Protein AF-A0A4R2KUZ4-F1 (afdb_monomer)

Sequence (390 aa):
MVNLDVFLAPLDGDNPSGTELRNDPRFQAIERLIEPAARESRTETPGAVPNPVAAVDWADVLSEAADLARSGRDLRLLVIVARALANEGGIDRDKGYLGYAGFTRGLELIAGNLAAFWDTIHPELRDTPTPREAGLRRINALMQLENDGNGLLGDLQMNAVIDARGMGTITGADLAAGTLSDNDVLREGPSGLGQKEQAQVLEAHAARRGRVEAATRAMAAENPDTFAALSHSRTAARAALDALAAAVNERLGLGPGEALRFVELARFLDRVGATLSAAAAHAAAETGQPDPAPQNAIPPDGQAAATTAPPSTRGSINGAQVNSREDVERALDLIIAFYERTEPSSPIPHLARRLRRMVPMDFMELMEEVAPGGVKDFRAMAGVPENGKK

Foldseek 3Di:
DDDLVLLQAQADDDFRFADACPPPVLVVVLVVLQVQVFQPNQAVDVPDQGDQAGPHDLVVSLVSLSVSSNHGNELLSLQSQLLSQLRVQAQDPVQFGGNLLRNLVSLVSSVSCCVPRVCRHPPHFDDDPALCNRCVVVLVSVLQCLDLRRGNVVSQQNHFGFAAVPLGTQGLVLLLLLPDDLVNQQVPDDPPDDPVVSVVSVVVSVVSNVSLLVRLLCCCQVPVPSLVSSLVSLVSSLVSQVVSQVSSCVSSVPDPVSGRDSVNSNSSSVSSNVSSVVSNVVNCVVVPDDDPPPPDDDDDDDDDDDDDDDDDDPDDDDDDPPPDLVSVLVVLVVVLVVCCVVPVPDCSNVVSVVVSVCSVDDPLRNCCSPPVPCSVVVCVVVVPDDPDDD

Solvent-accessible surface area (backbone atoms only — not comparable to full-atom values): 22012 Å² total; per-residue (Å²): 134,82,75,68,62,59,68,66,56,74,38,83,74,97,43,52,23,49,46,76,48,86,82,38,71,66,49,55,49,52,54,60,55,50,51,44,49,16,42,69,69,30,28,95,44,96,89,50,81,55,50,45,66,55,80,45,63,34,66,57,50,45,50,55,49,51,58,54,30,74,52,21,39,33,51,58,58,42,47,51,45,16,38,28,33,20,55,66,24,32,67,38,95,89,66,40,38,36,23,39,48,22,30,28,54,21,43,51,50,46,43,51,39,51,71,77,32,60,90,55,30,24,63,64,70,48,98,53,100,43,54,65,67,16,41,39,68,46,52,57,36,58,50,40,51,53,29,53,56,74,26,38,36,26,43,53,34,44,25,46,50,43,83,34,90,95,70,51,74,35,26,36,46,49,35,36,45,38,69,60,48,72,66,54,51,62,71,74,42,76,82,90,64,50,73,72,54,49,49,50,53,50,53,53,46,51,56,50,27,53,51,41,55,51,42,46,35,48,39,41,69,77,38,46,69,50,42,47,49,40,54,48,26,43,52,48,27,49,53,42,51,53,49,45,34,49,53,53,22,60,76,45,68,46,52,90,92,69,42,67,71,66,62,66,45,50,51,44,52,50,30,32,48,52,31,53,49,55,26,51,56,50,49,46,61,73,69,66,61,72,76,83,68,81,77,81,77,83,82,81,91,81,85,87,82,91,76,93,76,80,88,82,77,88,83,85,88,78,96,71,76,72,82,49,70,69,41,49,46,54,51,42,51,53,52,32,60,44,36,60,72,77,41,70,84,52,69,58,47,62,53,42,54,54,53,46,67,50,64,83,49,51,74,68,55,44,36,51,75,75,40,62,77,54,48,61,60,48,37,68,74,70,71,58,78,80,83,74,86,127

Radius of gyration: 27.17 Å; Cα contacts (8 Å, |Δi|>4): 459; chains: 1; bounding box: 60×88×65 Å

Organism: NCBI:txid35805

Structure (mmCIF, N/CA/C/O backbone):
data_AF-A0A4R2KUZ4-F1
#
_entry.id   AF-A0A4R2KUZ4-F1
#
loop_
_atom_site.group_PDB
_atom_site.id
_atom_site.type_symbol
_atom_site.label_atom_id
_atom_site.label_alt_id
_atom_site.label_comp_id
_atom_site.label_asym_id
_atom_site.label_entity_id
_atom_site.label_seq_id
_atom_site.pdbx_PDB_ins_code
_atom_site.Cartn_x
_atom_site.Cartn_y
_atom_site.Cartn_z
_atom_site.occupancy
_atom_site.B_iso_or_equiv
_atom_site.auth_seq_id
_atom_site.auth_comp_id
_atom_site.auth_asym_id
_atom_site.auth_atom_id
_atom_site.pdbx_PDB_model_num
ATOM 1 N N . MET A 1 1 ? -9.983 -16.880 -9.691 1.00 63.78 1 MET A N 1
ATOM 2 C CA . MET A 1 1 ? -8.572 -16.675 -9.311 1.00 63.78 1 MET A CA 1
ATOM 3 C C . MET A 1 1 ? -7.753 -16.595 -10.585 1.00 63.78 1 MET A C 1
ATOM 5 O O . MET A 1 1 ? -7.704 -17.572 -11.326 1.00 63.78 1 MET A O 1
ATOM 9 N N . VAL A 1 2 ? -7.208 -15.417 -10.878 1.00 78.25 2 VAL A N 1
ATOM 10 C CA . VAL A 1 2 ? -6.380 -15.177 -12.069 1.00 78.25 2 VAL A CA 1
ATOM 11 C C . VAL A 1 2 ? -5.037 -15.894 -11.918 1.00 78.25 2 VAL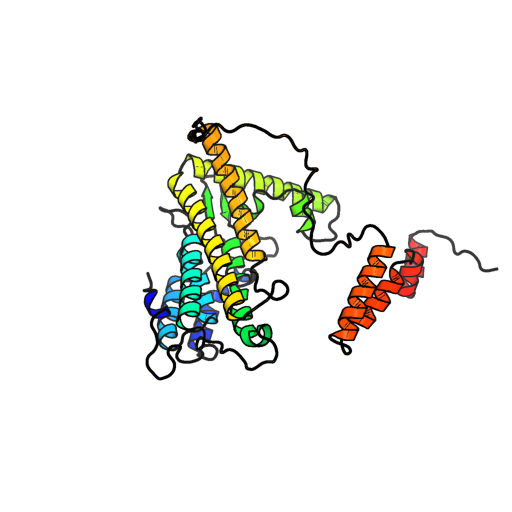 A C 1
ATOM 13 O O . VAL A 1 2 ? -4.462 -15.917 -10.830 1.00 78.25 2 VAL A O 1
ATOM 16 N N . ASN A 1 3 ? -4.543 -16.507 -12.998 1.00 86.25 3 ASN A N 1
ATOM 17 C CA . ASN A 1 3 ? -3.200 -17.079 -13.012 1.00 86.25 3 ASN A CA 1
ATOM 18 C C . ASN A 1 3 ? -2.169 -15.941 -13.042 1.00 86.25 3 ASN A C 1
ATOM 20 O O . ASN A 1 3 ? -2.063 -15.242 -14.048 1.00 86.25 3 ASN A O 1
ATOM 24 N N . LEU A 1 4 ? -1.410 -15.771 -11.957 1.00 88.81 4 LEU A N 1
ATOM 25 C CA . LEU A 1 4 ? -0.430 -14.690 -11.833 1.00 88.81 4 LEU A CA 1
ATOM 26 C C . LEU A 1 4 ? 0.830 -14.901 -12.688 1.00 88.81 4 LEU A C 1
ATOM 28 O O . LEU A 1 4 ? 1.530 -13.930 -12.973 1.00 88.81 4 LEU A O 1
ATOM 32 N N . ASP A 1 5 ? 1.088 -16.121 -13.165 1.00 91.31 5 ASP A N 1
ATOM 33 C CA . ASP A 1 5 ? 2.265 -16.434 -13.988 1.00 91.31 5 ASP A CA 1
ATOM 34 C C . ASP A 1 5 ? 2.287 -15.632 -15.300 1.00 91.31 5 ASP A C 1
ATOM 36 O O . ASP A 1 5 ? 3.354 -15.313 -15.831 1.00 91.31 5 ASP A O 1
ATOM 40 N N . VAL A 1 6 ? 1.109 -15.234 -15.801 1.00 93.75 6 VAL A N 1
ATOM 41 C CA . VAL A 1 6 ? 0.965 -14.430 -17.028 1.00 93.75 6 VAL A CA 1
ATOM 42 C C . VAL A 1 6 ? 1.669 -13.073 -16.940 1.00 93.75 6 VAL A C 1
ATOM 44 O O . VAL A 1 6 ? 2.072 -12.525 -17.964 1.00 93.75 6 VAL A O 1
ATOM 47 N N . PHE A 1 7 ? 1.849 -12.546 -15.728 1.00 95.31 7 PHE A N 1
ATOM 48 C CA . PHE A 1 7 ? 2.505 -11.265 -15.477 1.00 95.31 7 PHE A CA 1
ATOM 49 C C . PHE A 1 7 ? 4.024 -11.397 -15.291 1.00 95.31 7 PHE A C 1
ATOM 51 O O . PHE A 1 7 ? 4.705 -10.376 -15.231 1.00 95.31 7 PHE A O 1
ATOM 58 N N . LEU A 1 8 ? 4.559 -12.618 -15.167 1.00 94.44 8 LEU A N 1
ATOM 59 C CA . LEU A 1 8 ? 5.979 -12.884 -14.890 1.00 94.44 8 LEU A CA 1
ATOM 60 C C . LEU A 1 8 ? 6.708 -13.561 -16.054 1.00 94.44 8 LEU A C 1
ATOM 62 O O . LEU A 1 8 ? 7.928 -13.460 -16.143 1.00 94.44 8 LEU A O 1
ATOM 66 N N . ALA A 1 9 ? 5.991 -14.243 -16.950 1.00 93.38 9 ALA A N 1
ATOM 67 C CA . ALA A 1 9 ? 6.602 -14.860 -18.124 1.00 93.38 9 ALA A CA 1
ATOM 68 C C . ALA A 1 9 ? 7.241 -13.798 -19.046 1.00 93.38 9 ALA A C 1
ATOM 70 O O . ALA A 1 9 ? 6.662 -12.722 -19.196 1.00 93.38 9 ALA A O 1
ATOM 71 N N . PRO A 1 10 ? 8.391 -14.054 -19.690 1.00 95.12 10 PRO A N 1
ATOM 72 C CA . PRO A 1 10 ? 8.860 -13.195 -20.776 1.00 95.12 10 PRO A CA 1
ATOM 73 C C . PRO A 1 10 ? 7.852 -13.211 -21.934 1.00 95.12 10 PRO A C 1
ATOM 75 O O . PRO A 1 10 ? 7.157 -14.206 -22.144 1.00 95.12 10 PRO A O 1
ATOM 78 N N . LEU A 1 11 ? 7.766 -12.106 -22.670 1.00 95.00 11 LEU A N 1
ATOM 79 C CA . LEU A 1 11 ? 6.979 -12.020 -23.899 1.00 95.00 11 LEU A CA 1
ATOM 80 C C . LEU A 1 11 ? 7.822 -12.417 -25.116 1.00 95.00 11 LEU A C 1
ATOM 82 O O . LEU A 1 11 ? 9.040 -12.236 -25.121 1.00 95.00 11 LEU A O 1
ATOM 86 N N . ASP A 1 12 ? 7.161 -12.961 -26.137 1.00 87.50 12 ASP A N 1
ATOM 87 C CA . ASP A 1 12 ? 7.812 -13.379 -27.379 1.00 87.50 12 ASP A CA 1
ATOM 88 C C . ASP A 1 12 ? 8.342 -12.173 -28.176 1.00 87.50 12 ASP A C 1
ATOM 90 O O . ASP A 1 12 ? 7.721 -11.107 -28.218 1.00 87.50 12 ASP A O 1
ATOM 94 N N . GLY A 1 13 ? 9.467 -12.368 -28.870 1.00 86.06 13 GLY A N 1
ATOM 95 C CA . GLY A 1 13 ? 10.117 -11.356 -29.709 1.00 86.06 13 GLY A CA 1
ATOM 96 C C . GLY A 1 13 ? 11.443 -10.850 -29.136 1.00 86.06 13 GLY A C 1
ATOM 97 O O . GLY A 1 13 ? 12.024 -11.464 -28.244 1.00 86.06 13 GLY A O 1
ATOM 98 N N . ASP A 1 14 ? 11.933 -9.729 -29.672 1.00 86.62 14 ASP A N 1
ATOM 99 C CA . ASP A 1 14 ? 13.254 -9.181 -29.325 1.00 86.62 14 ASP A CA 1
ATOM 100 C C . ASP A 1 14 ? 13.277 -8.472 -27.957 1.00 86.62 14 ASP A C 1
ATOM 102 O O . ASP A 1 14 ? 14.327 -8.377 -27.322 1.00 86.62 14 ASP A O 1
ATOM 106 N N . ASN A 1 15 ? 12.124 -7.975 -27.489 1.00 93.12 15 ASN A N 1
ATOM 107 C CA . ASN A 1 15 ? 11.979 -7.338 -26.182 1.00 93.12 15 ASN A CA 1
ATOM 108 C C . ASN A 1 15 ? 11.159 -8.242 -25.236 1.00 93.12 15 ASN A C 1
ATOM 110 O O . ASN A 1 15 ? 9.941 -8.327 -25.415 1.00 93.12 15 ASN A O 1
ATOM 114 N N . PRO A 1 16 ? 11.763 -8.838 -24.185 1.00 95.81 16 PRO A N 1
ATOM 115 C CA . PRO A 1 16 ? 11.054 -9.720 -23.252 1.00 95.81 16 PRO A CA 1
ATOM 116 C C . PRO A 1 16 ? 9.963 -9.008 -22.432 1.00 95.81 16 PRO A C 1
ATOM 118 O O . PRO A 1 16 ? 9.123 -9.675 -21.829 1.00 95.81 16 PRO A O 1
ATOM 121 N N . SER A 1 17 ? 9.950 -7.670 -22.425 1.00 97.62 17 SER A N 1
ATOM 122 C CA . SER A 1 17 ? 8.904 -6.842 -21.814 1.00 97.62 17 SER A CA 1
ATOM 123 C C . SER A 1 17 ? 7.817 -6.383 -22.787 1.00 97.62 17 SER A C 1
ATOM 125 O O . SER A 1 17 ? 6.878 -5.715 -22.360 1.00 97.62 17 SER A O 1
ATOM 127 N N . GLY A 1 18 ? 7.896 -6.726 -24.075 1.00 96.56 18 GLY A N 1
ATOM 128 C CA . GLY A 1 18 ? 6.900 -6.336 -25.076 1.00 96.56 18 GLY A CA 1
ATOM 129 C C . GLY A 1 18 ? 6.754 -4.816 -25.241 1.00 96.56 18 GLY A C 1
ATOM 130 O O . GLY A 1 18 ? 7.726 -4.062 -25.145 1.00 96.56 18 GLY A O 1
ATOM 131 N N . THR A 1 19 ? 5.534 -4.355 -25.523 1.00 95.56 19 THR A N 1
ATOM 132 C CA . THR A 1 19 ? 5.241 -2.947 -25.850 1.00 95.56 19 THR A CA 1
ATOM 133 C C . THR A 1 19 ? 4.838 -2.111 -24.633 1.00 95.56 19 THR A C 1
ATOM 135 O O . THR A 1 19 ? 4.229 -2.630 -23.698 1.00 95.56 19 THR A O 1
ATOM 138 N N . GLU A 1 20 ? 5.101 -0.799 -24.668 1.00 96.44 20 GLU A N 1
ATOM 139 C CA . GLU A 1 20 ? 4.617 0.139 -23.645 1.00 96.44 20 GLU A CA 1
ATOM 140 C C . GLU A 1 20 ? 3.083 0.243 -23.683 1.00 96.44 20 GLU A C 1
ATOM 142 O O . GLU A 1 20 ? 2.496 0.568 -24.715 1.00 96.44 20 GLU A O 1
ATOM 147 N N . LEU A 1 21 ? 2.424 0.022 -22.541 1.00 97.62 21 LEU A N 1
ATOM 148 C CA . LEU A 1 21 ? 0.967 -0.143 -22.493 1.00 97.62 21 LEU A CA 1
ATOM 149 C C . LEU A 1 21 ? 0.190 1.159 -22.277 1.00 97.62 21 LEU A C 1
ATOM 151 O O . LEU A 1 21 ? -1.026 1.180 -22.438 1.00 97.62 21 LEU A O 1
ATOM 155 N N . ARG A 1 22 ? 0.856 2.264 -21.921 1.00 93.94 22 ARG A N 1
ATOM 156 C CA . ARG A 1 22 ? 0.190 3.512 -21.489 1.00 93.94 22 ARG A CA 1
ATOM 157 C C . ARG A 1 22 ? -0.860 4.048 -22.455 1.00 93.94 22 ARG A C 1
ATOM 159 O O . ARG A 1 22 ? -1.849 4.628 -22.016 1.00 93.94 22 ARG A O 1
ATOM 166 N N . ASN A 1 23 ? -0.588 3.918 -23.748 1.00 94.62 23 ASN A N 1
ATOM 167 C CA . ASN A 1 23 ? -1.436 4.452 -24.809 1.00 94.62 23 ASN A CA 1
ATOM 168 C C . ASN A 1 23 ? -2.368 3.385 -25.403 1.00 94.62 23 ASN A C 1
ATOM 170 O O . ASN A 1 23 ? -3.130 3.699 -26.314 1.00 94.62 23 ASN A O 1
ATOM 174 N N . ASP A 1 24 ? -2.320 2.144 -24.906 1.00 97.94 24 ASP A N 1
ATOM 175 C CA . ASP A 1 24 ? -3.251 1.093 -25.306 1.00 97.94 24 ASP A CA 1
ATOM 176 C C . ASP A 1 24 ? -4.662 1.444 -24.781 1.00 97.94 24 ASP A C 1
ATOM 178 O O . ASP A 1 24 ? -4.825 1.711 -23.584 1.00 97.94 24 ASP A O 1
ATOM 182 N N . PRO A 1 25 ? -5.707 1.450 -25.631 1.00 98.12 25 PRO A N 1
ATOM 183 C CA . PRO A 1 25 ? -7.077 1.722 -25.197 1.00 98.12 25 PRO A CA 1
ATOM 184 C C . PRO A 1 25 ? -7.578 0.797 -24.077 1.00 98.12 25 PRO A C 1
ATOM 186 O O . PRO A 1 25 ? -8.410 1.222 -23.271 1.00 98.12 25 PRO A O 1
ATOM 189 N N . ARG A 1 26 ? -7.070 -0.443 -23.997 1.00 98.38 26 ARG A N 1
ATOM 190 C CA . ARG A 1 26 ? -7.391 -1.396 -22.922 1.00 98.38 26 ARG A CA 1
ATOM 191 C C . ARG A 1 26 ? -6.840 -0.935 -21.577 1.00 98.38 26 ARG A C 1
ATOM 193 O O . ARG A 1 26 ? -7.521 -1.078 -20.569 1.00 98.38 26 ARG A O 1
ATOM 200 N N . PHE A 1 27 ? -5.669 -0.294 -21.554 1.00 98.44 27 PHE A N 1
ATOM 201 C CA . PHE A 1 27 ? -5.120 0.291 -20.327 1.00 98.44 27 PHE A CA 1
ATOM 202 C C . PHE A 1 27 ? -6.062 1.365 -19.768 1.00 98.44 27 PHE A C 1
ATOM 204 O O . PHE A 1 27 ? -6.413 1.346 -18.593 1.00 98.44 27 PHE A O 1
ATOM 211 N N . GLN A 1 28 ? -6.546 2.259 -20.633 1.00 97.81 28 GLN A N 1
ATOM 212 C CA . GLN A 1 28 ? -7.504 3.299 -20.243 1.00 97.81 28 GLN A CA 1
ATOM 213 C C . GLN A 1 28 ? -8.865 2.715 -19.835 1.00 97.81 28 GLN A C 1
ATOM 215 O O . GLN A 1 28 ? -9.573 3.305 -19.023 1.00 97.81 28 GLN A O 1
ATOM 220 N N . ALA A 1 29 ? -9.266 1.579 -20.415 1.00 98.19 29 ALA A N 1
ATOM 221 C CA . ALA A 1 29 ? -10.467 0.865 -19.992 1.00 98.19 29 ALA A CA 1
ATOM 222 C C . ALA A 1 29 ? -10.324 0.329 -18.565 1.00 98.19 29 ALA A C 1
ATOM 224 O O . ALA A 1 29 ? -11.219 0.559 -17.758 1.00 98.19 29 ALA A O 1
ATOM 225 N N . ILE A 1 30 ? -9.178 -0.271 -18.238 1.00 98.50 30 ILE A N 1
ATOM 226 C CA . ILE A 1 30 ? -8.859 -0.728 -16.881 1.00 98.50 30 ILE A CA 1
ATOM 227 C C . ILE A 1 30 ? -8.838 0.447 -15.892 1.00 98.50 30 ILE A C 1
ATOM 229 O O . ILE A 1 30 ? -9.415 0.335 -14.814 1.00 98.50 30 ILE A O 1
ATOM 233 N N . GLU A 1 31 ? -8.243 1.591 -16.254 1.00 97.31 31 GLU A N 1
ATOM 234 C CA . GLU A 1 31 ? -8.287 2.800 -15.411 1.00 97.31 31 GLU A CA 1
ATOM 235 C C . GLU A 1 31 ? -9.737 3.226 -15.116 1.00 97.31 31 GLU A C 1
ATOM 237 O O . GLU A 1 31 ? -10.080 3.491 -13.968 1.00 97.31 31 GLU A O 1
ATOM 242 N N . ARG A 1 32 ? -10.631 3.193 -16.114 1.00 97.12 32 ARG A N 1
ATOM 243 C CA . ARG A 1 32 ? -12.057 3.504 -15.903 1.00 97.12 32 ARG A CA 1
ATOM 244 C C . ARG A 1 32 ? -12.775 2.508 -14.991 1.00 97.12 32 ARG A C 1
ATOM 246 O O . ARG A 1 32 ? -13.680 2.924 -14.273 1.00 97.12 32 ARG A O 1
ATOM 253 N N . LEU A 1 33 ? -12.399 1.226 -15.011 1.00 97.25 33 LEU A N 1
ATOM 254 C CA . LEU A 1 33 ? -13.001 0.213 -14.135 1.00 97.25 33 LEU A CA 1
ATOM 255 C C . LEU A 1 33 ? -12.739 0.503 -12.651 1.00 97.25 33 LEU A C 1
ATOM 257 O O . LEU A 1 33 ? -13.576 0.172 -11.815 1.00 97.25 33 LEU A O 1
ATOM 261 N N . ILE A 1 34 ? -11.605 1.131 -12.320 1.00 96.31 34 ILE A N 1
ATOM 262 C CA . ILE A 1 34 ? -11.199 1.388 -10.929 1.00 96.31 34 ILE A CA 1
ATOM 263 C C . ILE A 1 34 ? -11.600 2.775 -10.404 1.00 96.31 34 ILE A C 1
ATOM 265 O O . ILE A 1 34 ? -11.524 2.996 -9.198 1.00 96.31 34 ILE A O 1
ATOM 269 N N . GLU A 1 35 ? -12.075 3.695 -11.251 1.00 94.50 35 GLU A N 1
ATOM 270 C CA . GLU A 1 35 ? -12.541 5.031 -10.829 1.00 94.50 35 GLU A CA 1
ATOM 271 C C . GLU A 1 35 ? -13.602 5.019 -9.705 1.00 94.50 35 GLU A C 1
ATOM 273 O O . GLU A 1 35 ? -13.515 5.845 -8.790 1.00 94.50 35 GLU A O 1
ATOM 278 N N . PRO A 1 36 ? -14.571 4.079 -9.658 1.00 93.81 36 PRO A N 1
ATOM 279 C CA . PRO A 1 36 ? -15.521 4.008 -8.544 1.00 93.81 36 PRO A CA 1
ATOM 280 C C . PRO A 1 36 ? -14.880 3.690 -7.180 1.00 93.81 36 PRO A C 1
ATOM 282 O O . PRO A 1 36 ? -15.537 3.849 -6.150 1.00 93.81 36 PRO A O 1
ATOM 285 N N . ALA A 1 37 ? -13.618 3.244 -7.142 1.00 92.56 37 ALA A N 1
ATOM 286 C CA . ALA A 1 37 ? -12.869 3.052 -5.900 1.00 92.56 37 ALA A CA 1
ATOM 287 C C . ALA A 1 37 ? -12.214 4.341 -5.375 1.00 92.56 37 ALA A C 1
ATOM 289 O O . ALA A 1 37 ? -11.718 4.340 -4.246 1.00 92.56 37 ALA A O 1
ATOM 290 N N . ALA A 1 38 ? -12.223 5.436 -6.145 1.00 92.31 38 ALA A N 1
ATOM 291 C CA . ALA A 1 38 ? -11.722 6.726 -5.688 1.00 92.31 38 ALA A CA 1
ATOM 292 C C . ALA A 1 38 ? -12.412 7.163 -4.388 1.00 92.31 38 ALA A C 1
ATOM 294 O O . ALA A 1 38 ? -13.604 6.925 -4.169 1.00 92.31 38 ALA A O 1
ATOM 295 N N . ARG A 1 39 ? -11.660 7.841 -3.521 1.00 90.69 39 ARG A N 1
ATOM 296 C CA . ARG A 1 39 ? -12.143 8.318 -2.224 1.00 90.69 39 ARG A CA 1
ATOM 297 C C . ARG A 1 39 ? -13.382 9.187 -2.375 1.00 90.69 39 ARG A C 1
ATOM 299 O O . ARG A 1 39 ? -14.355 8.958 -1.670 1.00 90.69 39 ARG A O 1
ATOM 306 N N . GLU A 1 40 ? -13.361 10.117 -3.326 1.00 89.00 40 GLU A N 1
ATOM 307 C CA . GLU A 1 40 ? -14.496 10.995 -3.627 1.00 89.00 40 GLU A CA 1
ATOM 308 C C . GLU A 1 40 ? -15.762 10.220 -4.021 1.00 89.00 40 GLU A C 1
ATOM 310 O O . GLU A 1 40 ? -16.839 10.530 -3.522 1.00 89.00 40 GLU A O 1
ATOM 315 N N . SER A 1 41 ? -15.630 9.148 -4.809 1.00 88.88 41 SER A N 1
ATOM 316 C CA . SER A 1 41 ? -16.740 8.270 -5.203 1.00 88.88 41 SER A CA 1
ATOM 317 C C . SER A 1 41 ? -17.308 7.468 -4.028 1.00 88.88 41 SER A C 1
ATOM 319 O O . SER A 1 41 ? -18.464 7.050 -4.059 1.00 88.88 41 SER A O 1
ATOM 321 N N . ARG A 1 42 ? -16.503 7.242 -2.982 1.00 87.88 42 ARG A N 1
ATOM 322 C CA . ARG A 1 42 ? -16.879 6.474 -1.783 1.00 87.88 42 ARG A CA 1
ATOM 323 C C . ARG A 1 42 ? -17.329 7.360 -0.620 1.00 87.88 42 ARG A C 1
ATOM 325 O O . ARG A 1 42 ? -17.813 6.828 0.379 1.00 87.88 42 ARG A O 1
ATOM 332 N N . THR A 1 43 ? -17.196 8.681 -0.737 1.00 83.75 43 THR A N 1
ATOM 333 C CA . THR A 1 43 ? -17.638 9.667 0.258 1.00 83.75 43 THR A CA 1
ATOM 334 C C . THR A 1 43 ? -18.705 10.582 -0.340 1.00 83.75 43 THR A C 1
ATOM 336 O O . THR A 1 43 ? -18.382 11.586 -0.966 1.00 83.75 43 THR A O 1
ATOM 339 N N . GLU A 1 44 ? -19.984 10.265 -0.116 1.00 66.56 44 GLU A N 1
ATOM 340 C CA . GLU A 1 44 ? -21.120 11.030 -0.669 1.00 66.56 44 GLU A CA 1
ATOM 341 C C . GLU A 1 44 ? -21.143 12.509 -0.234 1.00 66.56 44 GLU A C 1
ATOM 343 O O . GLU A 1 44 ? -21.673 13.366 -0.938 1.00 66.56 44 GLU A O 1
ATOM 348 N N . THR A 1 45 ? -20.578 12.829 0.935 1.00 66.69 45 THR A N 1
ATOM 349 C CA . THR A 1 45 ? -20.448 14.198 1.459 1.00 66.69 45 THR A CA 1
ATOM 350 C C . THR A 1 45 ? -19.144 14.366 2.245 1.00 66.69 45 THR A C 1
ATOM 352 O O . THR A 1 45 ? -18.676 13.404 2.865 1.00 66.69 45 THR A O 1
ATOM 355 N N . PRO A 1 46 ? -18.551 15.578 2.284 1.00 55.91 46 PRO A N 1
ATOM 356 C CA . PRO A 1 46 ? -17.393 15.854 3.129 1.00 55.91 46 PRO A CA 1
ATOM 357 C C . PRO A 1 46 ? -17.683 15.504 4.595 1.00 55.91 46 PRO A C 1
ATOM 359 O O . PRO A 1 46 ? -18.610 16.042 5.197 1.00 55.91 46 PRO A O 1
ATOM 362 N N . GLY A 1 47 ? -16.898 14.587 5.163 1.00 56.47 47 GLY A N 1
ATOM 363 C CA . GLY A 1 47 ? -17.055 14.118 6.545 1.00 56.47 47 GLY A CA 1
ATOM 364 C C . GLY A 1 47 ? -18.007 12.931 6.739 1.00 56.47 47 GLY A C 1
ATOM 365 O O . GLY A 1 47 ? -18.138 12.458 7.867 1.00 56.47 47 GLY A O 1
ATOM 366 N N . ALA A 1 48 ? -18.639 12.415 5.679 1.00 66.50 48 ALA A N 1
ATOM 367 C CA . ALA A 1 48 ? -19.405 11.173 5.751 1.00 66.50 48 ALA A CA 1
ATOM 368 C C . ALA A 1 48 ? -18.488 9.957 5.968 1.00 66.50 48 ALA A C 1
ATOM 370 O O . ALA A 1 48 ? -17.329 9.943 5.545 1.00 66.50 48 ALA A O 1
ATOM 371 N N . VAL A 1 49 ? -19.023 8.914 6.611 1.00 69.75 49 VAL A N 1
ATOM 372 C CA . VAL A 1 49 ? -18.332 7.624 6.730 1.00 69.75 49 VAL A CA 1
ATOM 373 C C . VAL A 1 49 ? -18.195 7.029 5.321 1.00 69.75 49 VAL A C 1
ATOM 375 O O . VAL A 1 49 ? -19.219 6.863 4.658 1.00 69.75 49 VAL A O 1
ATOM 378 N N . PRO A 1 50 ? -16.974 6.724 4.840 1.00 69.81 50 PRO A N 1
ATOM 379 C CA . PRO A 1 50 ? -16.795 6.162 3.506 1.00 69.81 50 PRO A CA 1
ATOM 380 C C . PRO A 1 50 ? -17.517 4.821 3.358 1.00 69.81 50 PRO A C 1
ATOM 382 O O . PRO A 1 50 ? -17.528 4.027 4.301 1.00 69.81 50 PRO A O 1
ATOM 385 N N . ASN A 1 51 ? -18.052 4.527 2.169 1.00 81.25 51 ASN A N 1
ATOM 386 C CA . ASN A 1 51 ? -18.534 3.182 1.864 1.00 81.25 51 ASN A CA 1
ATOM 387 C C . ASN A 1 51 ? -17.338 2.207 1.883 1.00 81.25 51 ASN A C 1
ATOM 389 O O . ASN A 1 51 ? -16.442 2.328 1.038 1.00 81.25 51 ASN A O 1
ATOM 393 N N . PRO A 1 52 ? -17.294 1.228 2.807 1.00 79.69 52 PRO A N 1
ATOM 394 C CA . PRO A 1 52 ? -16.139 0.355 2.980 1.00 79.69 52 PRO A CA 1
ATOM 395 C C . PRO A 1 52 ? -16.015 -0.720 1.894 1.00 79.69 52 PRO A C 1
ATOM 397 O O . PRO A 1 52 ? -15.013 -1.433 1.866 1.00 79.69 52 PRO A O 1
ATOM 400 N N . VAL A 1 53 ? -16.965 -0.780 0.955 1.00 80.69 53 VAL A N 1
ATOM 401 C CA . VAL A 1 53 ? -16.901 -1.610 -0.250 1.00 80.69 53 VAL A CA 1
ATOM 402 C C . VAL A 1 53 ? -16.962 -0.706 -1.482 1.00 80.69 53 VAL A C 1
ATOM 404 O O . VAL A 1 53 ? -17.946 -0.002 -1.698 1.00 80.69 53 VAL A O 1
ATOM 407 N N . ALA A 1 54 ? -15.901 -0.704 -2.290 1.00 82.50 54 ALA A N 1
ATOM 408 C CA . ALA A 1 54 ? -15.909 -0.002 -3.570 1.00 82.50 54 ALA A CA 1
ATOM 409 C C . ALA A 1 54 ? -16.861 -0.701 -4.552 1.00 82.50 54 ALA A C 1
ATOM 411 O O . ALA A 1 54 ? -16.916 -1.930 -4.592 1.00 82.50 54 ALA A O 1
ATOM 412 N N . ALA A 1 55 ? -17.560 0.069 -5.387 1.00 86.56 55 ALA A N 1
ATOM 413 C CA . ALA A 1 55 ? -18.388 -0.459 -6.472 1.00 86.56 55 ALA A CA 1
ATOM 414 C C . ALA A 1 55 ? -17.527 -0.852 -7.691 1.00 86.56 55 ALA A C 1
ATOM 416 O O . ALA A 1 55 ? -17.745 -0.368 -8.799 1.00 86.56 55 ALA A O 1
ATOM 417 N N . VAL A 1 56 ? -16.512 -1.687 -7.459 1.00 92.88 56 VAL A N 1
ATOM 418 C CA . VAL A 1 56 ? -15.536 -2.143 -8.457 1.00 92.88 56 VAL A CA 1
ATOM 419 C C . VAL A 1 56 ? -15.492 -3.665 -8.454 1.00 92.88 56 VAL A C 1
ATOM 421 O O . VAL A 1 56 ? -15.354 -4.284 -7.397 1.00 92.88 56 VAL A O 1
ATOM 424 N N . ASP A 1 57 ? -15.579 -4.266 -9.640 1.00 94.00 57 ASP A N 1
ATOM 425 C CA . ASP A 1 57 ? -15.325 -5.692 -9.823 1.00 94.00 57 ASP A CA 1
ATOM 426 C C . ASP A 1 57 ? -13.816 -5.926 -9.977 1.00 94.00 57 ASP A C 1
ATOM 428 O O . ASP A 1 57 ? -13.239 -5.822 -11.059 1.00 94.00 57 ASP A O 1
ATOM 432 N N . TRP A 1 58 ? -13.149 -6.209 -8.860 1.00 94.38 58 TRP A N 1
ATOM 433 C CA . TRP A 1 58 ? -11.704 -6.434 -8.852 1.00 94.38 58 TRP A CA 1
ATOM 434 C C . TRP A 1 58 ? -11.287 -7.708 -9.593 1.00 94.38 58 TRP A C 1
ATOM 436 O O . TRP A 1 58 ? -10.158 -7.776 -10.079 1.00 94.38 58 TRP A O 1
ATOM 446 N N . ALA A 1 59 ? -12.175 -8.700 -9.714 1.00 93.69 59 ALA A N 1
ATOM 447 C CA . ALA A 1 59 ? -11.891 -9.904 -10.487 1.00 93.69 59 ALA A CA 1
ATOM 448 C C . ALA A 1 59 ? -11.889 -9.599 -11.992 1.00 93.69 59 ALA A C 1
ATOM 450 O O . ALA A 1 59 ? -11.009 -10.089 -12.704 1.00 93.69 59 ALA A O 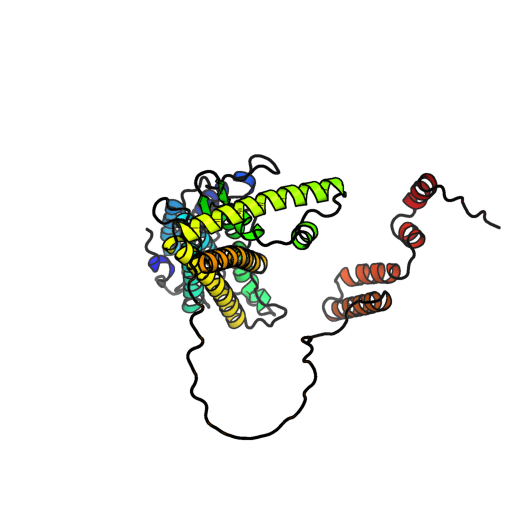1
ATOM 451 N N . ASP A 1 60 ? -12.809 -8.747 -12.452 1.00 95.75 60 ASP A N 1
ATOM 452 C CA . ASP A 1 60 ? -12.822 -8.228 -13.824 1.00 95.75 60 ASP A CA 1
ATOM 453 C C . ASP A 1 60 ? -11.564 -7.397 -14.118 1.00 95.75 60 ASP A C 1
ATOM 455 O O . ASP A 1 60 ? -10.848 -7.671 -15.078 1.00 95.75 60 ASP A O 1
ATOM 459 N N . VAL A 1 61 ? -11.186 -6.483 -13.212 1.00 97.56 61 VAL A N 1
ATOM 460 C CA . VAL A 1 61 ? -9.935 -5.704 -13.323 1.00 97.56 61 VAL A CA 1
ATOM 461 C C . VAL A 1 61 ? -8.710 -6.616 -13.472 1.00 97.56 61 VAL A C 1
ATOM 463 O O . VAL A 1 61 ? -7.852 -6.363 -14.319 1.00 97.56 61 VAL A O 1
ATOM 466 N N . LEU A 1 62 ? -8.612 -7.686 -12.674 1.00 97.69 62 LEU A N 1
ATOM 467 C CA . LEU A 1 62 ? -7.511 -8.651 -12.770 1.00 97.69 62 LEU A CA 1
ATOM 468 C C . LEU A 1 62 ? -7.547 -9.451 -14.078 1.00 97.69 62 LEU A C 1
ATOM 470 O O . LEU A 1 62 ? -6.487 -9.761 -14.623 1.00 97.69 62 LEU A O 1
ATOM 474 N N . SER A 1 63 ? -8.738 -9.791 -14.575 1.00 96.81 63 SER A N 1
ATOM 475 C CA . SER A 1 63 ? -8.926 -10.497 -15.846 1.00 96.81 63 SER A CA 1
ATOM 476 C C . SER A 1 63 ? -8.475 -9.639 -17.031 1.00 96.81 63 SER A C 1
ATOM 478 O O . SER A 1 63 ? -7.633 -10.072 -17.820 1.00 96.81 63 SER A O 1
ATOM 480 N N . GLU A 1 64 ? -8.951 -8.396 -17.107 1.00 98.06 64 GLU A N 1
ATOM 481 C CA . GLU A 1 64 ? -8.579 -7.433 -18.148 1.00 98.06 64 GLU A CA 1
ATOM 482 C C . GLU A 1 64 ? -7.081 -7.096 -18.094 1.00 98.06 64 GLU A C 1
ATOM 484 O O . GLU A 1 64 ? -6.397 -7.048 -19.120 1.00 98.06 64 GLU A O 1
ATOM 489 N N . ALA A 1 65 ? -6.523 -6.944 -16.888 1.00 98.25 65 ALA A N 1
ATOM 490 C CA . ALA A 1 65 ? -5.089 -6.746 -16.713 1.00 98.25 65 ALA A CA 1
ATOM 491 C C . ALA A 1 65 ? -4.270 -7.963 -17.170 1.00 98.25 65 ALA A C 1
ATOM 493 O O . ALA A 1 65 ? -3.207 -7.790 -17.765 1.00 98.25 65 ALA A O 1
ATOM 494 N N . ALA A 1 66 ? -4.745 -9.186 -16.921 1.00 97.69 66 ALA A N 1
ATOM 495 C CA . ALA A 1 66 ? -4.078 -10.409 -17.360 1.00 97.69 66 ALA A CA 1
ATOM 496 C C . ALA A 1 66 ? -4.092 -10.570 -18.886 1.00 97.69 66 ALA A C 1
ATOM 498 O O . ALA A 1 66 ? -3.100 -11.034 -19.455 1.00 97.69 66 ALA A O 1
ATOM 499 N N . ASP A 1 67 ? -5.177 -10.176 -19.558 1.00 96.94 67 ASP A N 1
ATOM 500 C CA . ASP A 1 67 ? -5.209 -10.132 -21.022 1.00 96.94 67 ASP A CA 1
ATOM 501 C C . ASP A 1 67 ? -4.231 -9.085 -21.569 1.00 96.94 67 ASP A C 1
ATOM 503 O O . ASP A 1 67 ? -3.379 -9.394 -22.407 1.00 96.94 67 ASP A O 1
ATOM 507 N N . LEU A 1 68 ? -4.269 -7.864 -21.026 1.00 97.94 68 LEU A N 1
ATOM 508 C CA . LEU A 1 68 ? -3.376 -6.786 -21.448 1.00 97.94 68 LEU A CA 1
ATOM 509 C C . LEU A 1 68 ? -1.896 -7.117 -21.196 1.00 97.94 68 LEU A C 1
ATOM 511 O O . LEU A 1 68 ? -1.038 -6.793 -22.022 1.00 97.94 68 LEU A O 1
ATOM 515 N N . ALA A 1 69 ? -1.587 -7.827 -20.108 1.00 97.31 69 ALA A N 1
ATOM 516 C CA . ALA A 1 69 ? -0.234 -8.277 -19.801 1.00 97.31 69 ALA A CA 1
ATOM 517 C C . ALA A 1 69 ? 0.353 -9.172 -20.903 1.00 97.31 69 ALA A C 1
ATOM 519 O O . ALA A 1 69 ? 1.567 -9.232 -21.050 1.00 97.31 69 ALA A O 1
ATOM 520 N N . ARG A 1 70 ? -0.448 -9.809 -21.763 1.00 95.75 70 ARG A N 1
ATOM 521 C CA . ARG A 1 70 ? 0.081 -10.551 -22.926 1.00 95.75 70 ARG A CA 1
ATOM 522 C C . ARG A 1 70 ? 0.773 -9.650 -23.956 1.00 95.75 70 ARG A C 1
ATOM 524 O O . ARG A 1 70 ? 1.462 -10.159 -24.830 1.00 95.75 70 ARG A O 1
ATOM 531 N N . SER A 1 71 ? 0.576 -8.332 -23.874 1.00 96.50 71 SER A N 1
ATOM 532 C CA . SER A 1 71 ? 1.144 -7.343 -24.802 1.00 96.50 71 SER A CA 1
ATOM 533 C C . SER A 1 71 ? 2.372 -6.617 -24.238 1.00 96.50 71 SER A C 1
ATOM 535 O O . SER A 1 71 ? 3.228 -6.175 -25.003 1.00 96.50 71 SER A O 1
ATOM 537 N N . GLY A 1 72 ? 2.483 -6.486 -22.911 1.00 96.81 72 GLY A N 1
ATOM 538 C CA . GLY A 1 72 ? 3.580 -5.743 -22.291 1.00 96.81 72 GLY A CA 1
ATOM 539 C C . GLY A 1 72 ? 3.756 -5.994 -20.794 1.00 96.81 72 GLY A C 1
ATOM 540 O O . GLY A 1 72 ? 2.806 -6.293 -20.068 1.00 96.81 72 GLY A O 1
ATOM 541 N N . ARG A 1 73 ? 4.993 -5.850 -20.319 1.00 98.12 73 ARG A N 1
ATOM 542 C CA . ARG A 1 73 ? 5.358 -5.735 -18.902 1.00 98.12 73 ARG A CA 1
ATOM 543 C C . ARG A 1 73 ? 5.467 -4.247 -18.587 1.00 98.12 73 ARG A C 1
ATOM 545 O O . ARG A 1 73 ? 6.386 -3.569 -19.045 1.00 98.12 73 ARG A O 1
ATOM 552 N N . ASP A 1 74 ? 4.507 -3.727 -17.832 1.00 98.31 74 ASP A N 1
ATOM 553 C CA . ASP A 1 74 ? 4.416 -2.302 -17.515 1.00 98.31 74 ASP A CA 1
ATOM 554 C C . ASP A 1 74 ? 4.145 -2.106 -16.025 1.00 98.31 74 ASP A C 1
ATOM 556 O O . ASP A 1 74 ? 3.137 -2.580 -15.498 1.00 98.31 74 ASP A O 1
ATOM 560 N N . LEU A 1 75 ? 5.029 -1.381 -15.339 1.00 98.44 75 LEU A N 1
ATOM 561 C CA . LEU A 1 75 ? 4.919 -1.115 -13.905 1.00 98.44 75 LEU A CA 1
ATOM 562 C C . LEU A 1 75 ? 3.611 -0.422 -13.537 1.00 98.44 75 LEU A C 1
ATOM 564 O O . LEU A 1 75 ? 3.088 -0.666 -12.455 1.00 98.44 75 LEU A O 1
ATOM 568 N N . ARG A 1 76 ? 3.055 0.410 -14.423 1.00 98.56 76 ARG A N 1
ATOM 569 C CA . ARG A 1 76 ? 1.779 1.084 -14.152 1.00 98.56 76 ARG A CA 1
ATOM 570 C C . ARG A 1 76 ? 0.635 0.075 -14.098 1.00 98.56 76 ARG A C 1
ATOM 572 O O . ARG A 1 76 ? -0.202 0.167 -13.207 1.00 98.56 76 ARG A O 1
ATOM 579 N N . LEU A 1 77 ? 0.638 -0.917 -14.993 1.00 98.69 77 LEU A N 1
ATOM 580 C CA . LEU A 1 77 ? -0.338 -2.007 -14.960 1.00 98.69 77 LEU A CA 1
ATOM 581 C C . LEU A 1 77 ? -0.132 -2.873 -13.714 1.00 98.69 77 LEU A C 1
ATOM 583 O O . LEU A 1 77 ? -1.094 -3.191 -13.027 1.00 98.69 77 LEU A O 1
ATOM 587 N N . LEU A 1 78 ? 1.118 -3.211 -13.382 1.00 98.56 78 LEU A N 1
ATOM 588 C CA . LEU A 1 78 ? 1.430 -4.034 -12.208 1.00 98.56 78 LEU A CA 1
ATOM 589 C C . LEU A 1 78 ? 1.024 -3.360 -10.889 1.00 98.56 78 LEU A C 1
ATOM 591 O O . LEU A 1 78 ? 0.605 -4.046 -9.961 1.00 98.56 78 LEU A O 1
ATOM 595 N N . VAL A 1 79 ? 1.083 -2.029 -10.807 1.00 98.62 79 VAL A N 1
ATOM 596 C CA . VAL A 1 79 ? 0.559 -1.277 -9.656 1.00 98.62 79 VAL A CA 1
ATOM 597 C C . VAL A 1 79 ? -0.968 -1.375 -9.569 1.00 98.62 79 VAL A C 1
ATOM 599 O O . VAL A 1 79 ? -1.493 -1.570 -8.473 1.00 98.62 79 VAL A O 1
ATOM 602 N N . ILE A 1 80 ? -1.686 -1.331 -10.699 1.00 98.38 80 ILE A N 1
ATOM 603 C CA . ILE A 1 80 ? -3.137 -1.595 -10.726 1.00 98.38 80 ILE A CA 1
ATOM 604 C C . ILE A 1 80 ? -3.430 -3.041 -10.302 1.00 98.38 80 ILE A C 1
ATOM 606 O O . ILE A 1 80 ? -4.338 -3.267 -9.509 1.00 98.38 80 ILE A O 1
ATOM 610 N N . VAL A 1 81 ? -2.636 -4.015 -10.754 1.00 98.31 81 VAL A N 1
ATOM 611 C CA . VAL A 1 81 ? -2.770 -5.424 -10.344 1.00 98.31 81 VAL A CA 1
ATOM 612 C C . VAL A 1 81 ? -2.533 -5.583 -8.843 1.00 98.31 81 VAL A C 1
ATOM 614 O O . VAL A 1 81 ? -3.312 -6.257 -8.177 1.00 98.31 81 VAL A O 1
ATOM 617 N N . ALA A 1 82 ? -1.518 -4.929 -8.273 1.00 98.06 82 ALA A N 1
ATOM 618 C CA . ALA A 1 82 ? -1.277 -4.948 -6.831 1.00 98.06 82 ALA A CA 1
ATOM 619 C C . ALA A 1 82 ? -2.441 -4.325 -6.041 1.00 98.06 82 ALA A C 1
ATOM 621 O O . ALA A 1 82 ? -2.861 -4.885 -5.026 1.00 98.06 82 ALA A O 1
ATOM 622 N N . ARG A 1 83 ? -3.004 -3.212 -6.538 1.00 97.12 83 ARG A N 1
ATOM 623 C CA . ARG A 1 83 ? -4.233 -2.601 -6.006 1.00 97.12 83 ARG A CA 1
ATOM 624 C C . ARG A 1 83 ? -5.411 -3.575 -6.064 1.00 97.12 83 ARG A C 1
ATOM 626 O O . ARG A 1 83 ? -6.101 -3.754 -5.063 1.00 97.12 83 ARG A O 1
ATOM 633 N N . ALA A 1 84 ? -5.614 -4.243 -7.194 1.00 96.69 84 ALA A N 1
ATOM 634 C CA . ALA A 1 84 ? -6.716 -5.175 -7.378 1.00 96.69 84 ALA A CA 1
ATOM 635 C C . ALA A 1 84 ? -6.576 -6.434 -6.512 1.00 96.69 84 ALA A C 1
ATOM 637 O O . ALA A 1 84 ? -7.547 -6.828 -5.881 1.00 96.69 84 ALA A O 1
ATOM 638 N N . LEU A 1 85 ? -5.376 -7.006 -6.375 1.00 95.94 85 LEU A N 1
ATOM 639 C CA . LEU A 1 85 ? -5.124 -8.143 -5.479 1.00 95.94 85 LEU A CA 1
ATOM 640 C C . LEU A 1 85 ? -5.395 -7.795 -4.011 1.00 95.94 85 LEU A C 1
ATOM 642 O O . LEU A 1 85 ? -5.965 -8.604 -3.280 1.00 95.94 85 LEU A O 1
ATOM 646 N N . ALA A 1 86 ? -5.013 -6.591 -3.574 1.00 95.38 86 ALA A N 1
ATOM 647 C CA . ALA A 1 86 ? -5.286 -6.126 -2.217 1.00 95.38 86 ALA A CA 1
ATOM 648 C C . ALA A 1 86 ? -6.791 -6.016 -1.919 1.00 95.38 86 ALA A C 1
ATOM 650 O O . ALA A 1 86 ? -7.216 -6.262 -0.792 1.00 95.38 86 ALA A O 1
ATOM 651 N N . ASN A 1 87 ? -7.597 -5.668 -2.926 1.00 93.50 87 ASN A N 1
ATOM 652 C CA . ASN A 1 87 ? -9.042 -5.519 -2.785 1.00 93.50 87 ASN A CA 1
ATOM 653 C C . ASN A 1 87 ? -9.835 -6.812 -3.071 1.00 93.50 87 ASN A C 1
ATOM 655 O O . ASN A 1 87 ? -10.833 -7.055 -2.397 1.00 93.50 87 ASN A O 1
ATOM 659 N N . GLU A 1 88 ? -9.400 -7.664 -4.010 1.00 88.31 88 GLU A N 1
ATOM 660 C CA . GLU A 1 88 ? -9.956 -9.015 -4.227 1.00 88.31 88 GLU A CA 1
ATOM 661 C C . GLU A 1 88 ? -9.809 -9.844 -2.944 1.00 88.31 88 GLU A C 1
ATOM 663 O O . GLU A 1 88 ? -10.715 -10.573 -2.549 1.00 88.31 88 GLU A O 1
ATOM 668 N N . GLY A 1 89 ? -8.688 -9.659 -2.240 1.00 70.38 89 GLY A N 1
ATOM 669 C CA . GLY A 1 89 ? -8.465 -10.197 -0.907 1.00 70.38 89 GLY A CA 1
ATOM 670 C C . GLY A 1 89 ? -9.211 -9.470 0.217 1.00 70.38 89 GLY A C 1
ATOM 671 O O . GLY A 1 89 ? -8.764 -9.583 1.341 1.00 70.38 89 GLY A O 1
ATOM 672 N N . GLY A 1 90 ? -10.273 -8.692 -0.015 1.00 75.69 90 GLY A N 1
ATOM 673 C CA . GLY A 1 90 ? -10.993 -7.940 1.032 1.00 75.69 90 GLY A CA 1
ATOM 674 C C . GLY A 1 90 ? -11.577 -8.790 2.182 1.00 75.69 90 GLY A C 1
ATOM 675 O O . GLY A 1 90 ? -11.146 -9.911 2.447 1.00 75.69 90 GLY A O 1
ATOM 676 N N . ILE A 1 91 ? -12.563 -8.266 2.926 1.00 72.19 91 ILE A N 1
ATOM 677 C CA . ILE A 1 91 ? -13.223 -9.081 3.967 1.00 72.19 91 ILE A CA 1
ATOM 678 C C . ILE A 1 91 ? -13.914 -10.290 3.328 1.00 72.19 91 ILE A C 1
ATOM 680 O O . ILE A 1 91 ? -14.921 -10.150 2.636 1.00 72.19 91 ILE A O 1
ATOM 684 N N . ASP A 1 92 ? -13.407 -11.476 3.644 1.00 72.06 92 ASP A N 1
ATOM 685 C CA . ASP A 1 92 ? -14.069 -12.760 3.462 1.00 72.06 92 ASP A CA 1
ATOM 686 C C . ASP A 1 92 ? -14.874 -13.072 4.739 1.00 72.06 92 ASP A C 1
ATOM 688 O O . ASP A 1 92 ? -14.369 -12.941 5.857 1.00 72.06 92 ASP A O 1
ATOM 692 N N . ARG A 1 93 ? -16.150 -13.456 4.596 1.00 64.69 93 ARG A N 1
ATOM 693 C CA . ARG A 1 93 ? -17.035 -13.718 5.749 1.00 64.69 93 ARG A CA 1
ATOM 694 C C . ARG A 1 93 ? -16.594 -14.916 6.588 1.00 64.69 93 ARG A C 1
ATOM 696 O O . ARG A 1 93 ? -16.857 -14.925 7.787 1.00 64.69 93 ARG A O 1
ATOM 703 N N . ASP A 1 94 ? -15.939 -15.891 5.969 1.00 69.50 94 ASP A N 1
ATOM 704 C CA . ASP A 1 94 ? -15.511 -17.133 6.609 1.00 69.50 94 ASP A CA 1
ATOM 705 C C . ASP A 1 94 ? -14.040 -17.064 7.051 1.00 69.50 94 ASP A C 1
ATOM 707 O O . ASP A 1 94 ? -13.637 -17.765 7.977 1.00 69.50 94 ASP A O 1
ATOM 711 N N . LYS A 1 95 ? -13.224 -16.224 6.398 1.00 67.88 95 LYS A N 1
ATOM 712 C CA . LYS A 1 95 ? -11.763 -16.156 6.605 1.00 67.88 95 LYS A CA 1
ATOM 713 C C . LYS A 1 95 ? -11.256 -14.825 7.158 1.00 67.88 95 LYS A C 1
ATOM 715 O O . LYS A 1 95 ? -10.067 -14.720 7.450 1.00 67.88 95 LYS A O 1
ATOM 720 N N . GLY A 1 96 ? -12.119 -13.824 7.317 1.00 77.06 96 GLY A N 1
ATOM 721 C CA . GLY A 1 96 ? -11.744 -12.470 7.720 1.00 77.06 96 GLY A CA 1
ATOM 722 C C . GLY A 1 96 ? -11.074 -11.674 6.596 1.00 77.06 96 GLY A C 1
ATOM 723 O O . GLY A 1 96 ? -11.205 -11.984 5.416 1.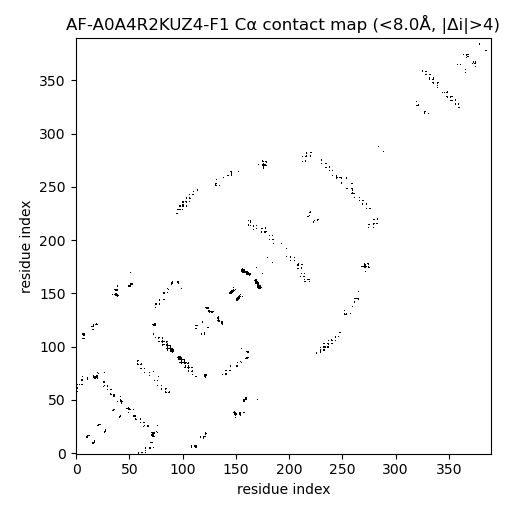00 77.06 96 GLY A O 1
ATOM 724 N N . TYR A 1 97 ? -10.362 -10.607 6.949 1.00 86.00 97 TYR A N 1
ATOM 725 C CA . TYR A 1 97 ? -9.677 -9.755 5.975 1.00 86.00 97 TYR A CA 1
ATOM 726 C C . TYR A 1 97 ? -8.393 -10.395 5.437 1.00 86.00 97 TYR A C 1
ATOM 728 O O . TYR A 1 97 ? -7.483 -10.704 6.207 1.00 86.00 97 TYR A O 1
ATOM 736 N N . LEU A 1 98 ? -8.279 -10.519 4.111 1.00 85.25 98 LEU A N 1
ATOM 737 C CA . LEU A 1 98 ? -7.098 -11.066 3.426 1.00 85.25 98 LEU A CA 1
ATOM 738 C C . LEU A 1 98 ? -6.311 -9.990 2.645 1.00 85.25 98 LEU A C 1
ATOM 740 O O . LEU A 1 98 ? -5.370 -10.312 1.915 1.00 85.25 98 LEU A O 1
ATOM 744 N N . GLY A 1 99 ? -6.671 -8.707 2.786 1.00 91.25 99 GLY A N 1
ATOM 745 C CA . GLY A 1 99 ? -6.288 -7.687 1.806 1.00 91.25 99 GLY A CA 1
ATOM 746 C C . GLY A 1 99 ? -4.802 -7.362 1.851 1.00 91.25 99 GLY A C 1
ATOM 747 O O . GLY A 1 99 ? -4.173 -7.133 0.821 1.00 91.25 99 GLY A O 1
ATOM 748 N N . TYR A 1 100 ? -4.186 -7.459 3.033 1.00 96.25 100 TYR A N 1
ATOM 749 C CA . TYR A 1 100 ? -2.732 -7.348 3.157 1.00 96.25 100 TYR A CA 1
ATOM 750 C C . TYR A 1 100 ? -2.000 -8.525 2.508 1.00 96.25 100 TYR A C 1
ATOM 752 O O . TYR A 1 100 ? -0.941 -8.316 1.932 1.00 96.25 100 TYR A O 1
ATOM 760 N N . ALA A 1 101 ? -2.558 -9.740 2.536 1.00 94.94 101 ALA A N 1
ATOM 761 C CA . ALA A 1 101 ? -1.954 -10.883 1.850 1.00 94.94 101 ALA A CA 1
ATOM 762 C C . ALA A 1 101 ? -2.028 -10.716 0.325 1.00 94.94 101 ALA A C 1
ATOM 764 O O . ALA A 1 101 ? -1.051 -10.982 -0.374 1.00 94.94 101 ALA A O 1
ATOM 765 N N . GLY A 1 102 ? -3.160 -10.220 -0.186 1.00 94.88 102 GLY A N 1
ATOM 766 C CA . GLY A 1 102 ? -3.296 -9.821 -1.587 1.00 94.88 102 GLY A CA 1
ATOM 767 C C . GLY A 1 102 ? -2.295 -8.731 -1.977 1.00 94.88 102 GLY A C 1
ATOM 768 O O . GLY A 1 102 ? -1.615 -8.849 -2.996 1.00 94.88 102 GLY A O 1
ATOM 769 N N . PHE A 1 103 ? -2.123 -7.720 -1.122 1.00 97.12 103 PHE A N 1
ATOM 770 C CA . PHE A 1 103 ? -1.141 -6.664 -1.346 1.00 97.12 103 PHE A CA 1
ATOM 771 C C . PHE A 1 103 ? 0.300 -7.198 -1.385 1.00 97.12 103 PHE A C 1
ATOM 773 O O . PHE A 1 103 ? 1.033 -6.877 -2.318 1.00 97.12 103 PHE A O 1
ATOM 780 N N . THR A 1 104 ? 0.694 -8.063 -0.442 1.00 97.81 104 THR A N 1
ATOM 781 C CA . THR A 1 104 ? 2.012 -8.722 -0.447 1.00 97.81 104 THR A CA 1
ATOM 782 C C . THR A 1 104 ? 2.272 -9.430 -1.773 1.00 97.81 104 THR A C 1
ATOM 784 O O . THR A 1 104 ? 3.307 -9.194 -2.390 1.00 97.81 104 THR A O 1
ATOM 787 N N . ARG A 1 105 ? 1.303 -10.209 -2.274 1.00 96.31 105 ARG A N 1
ATOM 788 C CA . ARG A 1 105 ? 1.418 -10.887 -3.579 1.00 96.31 105 ARG A CA 1
ATOM 789 C C . ARG A 1 105 ? 1.602 -9.896 -4.729 1.00 96.31 105 ARG A C 1
ATOM 791 O O . ARG A 1 105 ? 2.372 -10.156 -5.647 1.00 96.31 105 ARG A O 1
ATOM 798 N N . GLY A 1 106 ? 0.921 -8.752 -4.681 1.00 97.56 106 GLY A N 1
ATOM 799 C CA . GLY A 1 106 ? 1.105 -7.666 -5.644 1.00 97.56 106 GLY A CA 1
ATOM 800 C C . GLY A 1 106 ? 2.508 -7.052 -5.603 1.00 97.56 106 GLY A C 1
ATOM 801 O O . GLY A 1 106 ? 3.115 -6.830 -6.649 1.00 97.56 106 GLY A O 1
ATOM 802 N N . LEU A 1 107 ? 3.055 -6.819 -4.408 1.00 98.50 107 LEU A N 1
ATOM 803 C CA . LEU A 1 107 ? 4.424 -6.322 -4.234 1.00 98.50 107 LEU A CA 1
ATOM 804 C C . LEU A 1 107 ? 5.464 -7.332 -4.724 1.00 98.50 107 LEU A C 1
ATOM 806 O O . LEU A 1 107 ? 6.403 -6.947 -5.417 1.00 98.50 107 LEU A O 1
ATOM 810 N N . GLU A 1 108 ? 5.277 -8.615 -4.417 1.00 97.44 108 GLU A N 1
ATOM 811 C CA . GLU A 1 108 ? 6.121 -9.708 -4.911 1.00 97.44 108 GLU A CA 1
ATOM 812 C C . GLU A 1 108 ? 6.080 -9.799 -6.441 1.00 97.44 108 GLU A C 1
ATOM 814 O O . GLU A 1 108 ? 7.117 -9.990 -7.074 1.00 97.44 108 GLU A O 1
ATOM 819 N N . LEU A 1 109 ? 4.910 -9.582 -7.053 1.00 97.94 109 LEU A N 1
ATOM 820 C CA . LEU A 1 109 ? 4.754 -9.538 -8.506 1.00 97.94 109 LEU A CA 1
ATOM 821 C C . LEU A 1 109 ? 5.546 -8.386 -9.140 1.00 97.94 109 LEU A C 1
ATOM 823 O O . LEU A 1 109 ? 6.230 -8.580 -10.150 1.00 97.94 109 LEU A O 1
ATOM 827 N N . ILE A 1 110 ? 5.463 -7.191 -8.544 1.00 98.69 110 ILE A N 1
ATOM 828 C CA . ILE A 1 110 ? 6.227 -6.016 -8.979 1.00 98.69 110 ILE A CA 1
ATOM 829 C C . ILE A 1 110 ? 7.728 -6.285 -8.810 1.00 98.69 110 ILE A C 1
ATOM 831 O O . ILE A 1 110 ? 8.499 -6.059 -9.741 1.00 98.69 110 ILE A O 1
ATOM 835 N N . ALA A 1 111 ? 8.148 -6.802 -7.655 1.00 98.38 111 ALA A N 1
ATOM 836 C CA . ALA A 1 111 ? 9.545 -7.104 -7.368 1.00 98.38 111 ALA A CA 1
ATOM 837 C C . ALA A 1 111 ? 10.113 -8.169 -8.321 1.00 98.38 111 ALA A C 1
ATOM 839 O O . ALA A 1 111 ? 11.205 -7.984 -8.856 1.00 98.38 111 ALA A O 1
ATOM 840 N N . GLY A 1 112 ? 9.362 -9.238 -8.600 1.00 97.88 112 GLY A N 1
ATOM 841 C CA . GLY A 1 112 ? 9.745 -10.273 -9.562 1.00 97.88 112 GLY A CA 1
ATOM 842 C C . GLY A 1 112 ? 9.924 -9.716 -10.975 1.00 97.88 112 GLY A C 1
ATOM 843 O O . GLY A 1 112 ? 10.919 -10.008 -11.635 1.00 97.88 112 GLY A O 1
ATOM 844 N N . ASN A 1 113 ? 9.019 -8.834 -11.406 1.00 98.31 113 ASN A N 1
ATOM 845 C CA . ASN A 1 113 ? 9.130 -8.129 -12.682 1.00 98.31 113 ASN A CA 1
ATOM 846 C C . ASN A 1 113 ? 10.365 -7.224 -12.751 1.00 98.31 113 ASN A C 1
ATOM 848 O O . ASN A 1 113 ? 11.101 -7.249 -13.733 1.00 98.31 113 ASN A O 1
ATOM 852 N N . LEU A 1 114 ? 10.626 -6.445 -11.701 1.00 98.19 114 LEU A N 1
ATOM 853 C CA . LEU A 1 114 ? 11.817 -5.599 -11.623 1.00 98.19 114 LEU A CA 1
ATOM 854 C C . LEU A 1 114 ? 13.108 -6.421 -11.578 1.00 98.19 114 LEU A C 1
ATOM 856 O O . LEU A 1 114 ? 14.120 -5.985 -12.116 1.00 98.19 114 LEU A O 1
ATOM 860 N N . ALA A 1 115 ? 13.093 -7.599 -10.957 1.00 97.62 115 ALA A N 1
ATOM 861 C CA . ALA A 1 115 ? 14.247 -8.487 -10.917 1.00 97.62 115 ALA A CA 1
ATOM 862 C C . ALA A 1 115 ? 14.540 -9.115 -12.288 1.00 97.62 115 ALA A C 1
ATOM 864 O O . ALA A 1 115 ? 15.702 -9.150 -12.692 1.00 97.62 115 ALA A O 1
ATOM 865 N N . ALA A 1 116 ? 13.506 -9.582 -12.994 1.00 97.00 116 ALA A N 1
ATOM 866 C CA . ALA A 1 116 ? 13.636 -10.289 -14.268 1.00 97.00 116 ALA A CA 1
ATOM 867 C C . ALA A 1 116 ? 13.794 -9.358 -15.480 1.00 97.00 116 ALA A C 1
ATOM 869 O O . ALA A 1 116 ? 14.496 -9.696 -16.430 1.00 97.00 116 ALA A O 1
ATOM 870 N N . PHE A 1 117 ? 13.151 -8.189 -15.452 1.00 97.75 117 PHE A N 1
ATOM 871 C CA . PHE A 1 117 ? 12.979 -7.330 -16.624 1.00 97.75 117 PHE A CA 1
ATOM 872 C C . PHE A 1 117 ? 13.469 -5.896 -16.405 1.00 97.75 117 PHE A C 1
ATOM 874 O O . PHE A 1 117 ? 13.039 -4.997 -17.121 1.00 97.75 117 PHE A O 1
ATOM 881 N N . TRP A 1 118 ? 14.365 -5.652 -15.439 1.00 97.81 118 TRP A N 1
ATOM 882 C CA . TRP A 1 118 ? 14.825 -4.299 -15.088 1.00 97.81 118 TRP A CA 1
ATOM 883 C C . TRP A 1 118 ? 15.167 -3.431 -16.305 1.00 97.81 118 TRP A C 1
ATOM 885 O O . TRP A 1 118 ? 14.706 -2.294 -16.395 1.00 97.81 118 TRP A O 1
ATOM 895 N N . ASP A 1 119 ? 15.937 -3.953 -17.255 1.00 96.50 119 ASP A N 1
ATOM 896 C CA . ASP A 1 119 ? 16.430 -3.159 -18.384 1.00 96.50 119 ASP A CA 1
ATOM 897 C C . ASP A 1 119 ? 15.344 -2.844 -19.420 1.00 96.50 119 ASP A C 1
ATOM 899 O O . ASP A 1 119 ? 15.445 -1.855 -20.138 1.00 96.50 119 ASP A O 1
ATOM 903 N N . THR A 1 120 ? 14.282 -3.650 -19.480 1.00 97.06 120 THR A N 1
ATOM 904 C CA . THR A 1 120 ? 13.300 -3.610 -20.575 1.00 97.06 120 THR A CA 1
ATOM 905 C C . THR A 1 120 ? 11.882 -3.253 -20.138 1.00 97.06 120 THR A C 1
ATOM 907 O O . THR A 1 120 ? 11.065 -2.894 -20.982 1.00 97.06 120 THR A O 1
ATOM 910 N N . ILE A 1 121 ? 11.574 -3.325 -18.838 1.00 98.12 121 ILE A N 1
ATOM 911 C CA . ILE A 1 121 ? 10.227 -3.083 -18.317 1.00 98.12 121 ILE A CA 1
ATOM 912 C C . ILE A 1 121 ? 9.793 -1.632 -18.521 1.00 98.12 121 ILE A C 1
ATOM 914 O O . ILE A 1 121 ? 10.564 -0.686 -18.310 1.00 98.12 121 ILE A O 1
ATOM 918 N N . HIS A 1 122 ? 8.523 -1.453 -18.871 1.00 98.38 122 HIS A N 1
ATOM 919 C CA . HIS A 1 122 ? 7.944 -0.138 -19.103 1.00 98.38 122 HIS A CA 1
ATOM 920 C C . HIS A 1 122 ? 7.500 0.537 -17.794 1.00 98.38 122 HIS A C 1
ATOM 922 O O . HIS A 1 122 ? 7.026 -0.143 -16.882 1.00 98.38 122 HIS A O 1
ATOM 928 N N . PRO A 1 123 ? 7.605 1.874 -17.667 1.00 98.06 123 PRO A N 1
ATOM 929 C CA . PRO A 1 123 ? 8.250 2.793 -18.606 1.00 98.06 123 PRO A CA 1
ATOM 930 C C . PRO A 1 123 ? 9.770 2.590 -18.675 1.00 98.06 123 PRO A C 1
ATOM 932 O O . PRO A 1 123 ? 10.417 2.403 -17.641 1.00 98.06 123 PRO A O 1
ATOM 935 N N . GLU A 1 124 ? 10.338 2.709 -19.875 1.00 96.81 124 GLU A N 1
ATOM 936 C CA . GLU A 1 124 ? 11.788 2.639 -20.089 1.00 96.81 124 GLU A CA 1
ATOM 937 C C . GLU A 1 124 ? 12.542 3.719 -19.299 1.00 96.81 124 GLU A C 1
ATOM 939 O O . GLU A 1 124 ? 12.058 4.857 -19.137 1.00 96.81 124 GLU A O 1
ATOM 944 N N . LEU A 1 125 ? 13.747 3.357 -18.845 1.00 96.62 125 LEU A N 1
ATOM 945 C CA . LEU A 1 125 ? 14.715 4.304 -18.297 1.00 96.62 125 LEU A CA 1
ATOM 946 C C . LEU A 1 125 ? 15.091 5.334 -19.364 1.00 96.62 125 LEU A C 1
ATOM 948 O O . LEU A 1 125 ? 15.145 5.029 -20.554 1.00 96.62 125 LEU A O 1
ATOM 952 N N . ARG A 1 126 ? 15.332 6.572 -18.939 1.00 94.62 126 ARG A N 1
ATOM 953 C CA . ARG A 1 126 ? 15.781 7.643 -19.835 1.00 94.62 126 ARG A CA 1
ATOM 954 C C . ARG A 1 126 ? 17.280 7.859 -19.708 1.00 94.62 126 ARG A C 1
ATOM 956 O O . ARG A 1 126 ? 17.829 7.733 -18.620 1.00 94.62 126 ARG A O 1
ATOM 963 N N . ASP A 1 127 ? 17.903 8.255 -20.811 1.00 94.00 127 ASP A N 1
ATOM 964 C CA . ASP A 1 127 ? 19.272 8.760 -20.803 1.00 94.00 127 ASP A CA 1
ATOM 965 C C . ASP A 1 127 ? 19.271 10.201 -20.268 1.00 94.00 127 ASP A C 1
ATOM 967 O O . ASP A 1 127 ? 18.895 11.147 -20.965 1.00 94.00 127 ASP A O 1
ATOM 971 N N . THR A 1 128 ? 19.568 10.352 -18.977 1.00 94.31 128 THR A N 1
ATOM 972 C CA . THR A 1 128 ? 19.574 11.637 -18.263 1.00 94.31 128 THR A CA 1
ATOM 973 C C . THR A 1 128 ? 20.792 11.743 -17.345 1.00 94.31 128 THR A C 1
ATOM 975 O O . THR A 1 128 ? 21.294 10.713 -16.896 1.00 94.31 128 THR A O 1
ATOM 978 N N . PRO A 1 129 ? 21.235 12.963 -16.981 1.00 90.88 129 PRO A N 1
ATOM 979 C CA . PRO A 1 129 ? 22.449 13.153 -16.184 1.00 90.88 129 PRO A CA 1
ATOM 980 C C . PRO A 1 129 ? 22.418 12.509 -14.794 1.00 90.88 129 PRO A C 1
ATOM 982 O O . PRO A 1 129 ? 23.472 12.129 -14.286 1.00 90.88 129 PRO A O 1
ATOM 985 N N . THR A 1 130 ? 21.242 12.399 -14.163 1.00 94.00 130 THR A N 1
ATOM 986 C CA . THR A 1 130 ? 21.116 11.808 -12.823 1.00 94.00 130 THR A CA 1
ATOM 987 C C . THR A 1 130 ? 20.377 10.463 -12.852 1.00 94.00 130 THR A C 1
ATOM 989 O O . THR A 1 130 ? 19.398 10.312 -13.593 1.00 94.00 130 THR A O 1
ATOM 992 N N . PRO A 1 131 ? 20.769 9.482 -12.011 1.00 93.75 131 PRO A N 1
ATOM 993 C CA . PRO A 1 131 ? 20.069 8.197 -11.945 1.00 93.75 131 PRO A CA 1
ATOM 994 C C . PRO A 1 131 ? 18.601 8.324 -11.517 1.00 93.75 131 PRO A C 1
ATOM 996 O O . PRO A 1 131 ? 17.733 7.582 -11.983 1.00 93.75 131 PRO A O 1
ATOM 999 N N . ARG A 1 132 ? 18.292 9.304 -10.660 1.00 94.38 132 ARG A N 1
ATOM 1000 C CA . ARG A 1 132 ? 16.921 9.567 -10.214 1.00 94.38 132 ARG A CA 1
ATOM 1001 C C . ARG A 1 132 ? 16.026 10.051 -11.352 1.00 94.38 132 ARG A C 1
ATOM 1003 O O . ARG A 1 132 ? 14.892 9.589 -11.463 1.00 94.38 132 ARG A O 1
ATOM 1010 N N . GLU A 1 133 ? 16.515 10.958 -12.197 1.00 95.69 133 GLU A N 1
ATOM 1011 C CA . GLU A 1 133 ? 15.778 11.415 -13.382 1.00 95.69 133 GLU A CA 1
ATOM 1012 C C . GLU A 1 133 ? 15.574 10.278 -14.389 1.00 95.69 133 GLU A C 1
ATOM 1014 O O . GLU A 1 133 ? 14.477 10.148 -14.943 1.00 95.69 133 GLU A O 1
ATOM 1019 N N . ALA A 1 134 ? 16.575 9.404 -14.546 1.00 96.44 134 ALA A N 1
ATOM 1020 C CA . ALA A 1 134 ? 16.518 8.266 -15.461 1.00 96.44 134 ALA A CA 1
ATOM 1021 C C . ALA A 1 134 ? 15.374 7.313 -15.084 1.00 96.44 134 ALA A C 1
ATOM 1023 O O . ALA A 1 134 ? 14.626 6.849 -15.948 1.00 96.44 134 ALA A O 1
ATOM 1024 N N . GLY A 1 135 ? 15.201 7.075 -13.778 1.00 97.19 135 GLY A N 1
ATOM 1025 C CA . GLY A 1 135 ? 14.153 6.233 -13.199 1.00 97.19 135 GLY A CA 1
ATOM 1026 C C . GLY A 1 135 ? 12.840 6.944 -12.853 1.00 97.19 135 GLY A C 1
ATOM 1027 O O . GLY A 1 135 ? 11.911 6.284 -12.383 1.00 97.19 135 GLY A O 1
ATOM 1028 N N . LEU A 1 136 ? 12.714 8.258 -13.078 1.00 97.38 136 LEU A N 1
ATOM 1029 C CA . LEU A 1 136 ? 11.620 9.066 -12.518 1.00 97.38 136 LEU A CA 1
ATOM 1030 C C . LEU A 1 136 ? 10.225 8.552 -12.900 1.00 97.38 136 LEU A C 1
ATOM 1032 O O . LEU A 1 136 ? 9.318 8.538 -12.073 1.00 97.38 136 LEU A O 1
ATOM 1036 N N . ARG A 1 137 ? 10.039 8.082 -14.140 1.00 97.94 137 ARG A N 1
ATOM 1037 C CA . ARG A 1 137 ? 8.743 7.536 -14.583 1.00 97.94 137 ARG A CA 1
ATOM 1038 C C . ARG A 1 137 ? 8.369 6.242 -13.855 1.00 97.94 137 ARG A C 1
ATOM 1040 O O . ARG A 1 137 ? 7.192 6.042 -13.566 1.00 97.94 137 ARG A O 1
ATOM 1047 N N . ARG A 1 138 ? 9.351 5.393 -13.538 1.00 98.31 138 ARG A N 1
ATOM 1048 C CA . ARG A 1 138 ? 9.143 4.166 -12.753 1.00 98.31 138 ARG A CA 1
ATOM 1049 C C . ARG A 1 138 ? 8.839 4.504 -11.297 1.00 98.31 138 ARG A C 1
ATOM 1051 O O . ARG A 1 138 ? 7.881 3.977 -10.746 1.00 98.31 138 ARG A O 1
ATOM 1058 N N . ILE A 1 139 ? 9.590 5.447 -10.720 1.00 98.19 139 ILE A N 1
ATOM 1059 C CA . ILE A 1 139 ? 9.337 5.986 -9.376 1.00 98.19 139 ILE A CA 1
ATOM 1060 C C . ILE A 1 139 ? 7.901 6.517 -9.282 1.00 98.19 139 ILE A C 1
ATOM 1062 O O . ILE A 1 139 ? 7.160 6.102 -8.401 1.00 98.19 139 ILE A O 1
ATOM 1066 N N . ASN A 1 140 ? 7.468 7.357 -10.224 1.00 97.75 140 ASN A N 1
ATOM 1067 C CA . ASN A 1 140 ? 6.117 7.924 -10.221 1.00 97.75 140 ASN A CA 1
ATOM 1068 C C . ASN A 1 140 ? 5.017 6.862 -10.360 1.00 97.75 140 ASN A C 1
ATOM 1070 O O . ASN A 1 140 ? 3.959 7.013 -9.752 1.00 97.75 140 ASN A O 1
ATOM 1074 N N . ALA A 1 141 ? 5.254 5.801 -11.140 1.00 98.12 141 ALA A N 1
ATOM 1075 C CA . ALA A 1 141 ? 4.325 4.677 -11.233 1.00 98.12 141 ALA A CA 1
ATOM 1076 C C . ALA A 1 141 ? 4.191 3.966 -9.878 1.00 98.12 141 ALA A C 1
ATOM 1078 O O . ALA A 1 141 ? 3.079 3.773 -9.397 1.00 98.12 141 ALA A O 1
ATOM 1079 N N . LEU A 1 142 ? 5.313 3.652 -9.226 1.00 98.50 142 LEU A N 1
ATOM 1080 C CA . LEU A 1 142 ? 5.326 3.008 -7.911 1.00 98.50 142 LEU A CA 1
ATOM 1081 C C . LEU A 1 142 ? 4.707 3.889 -6.819 1.00 98.50 142 LEU A C 1
ATOM 1083 O O . LEU A 1 142 ? 3.994 3.378 -5.962 1.00 98.50 142 LEU A O 1
ATOM 1087 N N . MET A 1 143 ? 4.911 5.209 -6.870 1.00 97.56 143 MET A N 1
ATOM 1088 C CA . MET A 1 143 ? 4.311 6.150 -5.915 1.00 97.56 143 MET A CA 1
ATOM 1089 C C . MET A 1 143 ? 2.774 6.156 -5.951 1.00 97.56 143 MET A C 1
ATOM 1091 O O . MET A 1 143 ? 2.160 6.604 -4.988 1.00 97.56 143 MET A O 1
ATOM 1095 N N . GLN A 1 144 ? 2.127 5.602 -6.986 1.00 95.88 144 GLN A N 1
ATOM 1096 C CA . GLN A 1 144 ? 0.670 5.399 -6.972 1.00 95.88 144 GLN A CA 1
ATOM 1097 C C . GLN A 1 144 ? 0.207 4.383 -5.914 1.00 95.88 144 GLN A C 1
ATOM 1099 O O . GLN A 1 144 ? -0.963 4.395 -5.536 1.00 95.88 144 GLN A O 1
ATOM 1104 N N . LEU A 1 145 ? 1.107 3.553 -5.370 1.00 97.88 145 LEU A N 1
ATOM 1105 C CA . LEU A 1 145 ? 0.810 2.730 -4.192 1.00 97.88 145 LEU A CA 1
ATOM 1106 C C . LEU A 1 145 ? 0.492 3.594 -2.955 1.00 97.88 145 LEU A C 1
ATOM 1108 O O . LEU A 1 145 ? -0.319 3.189 -2.126 1.00 97.88 145 LEU A O 1
ATOM 1112 N N . GLU A 1 146 ? 1.079 4.793 -2.848 1.00 95.38 146 GLU A N 1
ATOM 1113 C CA . GLU A 1 146 ? 0.831 5.744 -1.749 1.00 95.38 146 GLU A CA 1
ATOM 1114 C C . GLU A 1 146 ? -0.329 6.705 -2.010 1.00 95.38 146 GLU A C 1
ATOM 1116 O O . GLU A 1 146 ? -0.673 7.491 -1.133 1.00 95.38 146 GLU A O 1
ATOM 1121 N N . ASN A 1 147 ? -0.919 6.693 -3.204 1.00 94.25 147 ASN A N 1
ATOM 1122 C CA . ASN A 1 147 ? -1.996 7.619 -3.530 1.00 94.25 147 ASN A CA 1
ATOM 1123 C C . ASN A 1 147 ? -3.233 7.304 -2.664 1.00 94.25 147 ASN A C 1
ATOM 1125 O O . ASN A 1 147 ? -3.807 6.214 -2.737 1.00 94.25 147 ASN A O 1
ATOM 1129 N N . ASP A 1 148 ? -3.625 8.259 -1.822 1.00 90.75 148 ASP A N 1
ATOM 1130 C CA . ASP A 1 148 ? -4.728 8.159 -0.862 1.00 90.75 148 ASP A CA 1
ATOM 1131 C C . ASP A 1 148 ? -6.075 8.668 -1.408 1.00 90.75 148 ASP A C 1
ATOM 1133 O O . ASP A 1 148 ? -7.126 8.420 -0.806 1.00 90.75 148 ASP A O 1
ATOM 1137 N N . GLY A 1 149 ? -6.053 9.343 -2.562 1.00 91.12 149 GLY A N 1
ATOM 1138 C CA . GLY A 1 149 ? -7.231 9.851 -3.261 1.00 91.12 149 GLY A CA 1
ATOM 1139 C C . GLY A 1 149 ? -7.847 8.829 -4.216 1.00 91.12 149 GLY A C 1
ATOM 1140 O O . GLY A 1 149 ? -9.050 8.590 -4.165 1.00 91.12 149 GLY A O 1
ATOM 1141 N N . ASN A 1 150 ? -7.038 8.200 -5.070 1.00 90.56 150 ASN A N 1
ATOM 1142 C CA . ASN A 1 150 ? -7.488 7.167 -6.015 1.00 90.56 150 ASN A CA 1
ATOM 1143 C C . ASN A 1 150 ? -6.392 6.115 -6.254 1.00 90.56 150 ASN A C 1
ATOM 1145 O O . ASN A 1 150 ? -6.029 5.797 -7.386 1.00 90.56 150 ASN A O 1
ATOM 1149 N N . GLY A 1 151 ? -5.819 5.602 -5.170 1.00 93.00 151 GLY A N 1
ATOM 1150 C CA . GLY A 1 151 ? -4.802 4.559 -5.211 1.00 93.00 151 GLY A CA 1
ATOM 1151 C C . GLY A 1 151 ? -4.949 3.557 -4.077 1.00 93.00 151 GLY A C 1
ATOM 1152 O O . GLY A 1 151 ? -5.933 3.553 -3.334 1.00 93.00 151 GLY A O 1
ATOM 1153 N N . LEU A 1 152 ? -3.948 2.686 -3.958 1.00 95.62 152 LEU A N 1
ATOM 1154 C CA . LEU A 1 152 ? -3.970 1.575 -3.011 1.00 95.62 152 LEU A CA 1
ATOM 1155 C C . LEU A 1 152 ? -4.085 2.050 -1.556 1.00 95.62 152 LEU A C 1
ATOM 1157 O O . LEU A 1 152 ? -4.855 1.466 -0.797 1.00 95.62 152 LEU A O 1
ATOM 1161 N N . LEU A 1 153 ? -3.334 3.080 -1.145 1.00 97.06 153 LEU A N 1
ATOM 1162 C CA . LEU A 1 153 ? -3.405 3.580 0.231 1.00 97.06 153 LEU A CA 1
ATOM 1163 C C . LEU A 1 153 ? -4.828 4.036 0.582 1.00 97.06 153 LEU A C 1
ATOM 1165 O O . LEU A 1 153 ? -5.316 3.722 1.667 1.00 97.06 153 LEU A O 1
ATOM 1169 N N . GLY A 1 154 ? -5.507 4.719 -0.343 1.00 94.44 154 GLY A N 1
ATOM 1170 C CA . GLY A 1 154 ? -6.897 5.140 -0.166 1.00 94.44 154 GLY A CA 1
ATOM 1171 C C . GLY A 1 154 ? -7.825 3.948 0.063 1.00 94.44 154 GLY A C 1
ATOM 1172 O O . GLY A 1 154 ? -8.605 3.945 1.018 1.00 94.44 154 GLY A O 1
ATOM 1173 N N . ASP A 1 155 ? -7.687 2.897 -0.748 1.00 94.25 155 ASP A N 1
ATOM 1174 C CA . ASP A 1 155 ? -8.467 1.668 -0.583 1.00 94.25 155 ASP A CA 1
ATOM 1175 C C . ASP A 1 155 ? -8.189 0.997 0.766 1.00 94.25 155 ASP A C 1
ATOM 1177 O O . ASP A 1 155 ? -9.122 0.704 1.508 1.00 94.25 155 ASP A O 1
ATOM 1181 N N . LEU A 1 156 ? -6.917 0.802 1.130 1.00 95.25 156 LEU A N 1
ATOM 1182 C CA . LEU A 1 156 ? -6.537 0.167 2.395 1.00 95.25 156 LEU A CA 1
ATOM 1183 C C . LEU A 1 156 ? -7.053 0.946 3.611 1.00 95.25 156 LEU A C 1
ATOM 1185 O O . LEU A 1 156 ? -7.411 0.339 4.618 1.00 95.25 156 LEU A O 1
ATOM 1189 N N . GLN A 1 157 ? -7.108 2.276 3.531 1.00 94.75 157 GLN A N 1
ATOM 1190 C CA . GLN A 1 157 ? -7.696 3.113 4.574 1.00 94.75 157 GLN A CA 1
ATOM 1191 C C . GLN A 1 157 ? -9.216 2.930 4.675 1.00 94.75 157 GLN A C 1
ATOM 1193 O O . GLN A 1 157 ? -9.747 2.859 5.783 1.00 94.75 157 GLN A O 1
ATOM 1198 N N . MET A 1 158 ? -9.922 2.887 3.544 1.00 91.94 158 MET A N 1
ATOM 1199 C CA . MET A 1 158 ? -11.389 2.866 3.511 1.00 91.94 158 MET A CA 1
ATOM 1200 C C . MET A 1 158 ? -11.986 1.471 3.685 1.00 91.94 158 MET A C 1
ATOM 1202 O O . MET A 1 158 ? -13.112 1.345 4.165 1.00 91.94 158 MET A O 1
ATOM 1206 N N . ASN A 1 159 ? -11.259 0.427 3.296 1.00 91.12 159 ASN A N 1
ATOM 1207 C CA . ASN A 1 159 ? -11.763 -0.933 3.326 1.00 91.12 159 ASN A CA 1
ATOM 1208 C C . ASN A 1 159 ? -12.051 -1.387 4.755 1.00 91.12 159 ASN A C 1
ATOM 1210 O O . ASN A 1 159 ? -11.311 -1.095 5.700 1.00 91.12 159 ASN A O 1
ATOM 1214 N N . ALA A 1 160 ? -13.141 -2.137 4.891 1.00 90.50 160 ALA A N 1
ATOM 1215 C CA . ALA A 1 160 ? -13.423 -2.889 6.097 1.00 90.50 160 ALA A CA 1
ATOM 1216 C C . ALA A 1 160 ? -12.278 -3.881 6.361 1.00 90.50 160 ALA A C 1
ATOM 1218 O O . ALA A 1 160 ? -11.796 -4.519 5.430 1.00 90.50 160 ALA A O 1
ATOM 1219 N N . VAL A 1 161 ? -11.872 -4.034 7.623 1.00 92.56 161 VAL A N 1
ATOM 1220 C CA . VAL A 1 161 ? -10.863 -5.019 8.052 1.00 92.56 161 VAL A CA 1
ATOM 1221 C C . VAL A 1 161 ? -11.409 -5.963 9.123 1.00 92.56 161 VAL A C 1
ATOM 1223 O O . VAL A 1 161 ? -11.143 -7.160 9.080 1.00 92.56 161 VAL A O 1
ATOM 1226 N N . ILE A 1 162 ? -12.197 -5.454 10.073 1.00 91.12 162 ILE A N 1
ATOM 1227 C CA . ILE A 1 162 ? -12.830 -6.277 11.114 1.00 91.12 162 ILE A CA 1
ATOM 1228 C C . ILE A 1 162 ? -14.331 -6.007 11.103 1.00 91.12 162 ILE A C 1
ATOM 1230 O O . ILE A 1 162 ? -14.753 -4.851 11.146 1.00 91.12 162 ILE A O 1
ATOM 1234 N N . ASP A 1 163 ? -15.127 -7.073 11.078 1.00 85.06 163 ASP A N 1
ATOM 1235 C CA . ASP A 1 163 ? -16.569 -7.016 11.309 1.00 85.06 163 ASP A CA 1
ATOM 1236 C C . ASP A 1 163 ? -16.879 -7.603 12.691 1.00 85.06 163 ASP A C 1
ATOM 1238 O O . ASP A 1 163 ? -16.964 -8.819 12.875 1.00 85.06 163 ASP A O 1
ATOM 1242 N N . ALA A 1 164 ? -16.964 -6.726 13.692 1.00 77.25 164 ALA A N 1
ATOM 1243 C CA . ALA A 1 164 ? -17.229 -7.111 15.070 1.00 77.25 164 ALA A CA 1
ATOM 1244 C C . ALA A 1 164 ? -18.726 -6.962 15.373 1.00 77.25 164 ALA A C 1
ATOM 1246 O O . ALA A 1 164 ? -19.292 -5.862 15.315 1.00 77.25 164 ALA A O 1
ATOM 1247 N N . ARG A 1 165 ? -19.379 -8.077 15.732 1.00 77.12 165 ARG A N 1
ATOM 1248 C CA . ARG A 1 165 ? -20.819 -8.111 16.036 1.00 77.12 165 ARG A CA 1
ATOM 1249 C C . ARG A 1 165 ? -21.167 -7.066 17.102 1.00 77.12 165 ARG A C 1
ATOM 1251 O O . ARG A 1 165 ? -20.633 -7.088 18.203 1.00 77.12 165 ARG A O 1
ATOM 1258 N N . GLY A 1 166 ? -22.076 -6.150 16.769 1.00 76.56 166 GLY A N 1
ATOM 1259 C CA . GLY A 1 166 ? -22.550 -5.100 17.681 1.00 76.56 166 GLY A CA 1
ATOM 1260 C C . GLY A 1 166 ? -21.623 -3.886 17.849 1.00 76.56 166 GLY A C 1
ATOM 1261 O O . GLY A 1 166 ? -22.044 -2.909 18.459 1.00 76.56 166 GLY A O 1
ATOM 1262 N N . MET A 1 167 ? -20.409 -3.902 17.285 1.00 78.12 167 MET A N 1
ATOM 1263 C CA . MET A 1 167 ? -19.447 -2.784 17.337 1.00 78.12 167 MET A CA 1
ATOM 1264 C C . MET A 1 167 ? -19.288 -2.059 15.991 1.00 78.12 167 MET A C 1
ATOM 1266 O O . MET A 1 167 ? -18.651 -1.005 15.918 1.00 78.12 167 MET A O 1
ATOM 1270 N N . GLY A 1 168 ? -19.909 -2.598 14.940 1.00 81.94 168 GLY A N 1
ATOM 1271 C CA . GLY A 1 168 ? -19.833 -2.077 13.583 1.00 81.94 168 GLY A CA 1
ATOM 1272 C C . GLY A 1 168 ? -18.514 -2.422 12.896 1.00 81.94 168 GLY A C 1
ATOM 1273 O O . GLY A 1 168 ? -17.630 -3.072 13.454 1.00 81.94 168 GLY A O 1
ATOM 1274 N N . THR A 1 169 ? -18.389 -1.971 11.654 1.00 87.88 169 THR A N 1
ATOM 1275 C CA . THR A 1 169 ? -17.210 -2.227 10.831 1.00 87.88 169 THR A CA 1
ATOM 1276 C C . TH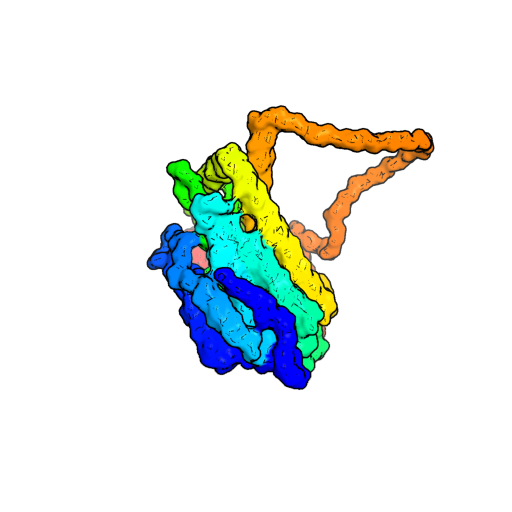R A 1 169 ? -16.021 -1.387 11.292 1.00 87.88 169 THR A C 1
ATOM 1278 O O . THR A 1 169 ? -16.127 -0.169 11.451 1.00 87.88 169 THR A O 1
ATOM 1281 N N . ILE A 1 170 ? -14.871 -2.031 11.469 1.00 92.69 170 ILE A N 1
ATOM 1282 C CA . ILE A 1 170 ? -13.583 -1.371 11.680 1.00 92.69 170 ILE A CA 1
ATOM 1283 C C . ILE A 1 170 ? -12.860 -1.307 10.340 1.00 92.69 170 ILE A C 1
ATOM 1285 O O . ILE A 1 170 ? -12.580 -2.341 9.732 1.00 92.69 170 ILE A O 1
ATOM 1289 N N . THR A 1 171 ? -12.558 -0.097 9.884 1.00 93.69 171 THR A N 1
ATOM 1290 C CA . THR A 1 171 ? -11.803 0.138 8.643 1.00 93.69 171 THR A CA 1
ATOM 1291 C C . THR A 1 171 ? -10.292 0.110 8.876 1.00 93.69 171 THR A C 1
ATOM 1293 O O . THR A 1 171 ? -9.821 0.195 10.013 1.00 93.69 171 THR A O 1
ATOM 1296 N N . GLY A 1 172 ? -9.495 0.058 7.808 1.00 95.38 172 GLY A N 1
ATOM 1297 C CA . GLY A 1 172 ? -8.042 0.197 7.933 1.00 95.38 172 GLY A CA 1
ATOM 1298 C C . GLY A 1 172 ? -7.625 1.541 8.540 1.00 95.38 172 GLY A C 1
ATOM 1299 O O . GLY A 1 172 ? -6.716 1.589 9.367 1.00 95.38 172 GLY A O 1
ATOM 1300 N N . ALA A 1 173 ? -8.330 2.630 8.218 1.00 95.06 173 ALA A N 1
ATOM 1301 C CA . ALA A 1 173 ? -8.111 3.931 8.841 1.00 95.06 173 ALA A CA 1
ATOM 1302 C C . ALA A 1 173 ? -8.422 3.907 10.345 1.00 95.06 173 ALA A C 1
ATOM 1304 O O . ALA A 1 173 ? -7.741 4.584 11.114 1.00 95.06 173 ALA A O 1
ATOM 1305 N N . ASP A 1 174 ? -9.439 3.148 10.772 1.00 95.75 174 ASP A N 1
ATOM 1306 C CA . ASP A 1 174 ? -9.749 2.974 12.194 1.00 95.75 174 ASP A CA 1
ATOM 1307 C C . ASP A 1 174 ? -8.612 2.264 12.921 1.00 95.75 174 ASP A C 1
ATOM 1309 O O . ASP A 1 174 ? -8.147 2.746 13.954 1.00 95.75 174 ASP A O 1
ATOM 1313 N N . LEU A 1 175 ? -8.100 1.177 12.340 1.00 97.31 175 LEU A N 1
ATOM 1314 C CA . LEU A 1 175 ? -6.941 0.472 12.883 1.00 97.31 175 LEU A CA 1
ATOM 1315 C C . LEU A 1 175 ? -5.700 1.368 12.935 1.00 97.31 175 LEU A C 1
ATOM 1317 O O . LEU A 1 175 ? -5.003 1.371 13.945 1.00 97.31 175 LEU A O 1
ATOM 1321 N N . ALA A 1 176 ? -5.441 2.171 11.901 1.00 98.00 176 ALA A N 1
ATOM 1322 C CA . ALA A 1 176 ? -4.317 3.107 11.887 1.00 98.00 176 ALA A CA 1
ATOM 1323 C C . ALA A 1 176 ? -4.455 4.247 12.919 1.00 98.00 176 ALA A C 1
ATOM 1325 O O . ALA A 1 176 ? -3.461 4.859 13.302 1.00 98.00 176 ALA A O 1
ATOM 1326 N N . ALA A 1 177 ? -5.669 4.541 13.386 1.00 96.69 177 ALA A N 1
ATOM 1327 C CA . ALA A 1 177 ? -5.899 5.524 14.441 1.00 96.69 177 ALA A CA 1
ATOM 1328 C C . ALA A 1 177 ? -5.871 4.916 15.855 1.00 96.69 177 ALA A C 1
ATOM 1330 O O . ALA A 1 177 ? -5.757 5.659 16.827 1.00 96.69 177 ALA A O 1
ATOM 1331 N N . GLY A 1 178 ? -5.962 3.588 15.984 1.00 95.75 178 GLY A N 1
ATOM 1332 C CA . GLY A 1 178 ? -6.224 2.894 17.251 1.00 95.75 178 GLY A CA 1
ATOM 1333 C C . GLY A 1 178 ? -5.233 3.178 18.385 1.00 95.75 178 GLY A C 1
ATOM 1334 O O . GLY A 1 178 ? -5.621 3.143 19.549 1.00 95.75 178 GLY A O 1
ATOM 1335 N N . THR A 1 179 ? -3.982 3.519 18.071 1.00 95.69 179 THR A N 1
ATOM 1336 C CA . THR A 1 179 ? -2.944 3.834 19.072 1.00 95.69 179 THR A CA 1
ATOM 1337 C C . THR A 1 179 ? -2.433 5.270 19.005 1.00 95.69 179 THR A C 1
ATOM 1339 O O . THR A 1 179 ? -1.428 5.577 19.642 1.00 95.69 179 THR A O 1
ATOM 1342 N N . LEU A 1 180 ? -3.066 6.154 18.226 1.00 96.00 180 LEU A N 1
ATOM 1343 C CA . LEU A 1 180 ? -2.627 7.549 18.154 1.00 96.00 180 LEU A CA 1
ATOM 1344 C C . LEU A 1 180 ? -2.899 8.270 19.471 1.00 96.00 180 LEU A C 1
ATOM 1346 O O . LEU A 1 180 ? -3.995 8.163 20.034 1.00 96.00 180 LEU A O 1
ATOM 1350 N N . SER A 1 181 ? -1.909 9.034 19.933 1.00 96.06 181 SER A N 1
ATOM 1351 C CA . SER A 1 181 ? -2.090 9.931 21.069 1.00 96.06 181 SER A CA 1
ATOM 1352 C C . SER A 1 181 ? -2.887 11.171 20.665 1.00 96.06 181 SER A C 1
ATOM 1354 O O . SER A 1 181 ? -2.917 11.555 19.494 1.00 96.06 181 SER A O 1
ATOM 1356 N N . ASP A 1 182 ? -3.469 11.853 21.648 1.00 95.25 182 ASP A N 1
ATOM 1357 C CA . ASP A 1 182 ? -4.148 13.136 21.434 1.00 95.25 182 ASP A CA 1
ATOM 1358 C C . ASP A 1 182 ? -3.212 14.169 20.781 1.00 95.25 182 ASP A C 1
ATOM 1360 O O . ASP A 1 182 ? -3.636 14.959 19.939 1.00 95.25 182 ASP A O 1
ATOM 1364 N N . ASN A 1 183 ? -1.914 14.130 21.109 1.00 94.12 183 ASN A N 1
ATOM 1365 C CA . ASN A 1 183 ? -0.920 14.998 20.483 1.00 94.12 183 ASN A CA 1
ATOM 1366 C C . ASN A 1 183 ? -0.727 14.677 18.996 1.00 94.12 183 ASN A C 1
ATOM 1368 O O . ASN A 1 183 ? -0.666 15.600 18.187 1.00 94.12 183 ASN A O 1
ATOM 1372 N N . ASP A 1 184 ? -0.662 13.393 18.631 1.00 94.75 184 ASP A N 1
ATOM 1373 C CA . ASP A 1 184 ? -0.529 12.983 17.230 1.00 94.75 184 ASP A CA 1
ATOM 1374 C C . ASP A 1 184 ? -1.753 13.419 16.419 1.00 94.75 184 ASP A C 1
ATOM 1376 O O . ASP A 1 184 ? -1.602 13.972 15.331 1.00 94.75 184 ASP A O 1
ATOM 1380 N N . VAL A 1 185 ? -2.956 13.250 16.976 1.00 93.69 185 VAL A N 1
ATOM 1381 C CA . VAL A 1 185 ? -4.211 13.647 16.323 1.00 93.69 185 VAL A CA 1
ATOM 1382 C C . VAL A 1 185 ? -4.283 15.153 16.098 1.00 93.69 185 VAL A C 1
ATOM 1384 O O . VAL A 1 185 ? -4.644 15.585 15.007 1.00 93.69 185 VAL A O 1
ATOM 1387 N N . LEU A 1 186 ? -3.913 15.967 17.090 1.00 92.75 186 LEU A N 1
ATOM 1388 C CA . LEU A 1 186 ? -3.909 17.424 16.928 1.00 92.75 186 LEU A CA 1
ATOM 1389 C C . LEU A 1 186 ? -2.798 17.911 15.990 1.00 92.75 186 LEU A C 1
ATOM 1391 O O . LEU A 1 186 ? -2.992 18.898 15.286 1.00 92.75 186 LEU A O 1
ATOM 1395 N N . ARG A 1 187 ? -1.643 17.236 15.967 1.00 92.88 187 ARG A N 1
ATOM 1396 C CA . ARG A 1 187 ? -0.518 17.583 15.086 1.00 92.88 187 ARG A CA 1
ATOM 1397 C C . ARG A 1 187 ? -0.812 17.266 13.620 1.00 92.88 187 ARG A C 1
ATOM 1399 O O . ARG A 1 187 ? -0.358 17.992 12.744 1.00 92.88 187 ARG A O 1
ATOM 1406 N N . GLU A 1 188 ? -1.512 16.165 13.365 1.00 90.06 188 GLU A N 1
ATOM 1407 C CA . GLU A 1 188 ? -1.801 15.663 12.013 1.00 90.06 188 GLU A CA 1
ATOM 1408 C C . GLU A 1 188 ? -3.180 16.086 11.496 1.00 90.06 188 GLU A C 1
ATOM 1410 O O . GLU A 1 188 ? -3.475 15.931 10.312 1.00 90.06 188 GLU A O 1
ATOM 1415 N N . GLY A 1 189 ? -4.029 16.611 12.379 1.00 84.50 189 GLY A N 1
ATOM 1416 C CA . GLY A 1 189 ? -5.338 17.146 12.042 1.00 84.50 189 GLY A CA 1
ATOM 1417 C C . GLY A 1 189 ? -5.285 18.524 11.368 1.00 84.50 189 GLY A C 1
ATOM 1418 O O . GLY A 1 189 ? -4.213 19.098 11.158 1.00 84.50 189 GLY A O 1
ATOM 1419 N N . PRO A 1 190 ? -6.459 19.085 11.026 1.00 84.44 190 PRO A N 1
ATOM 1420 C CA . PRO A 1 190 ? -6.555 20.413 10.433 1.00 84.44 190 PRO A CA 1
ATOM 1421 C C . PRO A 1 190 ? -5.875 21.480 11.299 1.00 84.44 190 PRO A C 1
ATOM 1423 O O . PRO A 1 190 ? -6.078 21.542 12.513 1.00 84.44 190 PRO A O 1
ATOM 1426 N N . SER A 1 191 ? -5.082 22.347 10.670 1.00 86.62 191 SER A N 1
ATOM 1427 C CA . SER A 1 191 ? -4.459 23.480 11.351 1.00 86.62 191 SER A CA 1
ATOM 1428 C C . SER A 1 191 ? -5.463 24.619 11.567 1.00 86.62 191 SER A C 1
ATOM 1430 O O . SER A 1 191 ? -6.447 24.756 10.843 1.00 86.62 191 SER A O 1
ATOM 1432 N N . GLY A 1 192 ? -5.221 25.449 12.586 1.00 88.75 192 GLY A N 1
ATOM 1433 C CA . GLY A 1 192 ? -6.043 26.635 12.861 1.00 88.75 192 GLY A CA 1
ATOM 1434 C C . GLY A 1 192 ? -7.355 26.382 13.614 1.00 88.75 192 GLY A C 1
ATOM 1435 O O . GLY A 1 192 ? -8.128 27.321 13.779 1.00 88.75 192 GLY A O 1
ATOM 1436 N N . LEU A 1 193 ? -7.597 25.161 14.103 1.00 89.38 193 LEU A N 1
ATOM 1437 C CA . LEU A 1 193 ? -8.779 24.838 14.910 1.00 89.38 193 LEU A CA 1
ATOM 1438 C C . LEU A 1 193 ? -8.785 25.590 16.247 1.00 89.38 193 LEU A C 1
ATOM 1440 O O . LEU A 1 193 ? -7.775 25.624 16.960 1.00 89.38 193 LEU A O 1
ATOM 1444 N N . GLY A 1 194 ? -9.945 26.124 16.626 1.00 94.25 194 GLY A N 1
ATOM 1445 C CA . GLY A 1 194 ? -10.173 26.702 17.950 1.00 94.25 194 GLY A CA 1
ATOM 1446 C C . GLY A 1 194 ? -10.257 25.634 19.047 1.00 94.25 194 GLY A C 1
ATOM 1447 O O . GLY A 1 194 ? -10.483 24.457 18.776 1.00 94.25 194 GLY A O 1
ATOM 1448 N N . GLN A 1 195 ? -10.143 26.034 20.319 1.00 93.69 195 GLN A N 1
ATOM 1449 C CA . GLN A 1 195 ? -10.149 25.092 21.457 1.00 93.69 195 GLN A CA 1
ATOM 1450 C C . GLN A 1 195 ? -11.380 24.170 21.484 1.00 93.69 195 GLN A C 1
ATOM 1452 O O . GLN A 1 195 ? -11.266 22.987 21.795 1.00 93.69 195 GLN A O 1
ATOM 1457 N N . LYS A 1 196 ? -12.561 24.696 21.134 1.00 94.94 196 LYS A N 1
ATOM 1458 C CA . LYS A 1 196 ? -13.805 23.914 21.095 1.00 94.94 196 LYS A CA 1
ATOM 1459 C C . LYS A 1 196 ? -13.777 22.841 20.003 1.00 94.94 196 LYS A C 1
ATOM 1461 O O . LYS A 1 196 ? -14.239 21.732 20.235 1.00 94.94 196 LYS A O 1
ATOM 1466 N N . GLU A 1 197 ? -13.235 23.164 18.835 1.00 93.94 197 GLU A N 1
ATOM 1467 C CA . GLU A 1 197 ? -13.127 22.231 17.709 1.00 93.94 197 GLU A CA 1
ATOM 1468 C C . GLU A 1 197 ? -12.065 21.166 17.994 1.00 93.94 197 GLU A C 1
ATOM 1470 O O . GLU A 1 197 ? -12.306 19.985 17.768 1.00 93.94 197 GLU A O 1
ATOM 1475 N N . GLN A 1 198 ? -10.932 21.557 18.590 1.00 93.75 198 GLN A N 1
ATOM 1476 C CA . GLN A 1 198 ? -9.916 20.612 19.063 1.00 93.75 198 GLN A CA 1
ATOM 1477 C C . GLN A 1 198 ? -10.505 19.619 20.074 1.00 93.75 198 GLN A C 1
ATOM 1479 O O . GLN A 1 198 ? -10.289 18.417 19.946 1.00 93.75 198 GLN A O 1
ATOM 1484 N N . ALA A 1 199 ? -11.304 20.094 21.037 1.00 94.69 199 ALA A N 1
ATOM 1485 C CA . ALA A 1 199 ? -11.977 19.223 21.999 1.00 94.69 199 ALA A CA 1
ATOM 1486 C C . ALA A 1 199 ? -12.943 18.233 21.320 1.00 94.69 199 ALA A C 1
ATOM 1488 O O . ALA A 1 199 ? -12.957 17.060 21.681 1.00 94.69 199 ALA A O 1
ATOM 1489 N N . GLN A 1 200 ? -13.695 18.672 20.305 1.00 94.62 200 GLN A N 1
ATOM 1490 C CA . GLN A 1 200 ? -14.589 17.796 19.534 1.00 94.62 200 GLN A CA 1
ATOM 1491 C C . GLN A 1 200 ? -13.824 16.728 18.741 1.00 94.62 200 GLN A C 1
ATOM 1493 O O . GLN A 1 200 ? -14.244 15.572 18.701 1.00 94.62 200 GLN A O 1
ATOM 1498 N N . VAL A 1 201 ? -12.687 17.091 18.139 1.00 93.31 201 VAL A N 1
ATOM 1499 C CA . VAL A 1 201 ? -11.807 16.139 17.443 1.00 93.31 201 VAL A CA 1
ATOM 1500 C C . VAL A 1 201 ? -11.279 15.080 18.414 1.00 93.31 201 VAL A C 1
ATOM 1502 O O . VAL A 1 201 ? -11.314 13.891 18.098 1.00 93.31 201 VAL A O 1
ATOM 1505 N N . LEU A 1 202 ? -10.834 15.489 19.606 1.00 96.00 202 LEU A N 1
ATOM 1506 C CA . LEU A 1 202 ? -10.334 14.564 20.625 1.00 96.00 202 LEU A CA 1
ATOM 1507 C C . LEU A 1 202 ? -11.431 13.656 21.193 1.00 96.00 202 LEU A C 1
ATOM 1509 O O . LEU A 1 202 ? -11.192 12.469 21.394 1.00 96.00 202 LEU A O 1
ATOM 1513 N N . GLU A 1 203 ? -12.641 14.173 21.404 1.00 96.75 203 GLU A N 1
ATOM 1514 C CA . GLU A 1 203 ? -13.788 13.370 21.843 1.00 96.75 203 GLU A CA 1
ATOM 1515 C C . GLU A 1 203 ? -14.157 12.303 20.799 1.00 96.75 203 GLU A C 1
ATOM 1517 O O . GLU A 1 203 ? -14.290 11.120 21.129 1.00 96.75 203 GLU A O 1
ATOM 1522 N N . ALA A 1 204 ? -14.238 12.691 19.522 1.00 93.62 204 ALA A N 1
ATOM 1523 C CA . ALA A 1 204 ? -14.483 11.760 18.424 1.00 93.62 204 ALA A CA 1
ATOM 1524 C C . ALA A 1 204 ? -13.365 10.708 18.303 1.00 93.62 204 ALA A C 1
ATOM 1526 O O . ALA A 1 204 ? -13.641 9.524 18.087 1.00 93.62 204 ALA A O 1
ATOM 1527 N N . HIS A 1 205 ? -12.106 11.117 18.487 1.00 95.38 205 HIS A N 1
ATOM 1528 C CA . HIS A 1 205 ? -10.962 10.206 18.510 1.00 95.38 205 HIS A CA 1
ATOM 1529 C C . HIS A 1 205 ? -11.024 9.221 19.680 1.00 95.38 205 HIS A C 1
ATOM 1531 O O . HIS A 1 205 ? -10.824 8.024 19.484 1.00 95.38 205 HIS A O 1
ATOM 1537 N N . ALA A 1 206 ? -11.362 9.680 20.885 1.00 96.56 206 ALA A N 1
ATOM 1538 C CA . ALA A 1 206 ? -11.509 8.815 22.052 1.00 96.56 206 ALA A CA 1
ATOM 1539 C C . ALA A 1 206 ? -12.603 7.755 21.838 1.00 96.56 206 ALA A C 1
ATOM 1541 O O . ALA A 1 206 ? -12.376 6.573 22.111 1.00 96.56 206 ALA A O 1
ATOM 1542 N N . ALA A 1 207 ? -13.752 8.150 21.278 1.00 94.44 207 ALA A N 1
ATOM 1543 C CA . ALA A 1 207 ? -14.827 7.224 20.921 1.00 94.44 207 ALA A CA 1
ATOM 1544 C C . ALA A 1 207 ? -14.381 6.207 19.855 1.00 94.44 207 ALA A C 1
ATOM 1546 O O . ALA A 1 207 ? -14.625 5.004 19.988 1.00 94.44 207 ALA A O 1
ATOM 1547 N N . ARG A 1 208 ? -13.670 6.672 18.818 1.00 93.88 208 ARG A N 1
ATOM 1548 C CA . ARG A 1 208 ? -13.084 5.811 17.783 1.00 93.88 208 ARG A CA 1
ATOM 1549 C C . ARG A 1 208 ? -12.118 4.793 18.383 1.00 93.88 208 ARG A C 1
ATOM 1551 O O . ARG A 1 208 ? -12.244 3.606 18.096 1.00 93.88 208 ARG A O 1
ATOM 1558 N N . ARG A 1 209 ? -11.192 5.243 19.231 1.00 95.62 209 ARG A N 1
ATOM 1559 C CA . ARG A 1 209 ? -10.189 4.402 19.891 1.00 95.62 209 ARG A CA 1
ATOM 1560 C C . ARG A 1 209 ? -10.836 3.328 20.759 1.00 95.62 209 ARG A C 1
ATOM 1562 O O . ARG A 1 209 ? -10.482 2.164 20.615 1.00 95.62 209 ARG A O 1
ATOM 1569 N N . GLY A 1 210 ? -11.828 3.687 21.577 1.00 94.81 210 GLY A N 1
ATOM 1570 C CA . GLY A 1 210 ? -12.558 2.721 22.404 1.00 94.81 210 GLY A CA 1
ATOM 1571 C C . GLY A 1 210 ? -13.257 1.635 21.578 1.00 94.81 210 GLY A C 1
ATOM 1572 O O . GLY A 1 210 ? -13.158 0.452 21.901 1.00 94.81 210 GLY A O 1
ATOM 1573 N N . ARG A 1 211 ? -13.900 2.016 20.465 1.00 95.00 211 ARG A N 1
ATOM 1574 C CA . ARG A 1 211 ? -14.528 1.069 19.526 1.00 95.00 211 ARG A CA 1
ATOM 1575 C C . ARG A 1 211 ? -13.504 0.125 18.889 1.00 95.00 211 ARG A C 1
ATOM 1577 O O . ARG A 1 211 ? -13.744 -1.077 18.827 1.00 95.00 211 ARG A O 1
ATOM 1584 N N . VAL A 1 212 ? -12.369 0.658 18.436 1.00 96.12 212 VAL A N 1
ATOM 1585 C CA . VAL A 1 212 ? -11.284 -0.133 17.832 1.00 96.12 212 VAL A CA 1
ATOM 1586 C C . VAL A 1 212 ? -10.692 -1.109 18.840 1.00 96.12 212 VAL A C 1
ATOM 1588 O O . VAL A 1 212 ? -10.555 -2.285 18.526 1.00 96.12 212 VAL A O 1
ATOM 1591 N N . GLU A 1 213 ? -10.388 -0.646 20.052 1.00 95.25 213 GLU A N 1
ATOM 1592 C CA . GLU A 1 213 ? -9.817 -1.464 21.124 1.00 95.25 213 GLU A CA 1
ATOM 1593 C C . GLU A 1 213 ? -10.756 -2.603 21.545 1.00 95.25 213 GLU A C 1
ATOM 1595 O O . GLU A 1 213 ? -10.309 -3.719 21.802 1.00 95.25 213 GLU A O 1
ATOM 1600 N N . ALA A 1 214 ? -12.064 -2.348 21.619 1.00 94.62 214 ALA A N 1
ATOM 1601 C CA . ALA A 1 214 ? -13.044 -3.388 21.915 1.00 94.62 214 ALA A CA 1
ATOM 1602 C C . ALA A 1 214 ? -13.117 -4.435 20.788 1.00 94.62 214 ALA A C 1
ATOM 1604 O O . ALA A 1 214 ? -13.056 -5.635 21.056 1.00 94.62 214 ALA A O 1
ATOM 1605 N N . ALA A 1 215 ? -13.183 -3.992 19.529 1.00 94.75 215 ALA A N 1
ATOM 1606 C CA . ALA A 1 215 ? -13.314 -4.881 18.379 1.00 94.75 215 ALA A CA 1
ATOM 1607 C C . ALA A 1 215 ? -12.066 -5.745 18.140 1.00 94.75 215 ALA A C 1
ATOM 1609 O O . ALA A 1 215 ? -12.188 -6.935 17.852 1.00 94.75 215 ALA A O 1
ATOM 1610 N N . THR A 1 216 ? -10.862 -5.179 18.277 1.00 95.19 216 THR A N 1
ATOM 1611 C CA . THR A 1 216 ? -9.613 -5.934 18.092 1.00 95.19 216 THR A CA 1
ATOM 1612 C C . THR A 1 216 ? -9.389 -6.947 19.209 1.00 95.19 216 THR A C 1
ATOM 1614 O O . THR A 1 216 ? -8.965 -8.063 18.919 1.00 95.19 216 THR A O 1
ATOM 1617 N N . ARG A 1 217 ? -9.733 -6.612 20.462 1.00 93.62 217 ARG A N 1
ATOM 1618 C CA . ARG A 1 217 ? -9.700 -7.570 21.579 1.00 93.62 217 ARG A CA 1
ATOM 1619 C C . ARG A 1 217 ? -10.696 -8.706 21.398 1.00 93.62 217 ARG A C 1
ATOM 1621 O O . ARG A 1 217 ? -10.313 -9.863 21.537 1.00 93.62 217 ARG A O 1
ATOM 1628 N N . ALA A 1 218 ? -11.938 -8.390 21.034 1.00 92.38 218 ALA A N 1
ATOM 1629 C CA . ALA A 1 218 ? -12.949 -9.408 20.763 1.00 92.38 218 ALA A CA 1
ATOM 1630 C C . ALA A 1 218 ? -12.500 -10.349 19.635 1.00 92.38 218 ALA A C 1
ATOM 1632 O O . ALA A 1 218 ? -12.565 -11.563 19.788 1.00 92.38 218 ALA A O 1
ATOM 1633 N N . MET A 1 219 ? -11.952 -9.813 18.539 1.00 91.75 219 MET A N 1
ATOM 1634 C CA . MET A 1 219 ? -11.429 -10.638 17.448 1.00 91.75 219 MET A CA 1
ATOM 1635 C C . MET A 1 219 ? -10.258 -11.525 17.891 1.00 91.75 219 MET A C 1
ATOM 1637 O O . MET A 1 219 ? -10.226 -12.697 17.524 1.00 91.75 219 MET A O 1
ATOM 1641 N N . ALA A 1 220 ? -9.319 -10.995 18.681 1.00 93.06 220 ALA A N 1
ATOM 1642 C CA . ALA A 1 220 ? -8.190 -11.764 19.200 1.00 93.06 220 ALA A CA 1
ATOM 1643 C C . ALA A 1 220 ? -8.633 -12.912 20.125 1.00 93.06 220 ALA A C 1
ATOM 1645 O O . ALA A 1 220 ? -8.033 -13.984 20.086 1.00 93.06 220 ALA A O 1
ATOM 1646 N N . ALA A 1 221 ? -9.683 -12.704 20.924 1.00 90.50 221 ALA A N 1
ATOM 1647 C CA . ALA A 1 221 ? -10.220 -13.711 21.836 1.00 90.50 221 ALA A CA 1
ATOM 1648 C C . ALA A 1 221 ? -11.112 -14.750 21.132 1.00 90.50 221 ALA A C 1
ATOM 1650 O O . ALA A 1 221 ? -10.997 -15.946 21.392 1.00 90.50 221 ALA A O 1
ATOM 1651 N N . GLU A 1 222 ? -12.006 -14.307 20.246 1.00 89.81 222 GLU A N 1
ATOM 1652 C CA . GLU A 1 222 ? -13.016 -15.163 19.611 1.00 89.81 222 GLU A CA 1
ATOM 1653 C C . GLU A 1 222 ? -12.492 -15.881 18.359 1.00 89.81 222 GLU A C 1
ATOM 1655 O O . GLU A 1 222 ? -12.935 -16.988 18.063 1.00 89.81 222 GLU A O 1
ATOM 1660 N N . ASN A 1 223 ? -11.558 -15.266 17.621 1.00 90.38 223 ASN A N 1
ATOM 1661 C CA . ASN A 1 223 ? -11.029 -15.772 16.348 1.00 90.38 223 ASN A CA 1
ATOM 1662 C C . ASN A 1 223 ? -9.490 -15.621 16.273 1.00 90.38 223 ASN A C 1
ATOM 1664 O O . ASN A 1 223 ? -8.977 -14.903 15.403 1.00 90.38 223 ASN A O 1
ATOM 1668 N N . PRO A 1 224 ? -8.727 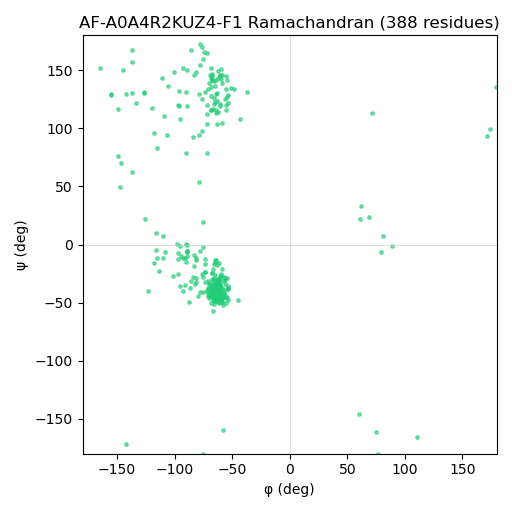-16.284 17.165 1.00 91.50 224 PRO A N 1
ATOM 1669 C CA . PRO A 1 224 ? -7.281 -16.083 17.301 1.00 91.50 224 PRO A CA 1
ATOM 1670 C C . PRO A 1 224 ? -6.492 -16.413 16.026 1.00 91.50 224 PRO A C 1
ATOM 1672 O O . PRO A 1 224 ? -5.561 -15.684 15.686 1.00 91.50 224 PRO A O 1
ATOM 1675 N N . ASP A 1 225 ? -6.883 -17.449 15.276 1.00 92.00 225 ASP A N 1
ATOM 1676 C CA . ASP A 1 225 ? -6.209 -17.829 14.025 1.00 92.00 225 ASP A CA 1
ATOM 1677 C C . ASP A 1 225 ? -6.371 -16.753 12.943 1.00 92.00 225 ASP A C 1
ATOM 1679 O O . ASP A 1 225 ? -5.401 -16.353 12.295 1.00 92.00 225 ASP A O 1
ATOM 1683 N N . THR A 1 226 ? -7.586 -16.220 12.781 1.00 91.38 226 THR A N 1
ATOM 1684 C CA . THR A 1 226 ? -7.864 -15.120 11.848 1.00 91.38 226 THR A CA 1
ATOM 1685 C C . THR A 1 226 ? -7.128 -13.848 12.262 1.00 91.38 226 THR A C 1
ATOM 1687 O O . THR A 1 226 ? -6.556 -13.154 11.419 1.00 91.38 226 THR A O 1
ATOM 1690 N N . PHE A 1 227 ? -7.095 -13.544 13.561 1.00 93.75 227 PHE A N 1
ATOM 1691 C CA . PHE A 1 227 ? -6.368 -12.394 14.094 1.00 93.75 227 PHE A CA 1
ATOM 1692 C C . PHE A 1 227 ? -4.847 -12.511 13.869 1.00 93.75 227 PHE A C 1
ATOM 1694 O O . PHE A 1 227 ? -4.186 -11.543 13.469 1.00 93.75 227 PHE A O 1
ATOM 1701 N N . ALA A 1 228 ? -4.285 -13.707 14.067 1.00 94.06 228 ALA A N 1
ATOM 1702 C CA . ALA A 1 228 ? -2.885 -14.001 13.787 1.00 94.06 228 ALA A CA 1
ATOM 1703 C C . ALA A 1 228 ? -2.574 -13.892 12.285 1.00 94.06 228 ALA A C 1
ATOM 1705 O O . ALA A 1 228 ? -1.580 -13.263 11.913 1.00 94.06 228 ALA A O 1
ATOM 1706 N N . ALA A 1 229 ? -3.442 -14.417 11.414 1.00 93.62 229 ALA A N 1
ATOM 1707 C CA . ALA A 1 229 ? -3.301 -14.306 9.962 1.00 93.62 229 ALA A CA 1
ATOM 1708 C C . ALA A 1 229 ? -3.350 -12.844 9.477 1.00 93.62 229 ALA A C 1
ATOM 1710 O O . ALA A 1 229 ? -2.529 -12.434 8.649 1.00 93.62 229 ALA A O 1
ATOM 1711 N N . LEU A 1 230 ? -4.244 -12.022 10.037 1.00 94.81 230 LEU A N 1
ATOM 1712 C CA . LEU A 1 230 ? -4.300 -10.579 9.780 1.00 94.81 230 LEU A CA 1
ATOM 1713 C C . LEU A 1 230 ? -2.989 -9.886 10.193 1.00 94.81 230 LEU A C 1
ATOM 1715 O O . LEU A 1 230 ? -2.394 -9.135 9.417 1.00 94.81 230 LEU A O 1
ATOM 1719 N N . SER A 1 231 ? -2.499 -10.176 11.399 1.00 96.75 231 SER A N 1
ATOM 1720 C CA . SER A 1 231 ? -1.259 -9.594 11.929 1.00 96.75 231 SER A CA 1
ATOM 1721 C C . SER A 1 231 ? -0.023 -9.999 11.119 1.00 96.75 231 SER A C 1
ATOM 1723 O O . SER A 1 231 ? 0.850 -9.163 10.849 1.00 96.75 231 SER A O 1
ATOM 1725 N N . HIS A 1 232 ? 0.042 -11.266 10.703 1.00 96.75 232 HIS A N 1
ATOM 1726 C CA . HIS A 1 232 ? 1.126 -11.808 9.891 1.00 96.75 232 HIS A CA 1
ATOM 1727 C C . HIS A 1 232 ? 1.116 -11.225 8.476 1.00 96.75 232 HIS A C 1
ATOM 1729 O O . HIS A 1 232 ? 2.134 -10.703 8.028 1.00 96.75 232 HIS A O 1
ATOM 1735 N N . SER A 1 233 ? -0.034 -11.236 7.796 1.00 96.56 233 SER A N 1
ATOM 1736 C CA . SER A 1 233 ? -0.159 -10.704 6.432 1.00 96.56 233 SER A CA 1
ATOM 1737 C C . SER A 1 233 ? 0.185 -9.215 6.353 1.00 96.56 233 SER A C 1
ATOM 1739 O O . SER A 1 233 ? 0.894 -8.800 5.439 1.00 96.56 233 SER A O 1
ATOM 1741 N N . ARG A 1 234 ? -0.216 -8.418 7.351 1.00 97.62 234 ARG A N 1
ATOM 1742 C CA . ARG A 1 234 ? 0.187 -7.010 7.480 1.00 97.62 234 ARG A CA 1
ATOM 1743 C C . ARG A 1 234 ? 1.700 -6.852 7.647 1.00 97.62 234 ARG A C 1
ATOM 1745 O O . ARG A 1 234 ? 2.298 -5.987 7.009 1.00 97.62 234 ARG A O 1
ATOM 1752 N N . THR A 1 235 ? 2.327 -7.671 8.494 1.00 98.56 235 THR A N 1
ATOM 1753 C CA . THR A 1 235 ? 3.792 -7.665 8.684 1.00 98.56 235 THR A CA 1
ATOM 1754 C C . THR A 1 235 ? 4.519 -8.020 7.387 1.00 98.56 235 THR A C 1
ATOM 1756 O O . THR A 1 235 ? 5.466 -7.332 7.011 1.00 98.56 235 THR A O 1
ATOM 1759 N N . ALA A 1 236 ? 4.040 -9.042 6.672 1.00 98.38 236 ALA A N 1
ATOM 1760 C CA . ALA A 1 236 ? 4.579 -9.443 5.377 1.00 98.38 236 ALA A CA 1
ATOM 1761 C C . ALA A 1 236 ? 4.453 -8.320 4.334 1.00 98.38 236 ALA A C 1
ATOM 1763 O O . ALA A 1 236 ? 5.430 -8.017 3.655 1.00 98.38 236 ALA A O 1
ATOM 1764 N N . ALA A 1 237 ? 3.305 -7.637 4.274 1.00 98.44 237 ALA A N 1
ATOM 1765 C CA . ALA A 1 237 ? 3.098 -6.510 3.364 1.00 98.44 237 ALA A CA 1
ATOM 1766 C C . ALA A 1 237 ? 4.082 -5.366 3.639 1.00 98.44 237 ALA A C 1
ATOM 1768 O O . ALA A 1 237 ? 4.648 -4.793 2.710 1.00 98.44 237 ALA A O 1
ATOM 1769 N N . ARG A 1 238 ? 4.338 -5.057 4.918 1.00 98.69 238 ARG A N 1
ATOM 1770 C CA . ARG A 1 238 ? 5.324 -4.037 5.290 1.00 98.69 238 ARG A CA 1
ATOM 1771 C C . ARG A 1 238 ? 6.746 -4.438 4.886 1.00 98.69 238 ARG A C 1
ATOM 1773 O O . ARG A 1 238 ? 7.452 -3.633 4.288 1.00 98.69 238 ARG A O 1
ATOM 1780 N N . ALA A 1 239 ? 7.148 -5.676 5.162 1.00 98.69 239 ALA A N 1
ATOM 1781 C CA . ALA A 1 239 ? 8.466 -6.171 4.772 1.00 98.69 239 ALA A CA 1
ATOM 1782 C C . ALA A 1 239 ? 8.656 -6.175 3.243 1.00 98.69 239 ALA A C 1
ATOM 1784 O O . ALA A 1 239 ? 9.701 -5.755 2.750 1.00 98.69 239 ALA A O 1
ATOM 1785 N N . ALA A 1 240 ? 7.635 -6.590 2.487 1.00 98.69 240 ALA A N 1
ATOM 1786 C CA . ALA A 1 240 ? 7.660 -6.573 1.027 1.00 98.69 240 ALA A CA 1
ATOM 1787 C C . ALA A 1 240 ? 7.751 -5.143 0.461 1.00 98.69 240 ALA A C 1
ATOM 1789 O O . ALA A 1 240 ? 8.441 -4.921 -0.534 1.00 98.69 240 ALA A O 1
ATOM 1790 N N . LEU A 1 241 ? 7.109 -4.163 1.108 1.00 98.69 241 LEU A N 1
ATOM 1791 C CA . LEU A 1 241 ? 7.177 -2.753 0.714 1.00 98.69 241 LEU A CA 1
ATOM 1792 C C . LEU A 1 241 ? 8.597 -2.192 0.885 1.00 98.69 241 LEU A C 1
ATOM 1794 O O . LEU A 1 241 ? 9.118 -1.537 -0.021 1.00 98.69 241 LEU A O 1
ATOM 1798 N N . ASP A 1 242 ? 9.235 -2.495 2.018 1.00 98.44 242 ASP A N 1
ATOM 1799 C CA . ASP A 1 242 ? 10.616 -2.094 2.298 1.00 98.44 242 ASP A CA 1
ATOM 1800 C C . ASP A 1 242 ? 11.595 -2.770 1.319 1.00 98.44 242 ASP A C 1
ATOM 1802 O O . ASP A 1 242 ? 12.485 -2.113 0.772 1.00 98.44 242 ASP A O 1
ATOM 1806 N N . ALA A 1 243 ? 11.393 -4.061 1.028 1.00 98.38 243 ALA A N 1
ATOM 1807 C CA . ALA A 1 243 ? 12.199 -4.805 0.061 1.00 98.38 243 ALA A CA 1
ATOM 1808 C C . ALA A 1 243 ? 12.073 -4.243 -1.366 1.00 98.38 243 ALA A C 1
ATOM 1810 O O . ALA A 1 243 ? 13.081 -4.091 -2.058 1.00 98.38 243 ALA A O 1
ATOM 1811 N N . LEU A 1 244 ? 10.860 -3.880 -1.796 1.00 98.56 244 LEU A N 1
ATOM 1812 C CA . LEU A 1 244 ? 10.627 -3.253 -3.096 1.00 98.56 244 LEU A CA 1
ATOM 1813 C C . LEU A 1 244 ? 11.354 -1.907 -3.208 1.00 98.56 244 LEU A C 1
ATOM 1815 O O . LEU A 1 244 ? 12.042 -1.658 -4.200 1.00 98.56 244 LEU A O 1
ATOM 1819 N N . ALA A 1 245 ? 11.232 -1.047 -2.191 1.00 98.31 245 ALA A N 1
ATOM 1820 C CA . ALA A 1 245 ? 11.932 0.234 -2.165 1.00 98.31 245 ALA A CA 1
ATOM 1821 C C . ALA A 1 245 ? 13.455 0.041 -2.226 1.00 98.31 245 ALA A C 1
ATOM 1823 O O . ALA A 1 245 ? 14.128 0.699 -3.020 1.00 98.31 245 ALA A O 1
ATOM 1824 N N . ALA A 1 246 ? 13.996 -0.888 -1.432 1.00 98.00 246 ALA A N 1
ATOM 1825 C CA . ALA A 1 246 ? 15.419 -1.210 -1.424 1.00 98.00 246 ALA A CA 1
ATOM 1826 C C . ALA A 1 246 ? 15.909 -1.689 -2.799 1.00 98.00 246 ALA A C 1
ATOM 1828 O O . ALA A 1 246 ? 16.888 -1.147 -3.308 1.00 98.00 246 ALA A O 1
ATOM 1829 N N . ALA A 1 247 ? 15.192 -2.620 -3.436 1.00 97.75 247 ALA A N 1
ATOM 1830 C CA . ALA A 1 247 ? 15.553 -3.151 -4.750 1.00 97.75 247 ALA A CA 1
ATOM 1831 C C . ALA A 1 247 ? 15.584 -2.061 -5.835 1.00 97.75 247 ALA A C 1
ATOM 1833 O O . ALA A 1 247 ? 16.509 -2.011 -6.645 1.00 97.75 247 ALA A O 1
ATOM 1834 N N . VAL A 1 248 ? 14.604 -1.152 -5.845 1.00 98.25 248 VAL A N 1
ATOM 1835 C CA . VAL A 1 248 ? 14.577 -0.028 -6.798 1.00 98.25 248 VAL A CA 1
ATOM 1836 C C . VAL A 1 248 ? 15.721 0.948 -6.535 1.00 98.25 248 VAL A C 1
ATOM 1838 O O . VAL A 1 248 ? 16.383 1.382 -7.477 1.00 98.25 248 VAL A O 1
ATOM 1841 N N . ASN A 1 249 ? 15.973 1.281 -5.267 1.00 98.25 249 ASN A N 1
ATOM 1842 C CA . ASN A 1 249 ? 17.057 2.183 -4.884 1.00 98.25 249 ASN A CA 1
ATOM 1843 C C . ASN A 1 249 ? 18.430 1.619 -5.254 1.00 98.25 249 ASN A C 1
ATOM 1845 O O . ASN A 1 249 ? 19.257 2.356 -5.782 1.00 98.25 249 ASN A O 1
ATOM 1849 N N . GLU A 1 250 ? 18.653 0.323 -5.030 1.00 97.50 250 GLU A N 1
ATOM 1850 C CA . GLU A 1 250 ? 19.877 -0.374 -5.424 1.00 97.50 250 GLU A CA 1
ATOM 1851 C C . GLU A 1 250 ? 20.069 -0.332 -6.943 1.00 97.50 250 GLU A C 1
ATOM 1853 O O . GLU A 1 250 ? 21.118 0.091 -7.425 1.00 97.50 250 GLU A O 1
ATOM 1858 N N . ARG A 1 251 ? 19.033 -0.697 -7.707 1.00 97.50 251 ARG A N 1
ATOM 1859 C CA . ARG A 1 251 ? 19.081 -0.719 -9.176 1.00 97.50 251 ARG A CA 1
ATOM 1860 C C . ARG A 1 251 ? 19.326 0.653 -9.803 1.00 97.50 251 ARG A C 1
ATOM 1862 O O . ARG A 1 251 ? 19.956 0.734 -10.853 1.00 97.50 251 ARG A O 1
ATOM 1869 N N . LEU A 1 252 ? 18.827 1.715 -9.177 1.00 96.62 252 LEU A N 1
ATOM 1870 C CA . LEU A 1 252 ? 19.057 3.095 -9.606 1.00 96.62 252 LEU A CA 1
ATOM 1871 C C . LEU A 1 252 ? 20.314 3.720 -8.978 1.00 96.62 252 LEU A C 1
ATOM 1873 O O . LEU A 1 252 ? 20.658 4.840 -9.334 1.00 96.62 252 LEU A O 1
ATOM 1877 N N . GLY A 1 253 ? 20.995 3.052 -8.043 1.00 96.50 253 GLY A N 1
ATOM 1878 C CA . GLY A 1 253 ? 22.143 3.620 -7.331 1.00 96.50 253 GLY A CA 1
ATOM 1879 C C . GLY A 1 253 ? 21.803 4.869 -6.503 1.00 96.50 253 GLY A C 1
ATOM 1880 O O . GLY A 1 253 ? 22.625 5.779 -6.404 1.00 96.50 253 GLY A O 1
ATOM 1881 N N . LEU A 1 254 ? 20.593 4.946 -5.936 1.00 95.75 254 LEU A N 1
ATOM 1882 C CA . LEU A 1 254 ? 20.126 6.125 -5.197 1.00 95.75 254 LEU A CA 1
ATOM 1883 C C . LEU A 1 254 ? 20.696 6.173 -3.777 1.00 95.75 254 LEU A C 1
ATOM 1885 O O . LEU A 1 254 ? 20.570 5.227 -2.998 1.00 95.75 254 LEU A O 1
ATOM 1889 N N . GLY A 1 255 ? 21.271 7.320 -3.412 1.00 91.81 255 GLY A N 1
ATOM 1890 C CA . GLY A 1 255 ? 21.733 7.588 -2.050 1.00 91.81 255 GLY A CA 1
ATOM 1891 C C . GLY A 1 255 ? 20.595 7.953 -1.076 1.00 91.81 255 GLY A C 1
ATOM 1892 O O . GLY A 1 255 ? 19.464 8.212 -1.495 1.00 91.81 255 GLY A O 1
ATOM 1893 N N . PRO A 1 256 ? 20.879 8.069 0.239 1.00 88.50 256 PRO A N 1
ATOM 1894 C CA . PRO A 1 256 ? 19.860 8.323 1.266 1.00 88.50 256 PRO A CA 1
ATOM 1895 C C . PRO A 1 256 ? 19.003 9.583 1.052 1.00 88.50 256 PRO A C 1
ATOM 1897 O O . PRO A 1 256 ? 17.841 9.606 1.456 1.00 88.50 256 PRO A O 1
ATOM 1900 N N . GLY A 1 257 ? 19.540 10.631 0.421 1.00 89.75 257 GLY A N 1
ATOM 1901 C CA . GLY A 1 257 ? 18.795 11.866 0.133 1.00 89.75 257 GLY A CA 1
ATOM 1902 C C . GLY A 1 257 ? 17.767 11.732 -0.995 1.00 89.75 257 GLY A C 1
ATOM 1903 O O . GLY A 1 257 ? 16.782 12.462 -1.012 1.00 89.75 257 GLY A O 1
ATOM 1904 N N . GLU A 1 258 ? 17.959 10.768 -1.894 1.00 91.94 258 GLU A N 1
ATOM 1905 C CA . GLU A 1 258 ? 17.213 10.634 -3.154 1.00 91.94 258 GLU A CA 1
ATOM 1906 C C . GLU A 1 258 ? 16.362 9.366 -3.229 1.00 91.94 258 GLU A C 1
ATOM 1908 O O . GLU A 1 258 ? 15.525 9.240 -4.128 1.00 91.94 258 GLU A O 1
ATOM 1913 N N . ALA A 1 259 ? 16.580 8.453 -2.281 1.00 94.75 259 ALA A N 1
ATOM 1914 C CA . ALA A 1 259 ? 15.934 7.158 -2.191 1.00 94.75 259 ALA A CA 1
ATOM 1915 C C . ALA A 1 259 ? 14.403 7.250 -2.288 1.00 94.75 259 ALA A C 1
ATOM 1917 O O . ALA A 1 259 ? 13.757 8.046 -1.596 1.00 94.75 259 ALA A O 1
ATOM 1918 N N . LEU A 1 260 ? 13.830 6.365 -3.102 1.00 96.50 260 LEU A N 1
ATOM 1919 C CA . LEU A 1 260 ? 12.420 6.017 -3.071 1.00 96.50 260 LEU A CA 1
ATOM 1920 C C . LEU A 1 260 ? 12.064 5.532 -1.665 1.00 96.50 260 LEU A C 1
ATOM 1922 O O . LEU A 1 260 ? 12.685 4.608 -1.133 1.00 96.50 260 LEU A O 1
ATOM 1926 N N . ARG A 1 261 ? 11.053 6.170 -1.079 1.00 96.31 261 ARG A N 1
ATOM 1927 C CA . ARG A 1 261 ? 10.472 5.818 0.212 1.00 96.31 261 ARG A CA 1
ATOM 1928 C C . ARG A 1 261 ? 8.962 5.905 0.101 1.00 96.31 261 ARG A C 1
ATOM 1930 O O . ARG A 1 261 ? 8.450 6.934 -0.328 1.00 96.31 261 ARG A O 1
ATOM 1937 N N . PHE A 1 262 ? 8.289 4.854 0.546 1.00 97.75 262 PHE A N 1
ATOM 1938 C CA . PHE A 1 262 ? 6.843 4.837 0.709 1.00 97.75 262 PHE A CA 1
ATOM 1939 C C . PHE A 1 262 ? 6.507 5.302 2.131 1.00 97.75 262 PHE A C 1
ATOM 1941 O O . PHE A 1 262 ? 6.307 4.489 3.029 1.00 97.75 262 PHE A O 1
ATOM 1948 N N . VAL A 1 263 ? 6.552 6.614 2.369 1.00 97.19 263 VAL A N 1
ATOM 1949 C CA . VAL A 1 263 ? 6.480 7.182 3.724 1.00 97.19 263 VAL A CA 1
ATOM 1950 C C . VAL A 1 263 ? 5.088 7.023 4.340 1.00 97.19 263 VAL A C 1
ATOM 1952 O O . VAL A 1 263 ? 4.973 6.635 5.506 1.00 97.19 263 VAL A O 1
ATOM 1955 N N . GLU A 1 264 ? 4.038 7.326 3.584 1.00 97.69 264 GLU A N 1
ATOM 1956 C CA . GLU A 1 264 ? 2.664 7.354 4.091 1.00 97.69 264 GLU A CA 1
ATOM 1957 C C . GLU A 1 264 ? 2.087 5.942 4.226 1.00 97.69 264 GLU A C 1
ATOM 1959 O O . GLU A 1 264 ? 1.476 5.601 5.244 1.00 97.69 264 GLU A O 1
ATOM 1964 N N . LEU A 1 265 ? 2.360 5.078 3.250 1.00 98.44 265 LEU A N 1
ATOM 1965 C CA . LEU A 1 265 ? 1.939 3.685 3.253 1.00 98.44 265 LEU A CA 1
ATOM 1966 C C . LEU A 1 265 ? 2.685 2.873 4.320 1.00 98.44 265 LEU A C 1
ATOM 1968 O O . LEU A 1 265 ? 2.059 2.082 5.029 1.00 98.44 265 LEU A O 1
ATOM 1972 N N . ALA A 1 266 ? 3.990 3.105 4.509 1.00 98.56 266 ALA A N 1
ATOM 1973 C CA . ALA A 1 266 ? 4.741 2.490 5.605 1.00 98.56 266 ALA A CA 1
ATOM 1974 C C . ALA A 1 266 ? 4.179 2.909 6.971 1.00 98.56 266 ALA A C 1
ATOM 1976 O O . ALA A 1 266 ? 3.917 2.051 7.819 1.00 98.56 266 ALA A O 1
ATOM 1977 N N . ARG A 1 267 ? 3.922 4.212 7.164 1.00 98.31 267 ARG A N 1
ATOM 1978 C CA . ARG A 1 267 ? 3.331 4.744 8.400 1.00 98.31 267 ARG A CA 1
ATOM 1979 C C . ARG A 1 267 ? 1.956 4.141 8.673 1.00 98.31 267 ARG A C 1
ATOM 1981 O O . ARG A 1 267 ? 1.670 3.775 9.812 1.00 98.31 267 ARG A O 1
ATOM 1988 N N . PHE A 1 268 ? 1.116 4.019 7.648 1.00 98.62 268 PHE A N 1
ATOM 1989 C CA . PHE A 1 268 ? -0.188 3.372 7.759 1.00 98.62 268 PHE A CA 1
ATOM 1990 C C . PHE A 1 268 ? -0.057 1.921 8.246 1.00 98.62 268 PHE A C 1
ATOM 1992 O O . PHE A 1 268 ? -0.676 1.557 9.247 1.00 98.62 268 PHE A O 1
ATOM 1999 N N . LEU A 1 269 ? 0.793 1.112 7.602 1.00 98.69 269 LEU A N 1
ATOM 2000 C CA . LEU A 1 269 ? 1.011 -0.284 7.993 1.00 98.69 269 LEU A CA 1
ATOM 2001 C C . LEU A 1 269 ? 1.588 -0.405 9.413 1.00 98.69 269 LEU A C 1
ATOM 2003 O O . LEU A 1 269 ? 1.162 -1.279 10.167 1.00 98.69 269 LEU A O 1
ATOM 2007 N N . ASP A 1 270 ? 2.505 0.475 9.819 1.00 98.75 270 ASP A N 1
ATOM 2008 C CA . ASP A 1 270 ? 3.037 0.481 11.191 1.00 98.75 270 ASP A CA 1
ATOM 2009 C C . ASP A 1 270 ? 1.961 0.760 12.228 1.00 98.75 270 ASP A C 1
ATOM 2011 O O . ASP A 1 270 ? 1.879 0.059 13.236 1.00 98.75 270 ASP A O 1
ATOM 2015 N N . ARG A 1 271 ? 1.111 1.756 11.975 1.00 98.56 271 ARG A N 1
ATOM 2016 C CA . ARG A 1 271 ? 0.036 2.132 12.896 1.00 98.56 271 ARG A CA 1
ATOM 2017 C C . ARG A 1 271 ? -0.997 1.026 13.055 1.00 98.56 271 ARG A C 1
ATOM 2019 O O . ARG A 1 271 ? -1.361 0.690 14.178 1.00 98.56 271 ARG A O 1
ATOM 2026 N N . VAL A 1 272 ? -1.414 0.410 11.948 1.00 98.69 272 VAL A N 1
ATOM 2027 C CA . VAL A 1 272 ? -2.265 -0.789 11.994 1.00 98.69 272 VAL A CA 1
ATOM 2028 C C . VAL A 1 272 ? -1.582 -1.880 12.821 1.00 98.69 272 VAL A C 1
ATOM 2030 O O . VAL A 1 272 ? -2.205 -2.501 13.680 1.00 98.69 272 VAL A O 1
ATOM 2033 N N . GLY A 1 273 ? -0.281 -2.085 12.608 1.00 98.50 273 GLY A N 1
ATOM 2034 C CA . GLY A 1 273 ? 0.512 -3.046 13.359 1.00 98.50 273 GLY A CA 1
ATOM 2035 C C . GLY A 1 273 ? 0.577 -2.792 14.859 1.00 98.50 273 GLY A C 1
ATOM 2036 O O . GLY A 1 273 ? 0.460 -3.741 15.632 1.00 98.50 273 GLY A O 1
ATOM 2037 N N . ALA A 1 274 ? 0.731 -1.535 15.270 1.00 98.56 274 ALA A N 1
ATOM 2038 C CA . ALA A 1 274 ? 0.737 -1.137 16.672 1.00 98.56 274 ALA A CA 1
ATOM 2039 C C . ALA A 1 274 ? -0.603 -1.465 17.348 1.00 98.56 274 ALA A C 1
ATOM 2041 O O . ALA A 1 274 ? -0.616 -2.077 18.415 1.00 98.56 274 ALA A O 1
ATOM 2042 N N . THR A 1 275 ? -1.722 -1.149 16.689 1.00 98.56 275 THR A N 1
ATOM 2043 C CA . THR A 1 275 ? -3.072 -1.467 17.177 1.00 98.56 275 THR A CA 1
ATOM 2044 C C . THR A 1 275 ? -3.298 -2.970 17.333 1.00 98.56 275 THR A C 1
ATOM 2046 O O . THR A 1 275 ? -3.791 -3.414 18.370 1.00 98.56 275 THR A O 1
ATOM 2049 N N . LEU A 1 276 ? -2.905 -3.774 16.338 1.00 97.69 276 LEU A N 1
ATOM 2050 C CA . LEU A 1 276 ? -3.032 -5.234 16.415 1.00 97.69 276 LEU A CA 1
ATOM 2051 C C . LEU A 1 276 ? -2.118 -5.828 17.502 1.00 97.69 276 LEU A C 1
ATOM 2053 O O . LEU A 1 276 ? -2.544 -6.690 18.266 1.00 97.69 276 LEU A O 1
ATOM 2057 N N . SER A 1 277 ? -0.885 -5.334 17.626 1.00 97.56 277 SER A N 1
ATOM 2058 C CA . SER A 1 277 ? 0.061 -5.780 18.658 1.00 97.56 277 SER A CA 1
ATOM 2059 C C . SER A 1 277 ? -0.453 -5.503 20.076 1.00 97.56 277 SER A C 1
ATOM 2061 O O . SER A 1 277 ? -0.383 -6.372 20.944 1.00 97.56 277 SER A O 1
ATOM 2063 N N . ALA A 1 278 ? -1.042 -4.323 20.305 1.00 96.62 278 ALA A N 1
ATOM 2064 C CA . ALA A 1 278 ? -1.625 -3.965 21.597 1.00 96.62 278 ALA A CA 1
ATOM 2065 C C . ALA A 1 278 ? -2.768 -4.913 22.006 1.00 96.62 278 ALA A C 1
ATOM 2067 O O . ALA A 1 278 ? -2.830 -5.346 23.157 1.00 96.62 278 ALA A O 1
ATOM 2068 N N . ALA A 1 279 ? -3.640 -5.285 21.063 1.00 95.25 279 ALA A N 1
ATOM 2069 C CA . ALA A 1 279 ? -4.717 -6.239 21.322 1.00 95.25 279 ALA A CA 1
ATOM 2070 C C . ALA A 1 279 ? -4.193 -7.665 21.574 1.00 95.25 279 ALA A C 1
ATOM 2072 O O . ALA A 1 279 ? -4.677 -8.332 22.488 1.00 95.25 279 ALA A O 1
ATOM 2073 N N . ALA A 1 280 ? -3.168 -8.106 20.833 1.00 94.06 280 ALA A N 1
ATOM 2074 C CA . ALA A 1 280 ? -2.518 -9.401 21.053 1.00 94.06 280 ALA A CA 1
ATOM 2075 C C . ALA A 1 280 ? -1.907 -9.508 22.460 1.00 94.06 280 ALA A C 1
ATOM 2077 O O . ALA A 1 280 ? -2.107 -10.503 23.154 1.00 94.06 280 ALA A O 1
ATOM 2078 N N . ALA A 1 281 ? -1.191 -8.463 22.892 1.00 93.00 281 ALA A N 1
ATOM 2079 C CA . ALA A 1 281 ? -0.580 -8.404 24.217 1.00 93.00 281 ALA A CA 1
ATOM 2080 C C . ALA A 1 281 ? -1.630 -8.451 25.336 1.00 93.00 281 ALA A C 1
ATOM 2082 O O . ALA A 1 281 ? -1.418 -9.100 26.358 1.00 93.00 281 ALA A O 1
ATOM 2083 N N . HIS A 1 282 ? -2.780 -7.804 25.132 1.00 91.06 282 HIS A N 1
ATOM 2084 C CA . HIS A 1 282 ? -3.884 -7.857 26.083 1.00 91.06 282 HIS A CA 1
ATOM 2085 C C . HIS A 1 282 ? -4.497 -9.258 26.182 1.00 91.06 282 HIS A C 1
ATOM 2087 O O . HIS A 1 282 ? -4.642 -9.776 27.285 1.00 91.06 282 HIS A O 1
ATOM 2093 N N . ALA A 1 283 ? -4.789 -9.895 25.044 1.00 87.19 283 ALA A N 1
ATOM 2094 C CA . ALA A 1 283 ? -5.339 -11.249 25.018 1.00 87.19 283 ALA A CA 1
ATOM 2095 C C . ALA A 1 283 ? -4.401 -12.265 25.698 1.00 87.19 283 ALA A C 1
ATOM 2097 O O . ALA A 1 283 ? -4.857 -13.100 26.475 1.00 87.19 283 ALA A O 1
ATOM 2098 N N . ALA A 1 284 ? -3.085 -12.152 25.475 1.00 85.50 284 ALA A N 1
ATOM 2099 C CA . ALA A 1 284 ? -2.085 -12.996 26.135 1.00 85.50 284 ALA A CA 1
ATOM 2100 C C . ALA A 1 284 ? -2.026 -12.785 27.662 1.00 85.50 284 ALA A C 1
ATOM 2102 O O . ALA A 1 284 ? -1.806 -13.734 28.415 1.00 85.50 284 ALA A O 1
ATOM 2103 N N . ALA A 1 285 ? -2.240 -11.551 28.132 1.00 86.00 285 ALA A N 1
ATOM 2104 C CA . ALA A 1 285 ? -2.292 -11.247 29.560 1.00 86.00 285 ALA A CA 1
ATOM 2105 C C . ALA A 1 285 ? -3.558 -11.811 30.236 1.00 86.00 285 ALA A C 1
ATOM 2107 O O . ALA A 1 285 ? -3.491 -12.251 31.383 1.00 86.00 285 ALA A O 1
ATOM 2108 N N . GLU A 1 286 ? -4.698 -11.833 29.537 1.00 77.62 286 GLU A N 1
ATOM 2109 C CA . GLU A 1 286 ? -5.965 -12.378 30.051 1.00 77.62 286 GLU A CA 1
ATOM 2110 C C . GLU A 1 286 ? -5.981 -13.913 30.118 1.00 77.62 286 GLU A C 1
ATOM 2112 O O . GLU A 1 286 ? -6.581 -14.480 31.032 1.00 77.62 286 GLU A O 1
ATOM 2117 N N . THR A 1 287 ? -5.297 -14.606 29.201 1.00 71.44 287 THR A N 1
ATOM 2118 C CA . THR A 1 287 ? -5.216 -16.079 29.202 1.00 71.44 287 THR A CA 1
ATOM 2119 C C . THR A 1 287 ? -4.233 -16.642 30.231 1.00 71.44 287 THR A C 1
ATOM 2121 O O . THR A 1 287 ? -4.173 -17.860 30.411 1.00 71.44 287 THR A O 1
ATOM 2124 N N . GLY A 1 288 ? -3.469 -15.790 30.930 1.00 59.19 288 GLY A N 1
ATOM 2125 C CA . GLY A 1 288 ? -2.521 -16.213 31.964 1.00 59.19 288 GLY A CA 1
ATOM 2126 C C . GLY A 1 288 ? -1.414 -17.135 31.445 1.00 59.19 288 GLY A C 1
ATOM 2127 O O . GLY A 1 288 ? -0.833 -17.892 32.227 1.00 59.19 288 GLY A O 1
ATOM 2128 N N . GLN A 1 289 ? -1.129 -17.112 30.138 1.00 46.25 289 GLN A N 1
ATOM 2129 C CA . GLN A 1 289 ? -0.006 -17.856 29.581 1.00 46.25 289 GLN A CA 1
ATOM 2130 C C . GLN A 1 289 ? 1.295 -17.250 30.125 1.00 46.25 289 GLN A C 1
ATOM 2132 O O . GLN A 1 289 ? 1.528 -16.055 29.936 1.00 46.25 289 GLN A O 1
ATOM 2137 N N . PRO A 1 290 ? 2.138 -18.035 30.824 1.00 42.22 290 PRO A N 1
ATOM 2138 C CA . PRO A 1 290 ? 3.423 -17.538 31.282 1.00 42.22 290 PRO A CA 1
ATOM 2139 C C . PRO A 1 290 ? 4.240 -17.112 30.066 1.00 42.22 290 PRO A C 1
ATOM 2141 O O . PRO A 1 290 ? 4.210 -17.803 29.043 1.00 42.22 290 PRO A O 1
ATOM 2144 N N . ASP A 1 291 ? 4.992 -16.018 30.208 1.00 44.09 291 ASP A N 1
ATOM 2145 C CA . ASP A 1 291 ? 6.108 -15.692 29.319 1.00 44.09 291 ASP A CA 1
ATOM 2146 C C . ASP A 1 291 ? 6.831 -16.993 28.933 1.00 44.09 291 ASP A C 1
ATOM 2148 O O . ASP A 1 291 ? 7.142 -17.794 29.830 1.00 44.09 291 ASP A O 1
ATOM 2152 N N . PRO A 1 292 ? 7.126 -17.251 27.645 1.00 37.41 292 PRO A N 1
ATOM 2153 C CA . PRO A 1 292 ? 8.095 -18.276 27.320 1.00 37.41 292 PRO A CA 1
ATOM 2154 C C . PRO A 1 292 ? 9.395 -17.858 28.004 1.00 37.41 292 PRO A C 1
ATOM 2156 O O . PRO A 1 292 ? 10.056 -16.902 27.597 1.00 37.41 292 PRO A O 1
ATOM 2159 N N . ALA A 1 293 ? 9.707 -18.548 29.102 1.00 34.84 293 ALA A N 1
ATOM 2160 C CA . ALA A 1 293 ? 10.905 -18.321 29.881 1.00 34.84 293 ALA A CA 1
ATOM 2161 C C . ALA A 1 293 ? 12.102 -18.262 28.921 1.00 34.84 293 ALA A C 1
ATOM 2163 O O . ALA A 1 293 ? 12.198 -19.122 28.034 1.00 34.84 293 ALA A O 1
ATOM 2164 N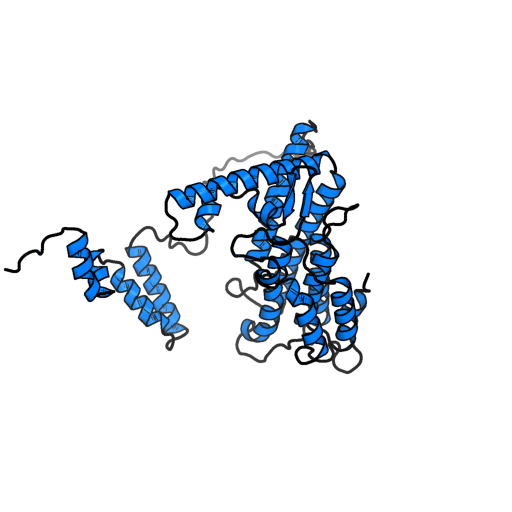 N . PRO A 1 294 ? 13.006 -17.277 29.060 1.00 38.62 294 PRO A N 1
ATOM 2165 C CA . PRO A 1 294 ? 14.198 -17.221 28.234 1.00 38.62 294 PRO A CA 1
ATOM 2166 C C . PRO A 1 294 ? 14.935 -18.550 28.396 1.00 38.62 294 PRO A C 1
ATOM 2168 O O . PRO A 1 294 ? 15.338 -18.925 29.498 1.00 38.62 294 PRO A O 1
ATOM 2171 N N . GLN A 1 295 ? 15.037 -19.306 27.303 1.00 35.94 295 GLN A N 1
ATOM 2172 C CA . GLN A 1 295 ? 15.748 -20.572 27.304 1.00 35.94 295 GLN A CA 1
ATOM 2173 C C . GLN A 1 295 ? 17.200 -20.296 27.688 1.00 35.94 295 GLN A C 1
ATOM 2175 O O . GLN A 1 295 ? 17.905 -19.539 27.023 1.00 35.94 295 GLN A O 1
ATOM 2180 N N . ASN A 1 296 ? 17.597 -20.906 28.804 1.00 34.09 296 ASN A N 1
ATOM 2181 C CA . ASN A 1 296 ? 18.934 -20.892 29.371 1.00 34.09 296 ASN A CA 1
ATOM 2182 C C . ASN A 1 296 ? 20.007 -21.078 28.290 1.00 34.09 296 ASN A C 1
ATOM 2184 O O . ASN A 1 296 ? 20.231 -22.189 27.805 1.00 34.09 296 ASN A O 1
ATOM 2188 N N . ALA A 1 297 ? 20.727 -20.002 27.982 1.00 34.34 297 ALA A N 1
ATOM 2189 C CA . ALA A 1 297 ? 22.079 -20.108 27.469 1.00 34.34 297 ALA A CA 1
ATOM 2190 C C . ALA A 1 297 ? 22.981 -20.553 28.629 1.00 34.34 297 ALA A C 1
ATOM 2192 O O . ALA A 1 297 ? 23.061 -19.897 29.667 1.00 34.34 297 ALA A O 1
ATOM 2193 N N . ILE A 1 298 ? 23.627 -21.703 28.455 1.00 35.59 298 ILE A N 1
ATOM 2194 C CA . ILE A 1 298 ? 24.662 -22.217 29.353 1.00 35.59 298 ILE A CA 1
ATOM 2195 C C . ILE A 1 298 ? 25.850 -21.233 29.316 1.00 35.59 298 ILE A C 1
ATOM 2197 O O . ILE A 1 298 ? 26.300 -20.892 28.218 1.00 35.59 298 ILE A O 1
ATOM 2201 N N . PRO A 1 299 ? 26.372 -20.766 30.464 1.00 33.84 299 PRO A N 1
ATOM 2202 C CA . PRO A 1 299 ? 27.495 -19.837 30.494 1.00 33.84 299 PRO A CA 1
ATOM 2203 C C . PRO A 1 299 ? 28.826 -20.588 30.336 1.00 33.84 299 PRO A C 1
ATOM 2205 O O . PRO A 1 299 ? 28.963 -21.697 30.859 1.00 33.84 299 PRO A O 1
ATOM 2208 N N . PRO A 1 300 ? 29.854 -19.986 29.719 1.00 36.38 300 PRO A N 1
ATOM 2209 C CA . PRO A 1 300 ? 31.226 -20.270 30.083 1.00 36.38 300 PRO A CA 1
ATOM 2210 C C . PRO A 1 300 ? 31.734 -19.215 31.073 1.00 36.38 300 PRO A C 1
ATOM 2212 O O . PRO A 1 300 ? 31.581 -18.009 30.875 1.00 36.38 300 PRO A O 1
ATOM 2215 N N . ASP A 1 301 ? 32.350 -19.710 32.143 1.00 33.41 301 ASP A N 1
ATOM 2216 C CA . ASP A 1 301 ? 33.162 -18.948 33.085 1.00 33.41 301 ASP A CA 1
ATOM 2217 C C . ASP A 1 301 ? 34.290 -18.175 32.384 1.00 33.41 301 ASP A C 1
ATOM 2219 O O . ASP A 1 301 ? 34.961 -18.687 31.485 1.00 33.41 301 ASP A O 1
ATOM 2223 N N . GLY A 1 302 ? 34.557 -16.960 32.866 1.00 31.02 302 GLY A N 1
ATOM 2224 C CA . GLY A 1 302 ? 35.719 -16.168 32.466 1.00 31.02 302 GLY A CA 1
ATOM 2225 C C . GLY A 1 302 ? 35.704 -14.761 33.060 1.00 31.02 302 GLY A C 1
ATOM 2226 O O . GLY A 1 302 ? 35.010 -13.878 32.576 1.00 31.02 302 GLY A O 1
ATOM 2227 N N . GLN A 1 303 ? 36.463 -14.571 34.135 1.00 30.25 303 GLN A N 1
ATOM 2228 C CA . GLN A 1 303 ? 36.552 -13.369 34.965 1.00 30.25 303 GLN A CA 1
ATOM 2229 C C . GLN A 1 303 ? 36.995 -12.067 34.265 1.00 30.25 303 GLN A C 1
ATOM 2231 O O . GLN A 1 303 ? 37.882 -12.061 33.421 1.00 30.25 303 GLN A O 1
ATOM 2236 N N . ALA A 1 304 ? 36.475 -10.975 34.847 1.00 28.25 304 ALA A N 1
ATOM 2237 C CA . ALA A 1 304 ? 37.075 -9.651 35.063 1.00 28.25 304 ALA A CA 1
ATOM 2238 C C . ALA A 1 304 ? 37.290 -8.707 33.863 1.00 28.25 304 ALA A C 1
ATOM 2240 O O . ALA A 1 304 ? 38.216 -8.861 33.080 1.00 28.25 304 ALA A O 1
ATOM 2241 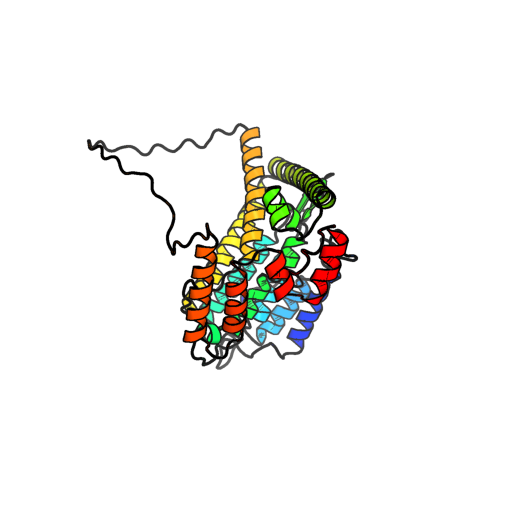N N . ALA A 1 305 ? 36.554 -7.590 33.854 1.00 28.58 305 ALA A N 1
ATOM 2242 C CA . ALA A 1 305 ? 37.061 -6.297 34.338 1.00 28.58 305 ALA A CA 1
ATOM 2243 C C . ALA A 1 305 ? 35.986 -5.209 34.184 1.00 28.58 305 ALA A C 1
ATOM 2245 O O . ALA A 1 305 ? 35.322 -5.097 33.157 1.00 28.58 305 ALA A O 1
ATOM 2246 N N . ALA A 1 306 ? 35.824 -4.394 35.225 1.00 32.44 306 ALA A N 1
ATOM 2247 C CA . ALA A 1 306 ? 34.978 -3.213 35.212 1.00 32.44 306 ALA A CA 1
ATOM 2248 C C . ALA A 1 306 ? 35.600 -2.110 34.343 1.00 32.44 306 ALA A C 1
ATOM 2250 O O . ALA A 1 306 ? 36.775 -1.775 34.495 1.00 32.44 306 ALA A O 1
ATOM 2251 N N . THR A 1 307 ? 34.800 -1.490 33.479 1.00 28.34 307 THR A N 1
ATOM 2252 C CA . THR A 1 307 ? 35.088 -0.150 32.957 1.00 28.34 307 THR A CA 1
ATOM 2253 C C . THR A 1 307 ? 33.771 0.559 32.674 1.00 28.34 307 THR A C 1
ATOM 2255 O O . THR A 1 307 ? 32.951 0.119 31.874 1.00 28.34 307 THR A O 1
ATOM 2258 N N . THR A 1 308 ? 33.548 1.647 33.400 1.00 33.44 308 THR A N 1
ATOM 2259 C CA . THR A 1 308 ? 32.422 2.565 33.247 1.00 33.44 308 THR A CA 1
ATOM 2260 C C . THR A 1 308 ? 32.545 3.323 31.929 1.00 33.44 308 THR A C 1
ATOM 2262 O O . THR A 1 308 ? 33.474 4.115 31.767 1.00 33.44 308 THR A O 1
ATOM 2265 N N . ALA A 1 309 ? 31.598 3.109 31.016 1.00 31.45 309 ALA A N 1
ATOM 2266 C CA . ALA A 1 309 ? 31.397 3.931 29.826 1.00 31.45 309 ALA A CA 1
ATOM 2267 C C . ALA A 1 309 ? 30.140 4.818 30.005 1.00 31.45 309 ALA A C 1
ATOM 2269 O O . ALA A 1 309 ? 29.132 4.333 30.524 1.00 31.45 309 ALA A O 1
ATOM 2270 N N . PRO A 1 310 ? 30.192 6.110 29.628 1.00 35.53 310 PRO A N 1
ATOM 2271 C CA . PRO A 1 310 ? 29.096 7.068 29.798 1.00 35.53 310 PRO A CA 1
ATOM 2272 C C . PRO A 1 310 ? 27.950 6.838 28.790 1.00 35.53 310 PRO A C 1
ATOM 2274 O O . PRO A 1 310 ? 28.130 6.112 27.810 1.00 35.53 310 PRO A O 1
ATOM 2277 N N . PRO A 1 311 ? 26.763 7.440 29.015 1.00 34.94 311 PRO A N 1
ATOM 2278 C CA . PRO A 1 311 ? 25.574 7.180 28.210 1.00 34.94 311 PRO A CA 1
ATOM 2279 C C . PRO A 1 311 ? 25.761 7.595 26.749 1.00 34.94 311 PRO A C 1
ATOM 2281 O O . PRO A 1 311 ? 26.163 8.715 26.433 1.00 34.94 311 PRO A O 1
ATOM 2284 N N . SER A 1 312 ? 25.421 6.667 25.861 1.00 30.30 312 SER A N 1
ATOM 2285 C CA . SER A 1 312 ? 25.374 6.831 24.417 1.00 30.30 312 SER A CA 1
ATOM 2286 C C . SER A 1 312 ? 24.187 7.706 24.012 1.00 30.30 312 SER A C 1
ATOM 2288 O O . SER A 1 312 ? 23.030 7.289 23.970 1.00 30.30 312 SER A O 1
ATOM 2290 N N . THR A 1 313 ? 24.499 8.949 23.670 1.00 32.28 313 THR A N 1
ATOM 2291 C CA . THR A 1 313 ? 23.648 9.851 22.903 1.00 32.28 313 THR A CA 1
ATOM 2292 C C . THR A 1 313 ? 23.439 9.293 21.493 1.00 32.28 313 THR A C 1
ATOM 2294 O O . THR A 1 313 ? 24.358 9.233 20.677 1.00 32.28 313 THR A O 1
ATOM 2297 N N . ARG A 1 314 ? 22.201 8.903 21.169 1.00 36.50 314 ARG A N 1
ATOM 2298 C CA . ARG A 1 314 ? 21.759 8.811 19.771 1.00 36.50 314 ARG A CA 1
ATOM 2299 C C . ARG A 1 314 ? 21.675 10.227 19.207 1.00 36.50 314 ARG A C 1
ATOM 2301 O O . ARG A 1 314 ? 20.855 11.017 19.663 1.00 36.50 314 ARG A O 1
ATOM 2308 N N . GLY A 1 315 ? 22.499 10.526 18.209 1.00 34.16 315 GLY A N 1
ATOM 2309 C CA . GLY A 1 315 ? 22.411 11.769 17.448 1.00 34.16 315 GLY A CA 1
ATOM 2310 C C . GLY A 1 315 ? 23.594 11.971 16.506 1.00 34.16 315 GLY A C 1
ATOM 2311 O O . GLY A 1 315 ? 24.618 12.515 16.900 1.00 34.16 315 GLY A O 1
ATOM 2312 N N . SER A 1 316 ? 23.447 11.551 15.253 1.00 29.64 316 SER A N 1
ATOM 2313 C CA . SER A 1 316 ? 24.258 11.989 14.106 1.00 29.64 316 SER A CA 1
ATOM 2314 C C . SER A 1 316 ? 23.377 11.767 12.875 1.00 29.64 316 SER A C 1
ATOM 2316 O O . SER A 1 316 ? 22.751 10.714 12.791 1.00 29.64 316 SER A O 1
ATOM 2318 N N . ILE A 1 317 ? 23.131 12.699 11.955 1.00 38.75 317 ILE A N 1
ATOM 2319 C CA . ILE A 1 317 ? 23.914 13.774 11.312 1.00 38.75 317 ILE A CA 1
ATOM 2320 C C . ILE A 1 317 ? 22.869 14.826 10.847 1.00 38.75 317 ILE A C 1
ATOM 2322 O O . ILE A 1 317 ? 21.876 14.430 10.254 1.00 38.75 317 ILE A O 1
ATOM 2326 N N . ASN A 1 318 ? 22.898 16.144 11.076 1.00 43.88 318 ASN A N 1
ATOM 2327 C CA . ASN A 1 318 ? 23.921 17.110 11.468 1.00 43.88 318 ASN A CA 1
ATOM 2328 C C . ASN A 1 318 ? 23.307 18.142 12.438 1.00 43.88 318 ASN A C 1
ATOM 2330 O O . ASN A 1 318 ? 22.255 18.717 12.166 1.00 43.88 318 ASN A O 1
ATOM 2334 N N . GLY A 1 319 ? 23.967 18.354 13.578 1.00 48.78 319 GLY A N 1
ATOM 2335 C CA . GLY A 1 319 ? 23.469 19.084 14.745 1.00 48.78 319 GLY A CA 1
ATOM 2336 C C . GLY A 1 319 ? 23.361 20.600 14.593 1.00 48.78 319 GLY A C 1
ATOM 2337 O O . GLY A 1 319 ? 24.162 21.334 15.162 1.00 48.78 319 GLY A O 1
ATOM 2338 N N . ALA A 1 320 ? 22.311 21.063 13.929 1.00 57.56 320 ALA A N 1
ATOM 2339 C CA . ALA A 1 320 ? 21.714 22.358 14.227 1.00 57.56 320 ALA A CA 1
ATOM 2340 C C . ALA A 1 320 ? 20.296 22.101 14.743 1.00 57.56 320 ALA A C 1
ATOM 2342 O O . ALA A 1 320 ? 19.329 22.113 13.986 1.00 57.56 320 ALA A O 1
ATOM 2343 N N . GLN A 1 321 ? 20.168 21.797 16.037 1.00 64.56 321 GLN A N 1
ATOM 2344 C CA . GLN A 1 321 ? 18.876 22.026 16.672 1.00 64.56 321 GLN A CA 1
ATOM 2345 C C . GLN A 1 321 ? 18.631 23.531 16.616 1.00 64.56 321 GLN A C 1
ATOM 2347 O O . GLN A 1 321 ? 19.472 24.306 17.066 1.00 64.56 321 GLN A O 1
ATOM 2352 N N . VAL A 1 322 ? 17.517 23.934 16.017 1.00 77.19 322 VAL A N 1
ATOM 2353 C CA . VAL A 1 322 ? 17.114 25.336 15.983 1.00 77.19 322 VAL A CA 1
ATOM 2354 C C . VAL A 1 322 ? 16.491 25.658 17.335 1.00 77.19 322 VAL A C 1
ATOM 2356 O O . VAL A 1 322 ? 15.316 25.384 17.561 1.00 77.19 322 VAL A O 1
ATOM 2359 N N . ASN A 1 323 ? 17.306 26.178 18.248 1.00 83.25 323 ASN A N 1
ATOM 2360 C CA . ASN A 1 323 ? 16.916 26.488 19.621 1.00 83.25 323 ASN A CA 1
ATOM 2361 C C . ASN A 1 323 ? 16.851 28.004 19.876 1.00 83.25 323 ASN A C 1
ATOM 2363 O O . ASN A 1 323 ? 16.320 28.426 20.903 1.00 83.25 323 ASN A O 1
ATOM 2367 N N . SER A 1 324 ? 17.362 28.829 18.955 1.00 84.94 324 SER A N 1
ATOM 2368 C CA . SER A 1 324 ? 17.291 30.293 19.016 1.00 84.94 324 SER A CA 1
ATOM 2369 C C . SER A 1 324 ? 16.940 30.936 17.668 1.00 84.94 324 SER A C 1
ATOM 2371 O O . SER A 1 324 ? 16.989 30.300 16.613 1.00 84.94 324 SER A O 1
ATOM 2373 N N . ARG A 1 325 ? 16.607 32.237 17.685 1.00 82.62 325 ARG A N 1
ATOM 2374 C CA . ARG A 1 325 ? 16.426 33.025 16.452 1.00 82.62 325 ARG A CA 1
ATOM 2375 C C . ARG A 1 325 ? 17.715 33.092 15.626 1.00 82.62 325 ARG A C 1
ATOM 2377 O O . ARG A 1 325 ? 17.639 33.013 14.404 1.00 82.62 325 ARG A O 1
ATOM 2384 N N . GLU A 1 326 ? 18.889 33.129 16.262 1.00 84.75 326 GLU A N 1
ATOM 2385 C CA . GLU A 1 326 ? 20.160 33.087 15.526 1.00 84.75 326 GLU A CA 1
ATOM 2386 C C . GLU A 1 326 ? 20.397 31.732 14.839 1.00 84.75 326 GLU A C 1
ATOM 2388 O O . GLU A 1 326 ? 21.048 31.679 13.795 1.00 84.75 326 GLU A O 1
ATOM 2393 N N . ASP A 1 327 ? 19.881 30.624 15.391 1.00 85.25 327 ASP A N 1
ATOM 2394 C CA . ASP A 1 327 ? 19.920 29.327 14.700 1.00 85.25 327 ASP A CA 1
ATOM 2395 C C . ASP A 1 327 ? 19.046 29.338 13.436 1.00 85.25 327 ASP A C 1
ATOM 2397 O O . ASP A 1 327 ? 19.445 28.775 12.415 1.00 85.25 327 ASP A O 1
ATOM 2401 N N . VAL A 1 328 ? 17.881 30.002 13.478 1.00 85.38 328 VAL A N 1
ATOM 2402 C CA . VAL A 1 328 ? 16.993 30.163 12.311 1.00 85.38 328 VAL A CA 1
ATOM 2403 C C . VAL A 1 328 ? 17.701 30.949 11.208 1.00 85.38 328 VAL A C 1
ATOM 2405 O O . VAL A 1 328 ? 17.687 30.534 10.050 1.00 85.38 328 VAL A O 1
ATOM 2408 N N . GLU A 1 329 ? 18.355 32.058 11.556 1.00 91.44 329 GLU A N 1
ATOM 2409 C CA . GLU A 1 329 ? 19.115 32.867 10.597 1.00 91.44 329 GLU A CA 1
ATOM 2410 C C . GLU A 1 329 ? 20.245 32.060 9.948 1.00 91.44 329 GLU A C 1
ATOM 2412 O O . GLU A 1 329 ? 20.369 32.055 8.722 1.00 91.44 329 GLU A O 1
ATOM 2417 N N . ARG A 1 330 ? 21.008 31.302 10.751 1.00 86.94 330 ARG A N 1
ATOM 2418 C CA . ARG A 1 330 ? 22.072 30.414 10.257 1.00 86.94 330 ARG A CA 1
ATOM 2419 C C . ARG A 1 330 ? 21.542 29.308 9.346 1.00 86.94 330 ARG A C 1
ATOM 2421 O O . ARG A 1 330 ? 22.173 28.999 8.338 1.00 86.94 330 ARG A O 1
ATOM 2428 N N . ALA A 1 331 ? 20.391 28.721 9.665 1.00 89.38 331 ALA A N 1
ATOM 2429 C CA . ALA A 1 331 ? 19.763 27.712 8.816 1.00 89.38 331 ALA A CA 1
ATOM 2430 C C . ALA A 1 331 ? 19.315 28.303 7.469 1.00 89.38 331 ALA A C 1
ATOM 2432 O O . ALA A 1 331 ? 19.557 27.701 6.422 1.00 89.38 331 ALA A O 1
ATOM 2433 N N . LEU A 1 332 ? 18.724 29.503 7.475 1.00 92.75 332 LEU A N 1
ATOM 2434 C CA . LEU A 1 332 ? 18.338 30.207 6.250 1.00 92.75 332 LEU A CA 1
ATOM 2435 C C . LEU A 1 332 ? 19.555 30.583 5.397 1.00 92.75 332 LEU A C 1
ATOM 2437 O O . LEU A 1 332 ? 19.496 30.439 4.177 1.00 92.75 332 LEU A O 1
ATOM 2441 N N . ASP A 1 333 ? 20.671 30.980 6.012 1.00 92.62 333 ASP A N 1
ATOM 2442 C CA . ASP A 1 333 ? 21.929 31.240 5.301 1.00 92.62 333 ASP A CA 1
ATOM 2443 C C . ASP A 1 333 ? 22.491 29.983 4.624 1.00 92.62 333 ASP A C 1
ATOM 2445 O O . ASP A 1 333 ? 22.921 30.041 3.470 1.00 92.62 333 ASP A O 1
ATOM 2449 N N . LEU A 1 334 ? 22.427 28.826 5.292 1.00 90.62 334 LEU A N 1
ATOM 2450 C CA . LEU A 1 334 ? 22.827 27.546 4.697 1.00 90.62 334 LEU A CA 1
ATOM 2451 C C . LEU A 1 334 ? 21.937 27.159 3.508 1.00 90.62 334 LEU A C 1
ATOM 2453 O O . LEU A 1 334 ? 22.446 26.673 2.496 1.00 90.62 334 LEU A O 1
ATOM 2457 N N . ILE A 1 335 ? 20.627 27.404 3.605 1.00 88.81 335 ILE A N 1
ATOM 2458 C CA . ILE A 1 335 ? 19.669 27.164 2.516 1.00 88.81 335 ILE A CA 1
ATOM 2459 C C . ILE A 1 335 ? 19.967 28.085 1.326 1.00 88.81 335 ILE A C 1
ATOM 2461 O O . ILE A 1 335 ? 20.043 27.613 0.193 1.00 88.81 335 ILE A O 1
ATOM 2465 N N . ILE A 1 336 ? 20.186 29.382 1.565 1.00 92.69 336 ILE A N 1
ATOM 2466 C CA . ILE A 1 336 ? 20.536 30.350 0.513 1.00 92.69 336 ILE A CA 1
ATOM 2467 C C . ILE A 1 336 ? 21.828 29.921 -0.194 1.00 92.69 336 ILE A C 1
ATOM 2469 O O . ILE A 1 336 ? 21.842 29.801 -1.418 1.00 92.69 336 ILE A O 1
ATOM 2473 N N . ALA A 1 337 ? 22.880 29.606 0.568 1.00 88.94 337 ALA A N 1
ATOM 2474 C CA . ALA A 1 337 ? 24.176 29.199 0.026 1.00 88.94 337 ALA A CA 1
ATOM 2475 C C . ALA A 1 337 ? 24.130 27.860 -0.733 1.00 88.94 337 ALA A C 1
ATOM 2477 O O . ALA A 1 337 ? 24.966 27.608 -1.605 1.00 88.94 337 ALA A O 1
ATOM 2478 N N . PHE A 1 338 ? 23.186 26.974 -0.400 1.00 91.00 338 PHE A N 1
ATOM 2479 C CA . PHE A 1 338 ? 22.931 25.761 -1.171 1.00 91.00 338 PHE A CA 1
ATOM 2480 C C . PHE A 1 338 ? 22.368 26.111 -2.551 1.00 91.00 338 PHE A C 1
ATOM 2482 O O . PHE A 1 338 ? 23.010 25.796 -3.551 1.00 91.00 338 PHE A O 1
ATOM 2489 N N . TYR A 1 339 ? 21.245 26.832 -2.604 1.00 92.06 339 TYR A N 1
ATOM 2490 C CA . TYR A 1 339 ? 20.571 27.154 -3.864 1.00 92.06 339 TYR A CA 1
ATOM 2491 C C . TYR A 1 339 ? 21.390 28.078 -4.770 1.00 92.06 339 TYR A C 1
ATOM 2493 O O . TYR A 1 339 ? 21.364 27.911 -5.980 1.00 92.06 339 TYR A O 1
ATOM 2501 N N . GLU A 1 340 ? 22.181 29.004 -4.228 1.00 89.31 340 GLU A N 1
ATOM 2502 C CA . GLU A 1 340 ? 23.091 29.820 -5.047 1.00 89.31 340 GLU A CA 1
ATOM 2503 C C . GLU A 1 340 ? 24.168 28.984 -5.755 1.00 89.31 340 GLU A C 1
ATOM 2505 O O . GLU A 1 340 ? 24.618 29.350 -6.841 1.00 89.31 340 GLU A O 1
ATOM 2510 N N . ARG A 1 341 ? 24.577 27.856 -5.158 1.00 89.31 341 ARG A N 1
ATOM 2511 C CA . ARG A 1 341 ? 25.582 26.948 -5.722 1.00 89.31 341 ARG A CA 1
ATOM 2512 C C . ARG A 1 341 ? 24.973 25.910 -6.664 1.00 89.31 341 ARG A C 1
ATOM 2514 O O . ARG A 1 341 ? 25.627 25.543 -7.635 1.00 89.31 341 ARG A O 1
ATOM 2521 N N . THR A 1 342 ? 23.778 25.405 -6.358 1.00 75.81 342 THR A N 1
ATOM 2522 C CA . THR A 1 342 ? 23.148 24.302 -7.103 1.00 75.81 342 THR A CA 1
ATOM 2523 C C . THR A 1 342 ? 22.173 24.782 -8.174 1.00 75.81 342 THR A C 1
ATOM 2525 O O . THR A 1 342 ? 22.103 24.177 -9.238 1.00 75.81 342 THR A O 1
ATOM 2528 N N . GLU A 1 343 ? 21.444 25.873 -7.923 1.00 89.75 343 GLU A N 1
ATOM 2529 C CA . GLU A 1 343 ? 20.352 26.367 -8.771 1.00 89.75 343 GLU A CA 1
ATOM 2530 C C . GLU A 1 343 ? 20.263 27.912 -8.745 1.00 89.75 343 GLU A C 1
ATOM 2532 O O . GLU A 1 343 ? 19.306 28.484 -8.211 1.00 89.75 343 GLU A O 1
ATOM 2537 N N . PRO A 1 344 ? 21.229 28.637 -9.343 1.00 81.50 344 PRO A N 1
ATOM 2538 C CA . PRO A 1 344 ? 21.304 30.101 -9.255 1.00 81.50 344 PRO A CA 1
ATOM 2539 C C . PRO A 1 344 ? 20.111 30.838 -9.891 1.00 81.50 344 PRO A C 1
ATOM 2541 O O . PRO A 1 344 ? 19.884 32.008 -9.594 1.00 81.50 344 PRO A O 1
ATOM 2544 N N . SER A 1 345 ? 19.334 30.170 -10.751 1.00 84.50 345 SER A N 1
ATOM 2545 C CA . SER A 1 345 ? 18.104 30.706 -11.355 1.00 84.50 345 SER A CA 1
ATOM 2546 C C . SER A 1 345 ? 16.837 30.423 -10.536 1.00 84.50 345 SER A C 1
ATOM 2548 O O . SER A 1 345 ? 15.745 30.810 -10.952 1.00 84.50 345 SER A O 1
ATOM 2550 N N . SER A 1 346 ? 16.954 29.745 -9.391 1.00 88.56 346 SER A N 1
ATOM 2551 C CA . SER A 1 346 ? 15.824 29.461 -8.509 1.00 88.56 346 SER A CA 1
ATOM 2552 C C . SER A 1 346 ? 15.283 30.754 -7.873 1.00 88.56 346 SER A C 1
ATOM 2554 O O . SER A 1 346 ? 16.061 31.619 -7.466 1.00 88.56 346 SER A O 1
ATOM 2556 N N . PRO A 1 347 ? 13.954 30.912 -7.717 1.00 85.75 347 PRO A N 1
ATOM 2557 C CA . PRO A 1 347 ? 13.377 32.028 -6.965 1.00 85.75 347 PRO A CA 1
ATOM 2558 C C . PRO A 1 347 ? 13.560 31.878 -5.442 1.00 85.75 347 PRO A C 1
ATOM 2560 O O . PRO A 1 347 ? 13.348 32.835 -4.692 1.00 85.75 347 PRO A O 1
ATOM 2563 N N . ILE A 1 348 ? 13.965 30.693 -4.966 1.00 89.56 348 ILE A N 1
ATOM 2564 C CA . ILE A 1 348 ? 14.042 30.347 -3.540 1.00 89.56 348 ILE A CA 1
ATOM 2565 C C . ILE A 1 348 ? 15.041 31.225 -2.764 1.00 89.56 348 ILE A C 1
ATOM 2567 O O . ILE A 1 348 ? 14.641 31.748 -1.724 1.00 89.56 348 ILE A O 1
ATOM 2571 N N . PRO A 1 349 ? 16.277 31.500 -3.238 1.00 91.19 349 PRO A N 1
ATOM 2572 C CA . PRO A 1 349 ? 17.183 32.445 -2.580 1.00 91.19 349 PRO A CA 1
ATOM 2573 C C . PRO A 1 349 ? 16.573 33.828 -2.330 1.00 91.19 349 PRO A C 1
ATOM 2575 O O . PRO A 1 349 ? 16.842 34.454 -1.308 1.00 91.19 349 PRO A O 1
ATOM 2578 N N . HIS A 1 350 ? 15.731 34.332 -3.236 1.00 86.50 350 HIS A N 1
ATOM 2579 C CA . HIS A 1 350 ? 15.095 35.640 -3.063 1.00 86.50 350 HIS A CA 1
ATOM 2580 C C . HIS A 1 350 ? 14.054 35.623 -1.939 1.00 86.50 350 HIS A C 1
ATOM 2582 O O . HIS A 1 350 ? 14.030 36.530 -1.105 1.00 86.50 350 HIS A O 1
ATOM 2588 N N . LEU A 1 351 ? 13.246 34.564 -1.872 1.00 89.44 351 LEU A N 1
ATOM 2589 C CA . LEU A 1 351 ? 12.259 34.371 -0.811 1.00 89.44 351 LEU A CA 1
ATOM 2590 C C . LEU A 1 351 ? 12.923 34.086 0.542 1.00 89.44 351 LEU A C 1
ATOM 2592 O O . LEU A 1 351 ? 12.528 34.665 1.551 1.00 89.44 351 LEU A O 1
ATOM 2596 N N . ALA A 1 352 ? 13.975 33.267 0.563 1.00 89.75 352 ALA A N 1
ATOM 2597 C CA . ALA A 1 352 ? 14.728 32.942 1.770 1.00 89.75 352 ALA A CA 1
ATOM 2598 C C . ALA A 1 352 ? 15.451 34.168 2.351 1.00 89.75 352 ALA A C 1
ATOM 2600 O O . ALA A 1 352 ? 15.423 34.368 3.563 1.00 89.75 352 ALA A O 1
ATOM 2601 N N . ARG A 1 353 ? 16.018 35.053 1.513 1.00 90.00 353 ARG A N 1
ATOM 2602 C CA . ARG A 1 353 ? 16.586 36.336 1.975 1.00 90.00 353 ARG A CA 1
ATOM 2603 C C . ARG A 1 353 ? 15.522 37.259 2.573 1.00 90.00 353 ARG A C 1
ATOM 2605 O O . ARG A 1 353 ? 15.799 37.935 3.564 1.00 90.00 353 ARG A O 1
ATOM 2612 N N . ARG A 1 354 ? 14.312 37.278 1.999 1.00 89.69 354 ARG A N 1
ATOM 2613 C CA . ARG A 1 354 ? 13.175 38.028 2.558 1.00 89.69 354 ARG A CA 1
ATOM 2614 C C . ARG A 1 354 ? 12.767 37.463 3.920 1.00 89.69 354 ARG A C 1
ATOM 2616 O O . ARG A 1 354 ? 12.681 38.222 4.874 1.00 89.69 354 ARG A O 1
ATOM 2623 N N . LEU A 1 355 ? 12.608 36.145 4.030 1.00 90.12 355 LEU A N 1
ATOM 2624 C CA . LEU A 1 355 ? 12.298 35.463 5.291 1.00 90.12 355 LEU A CA 1
ATOM 2625 C C . LEU A 1 355 ? 13.370 35.713 6.355 1.00 90.12 355 LEU A C 1
ATOM 2627 O O . LEU A 1 355 ? 13.034 36.042 7.485 1.00 90.12 355 LEU A O 1
ATOM 2631 N N . ARG A 1 356 ? 14.654 35.643 5.984 1.00 93.25 356 ARG A N 1
ATOM 2632 C CA . ARG A 1 356 ? 15.779 35.901 6.892 1.00 93.25 356 ARG A CA 1
ATOM 2633 C C . ARG A 1 356 ? 15.737 37.308 7.488 1.00 93.25 356 ARG A C 1
ATOM 2635 O O . ARG A 1 356 ? 15.946 37.452 8.684 1.00 93.25 356 ARG A O 1
ATOM 2642 N N . ARG A 1 357 ? 15.424 38.335 6.686 1.00 89.81 357 ARG A N 1
ATOM 2643 C CA . ARG A 1 357 ? 15.256 39.718 7.179 1.00 89.81 357 ARG A CA 1
ATOM 2644 C C . ARG A 1 357 ? 14.133 39.856 8.206 1.00 89.81 357 ARG A C 1
ATOM 2646 O O . ARG A 1 357 ? 14.214 40.738 9.049 1.00 89.81 357 ARG A O 1
ATOM 2653 N N . MET A 1 358 ? 13.109 39.010 8.121 1.00 89.81 358 MET A N 1
ATOM 2654 C CA . MET A 1 358 ? 11.937 39.059 8.994 1.00 89.81 358 MET A CA 1
ATOM 2655 C C . MET A 1 358 ? 12.153 38.347 10.335 1.00 89.81 358 MET A C 1
ATOM 2657 O O . MET A 1 358 ? 11.416 38.607 11.280 1.00 89.81 358 MET A O 1
ATOM 2661 N N . VAL A 1 359 ? 13.155 37.467 10.447 1.00 90.06 359 VAL A N 1
ATOM 2662 C CA . VAL A 1 359 ? 13.445 36.710 11.678 1.00 90.06 359 VAL A CA 1
ATOM 2663 C C . VAL A 1 359 ? 13.696 37.594 12.910 1.00 90.06 359 VAL A C 1
ATOM 2665 O O . VAL A 1 359 ? 13.175 37.244 13.972 1.00 90.06 359 VAL A O 1
ATOM 2668 N N . PRO A 1 360 ? 14.436 38.717 12.843 1.00 87.25 360 PRO A N 1
ATOM 2669 C CA . PRO A 1 360 ? 14.645 39.570 14.013 1.00 87.25 360 PRO A CA 1
ATOM 2670 C C . PRO A 1 360 ? 13.487 40.535 14.299 1.00 87.25 360 PRO A C 1
ATOM 2672 O O . PRO A 1 360 ? 13.454 41.101 15.387 1.00 87.25 360 PRO A O 1
ATOM 2675 N N . MET A 1 361 ? 12.554 40.721 13.358 1.00 88.50 361 MET A N 1
ATOM 2676 C CA . MET A 1 361 ? 11.500 41.731 13.473 1.00 88.50 361 MET A CA 1
ATOM 2677 C C . MET A 1 361 ? 10.510 41.394 14.589 1.00 88.50 361 MET A C 1
ATOM 2679 O O . MET A 1 361 ? 10.170 40.224 14.831 1.00 88.50 361 MET A O 1
ATOM 2683 N N . ASP A 1 362 ? 10.022 42.437 15.255 1.00 82.38 362 ASP A N 1
ATOM 2684 C CA . ASP A 1 362 ? 8.853 42.327 16.113 1.00 82.38 362 ASP A CA 1
ATOM 2685 C C . ASP A 1 362 ? 7.556 42.266 15.285 1.00 82.38 362 ASP A C 1
ATOM 2687 O O . ASP A 1 362 ? 7.537 42.417 14.062 1.00 82.38 362 ASP A O 1
ATOM 2691 N N . PHE A 1 363 ? 6.440 41.967 15.947 1.00 74.19 363 PHE A N 1
ATOM 2692 C CA . PHE A 1 363 ? 5.162 41.773 15.266 1.00 74.19 363 PHE A CA 1
ATOM 2693 C C . PHE A 1 363 ? 4.692 43.020 14.491 1.00 74.19 363 PHE A C 1
ATOM 2695 O O . PHE A 1 363 ? 4.092 42.885 13.424 1.00 74.19 363 PHE A O 1
ATOM 2702 N N . MET A 1 364 ? 4.966 44.225 14.999 1.00 77.31 364 MET A N 1
ATOM 2703 C CA . MET A 1 364 ? 4.539 45.472 14.360 1.00 77.31 364 MET A CA 1
ATOM 2704 C C . MET A 1 364 ? 5.399 45.785 13.137 1.00 77.31 364 MET A C 1
ATOM 2706 O O . MET A 1 364 ? 4.857 46.163 12.098 1.00 77.31 364 MET A O 1
ATOM 2710 N N . GLU A 1 365 ? 6.707 45.556 13.234 1.00 78.50 365 GLU A N 1
ATOM 2711 C CA . GLU A 1 365 ? 7.647 45.658 12.114 1.00 78.50 365 GLU A CA 1
ATOM 2712 C C . GLU A 1 365 ? 7.312 44.644 11.007 1.00 78.50 365 GLU A C 1
ATOM 2714 O O . GLU A 1 365 ? 7.283 44.983 9.822 1.00 78.50 365 GLU A O 1
ATOM 2719 N N . LEU A 1 366 ? 6.967 43.409 11.385 1.00 79.56 366 LEU A N 1
ATOM 2720 C CA . LEU A 1 366 ? 6.592 42.356 10.443 1.00 79.56 366 LEU A CA 1
ATOM 2721 C C . LEU A 1 366 ? 5.277 42.674 9.720 1.00 79.56 366 LEU A C 1
ATOM 2723 O O . LEU A 1 366 ? 5.155 42.428 8.519 1.00 79.56 366 LEU A O 1
ATOM 2727 N N . MET A 1 367 ? 4.302 43.264 10.416 1.00 73.56 367 MET A N 1
ATOM 2728 C CA . MET A 1 367 ? 3.081 43.751 9.773 1.00 73.56 367 MET A CA 1
ATOM 2729 C C . MET A 1 367 ? 3.348 44.909 8.802 1.00 73.56 367 MET A C 1
ATOM 2731 O O . MET A 1 367 ? 2.755 44.937 7.722 1.00 73.56 367 MET A O 1
ATOM 2735 N N . GLU A 1 368 ? 4.239 45.841 9.152 1.00 75.69 368 GLU A N 1
ATOM 2736 C CA . GLU A 1 368 ? 4.644 46.942 8.270 1.00 75.69 368 GLU A CA 1
ATOM 2737 C C . GLU A 1 368 ? 5.377 46.435 7.011 1.00 75.69 368 GLU A C 1
ATOM 2739 O O . GLU A 1 368 ? 5.148 46.971 5.927 1.00 75.69 368 GLU A O 1
ATOM 2744 N N . GLU A 1 369 ? 6.176 45.364 7.105 1.00 74.12 369 GLU A N 1
ATOM 2745 C CA . GLU A 1 369 ? 6.903 44.777 5.963 1.00 74.12 369 GLU A CA 1
ATOM 2746 C C . GLU A 1 369 ? 6.044 43.829 5.091 1.00 74.12 369 GLU A C 1
ATOM 2748 O O . GLU A 1 369 ? 6.280 43.698 3.883 1.00 74.12 369 GLU A O 1
ATOM 2753 N N . VAL A 1 370 ? 5.034 43.158 5.661 1.00 75.56 370 VAL A N 1
ATOM 2754 C CA . VAL A 1 370 ? 4.186 42.188 4.933 1.00 75.56 370 VAL A CA 1
ATOM 2755 C C . VAL A 1 370 ? 2.923 42.825 4.358 1.00 75.56 370 VAL A C 1
ATOM 2757 O O . VAL A 1 370 ? 2.538 42.500 3.233 1.00 75.56 370 VAL A O 1
ATOM 2760 N N . ALA A 1 371 ? 2.278 43.724 5.102 1.00 72.69 371 ALA A N 1
ATOM 2761 C CA . ALA A 1 371 ? 1.005 44.327 4.721 1.00 72.69 371 ALA A CA 1
ATOM 2762 C C . ALA A 1 371 ? 0.883 45.764 5.272 1.00 72.69 371 ALA A C 1
ATOM 2764 O O . ALA A 1 371 ? 0.105 46.004 6.200 1.00 72.69 371 ALA A O 1
ATOM 2765 N N . PRO A 1 372 ? 1.569 46.753 4.658 1.00 67.50 372 PRO A N 1
ATOM 2766 C CA . PRO A 1 372 ? 1.611 48.139 5.145 1.00 67.50 372 PRO A CA 1
ATOM 2767 C C . PRO A 1 372 ? 0.224 48.776 5.351 1.00 67.50 372 PRO A C 1
ATOM 2769 O O . PRO A 1 372 ? 0.050 49.651 6.196 1.00 67.50 372 PRO A O 1
ATOM 2772 N N . GLY A 1 373 ? -0.780 48.334 4.581 1.00 67.56 373 GLY A N 1
ATOM 2773 C CA . GLY A 1 373 ? -2.166 48.798 4.687 1.00 67.56 373 GLY A CA 1
ATOM 2774 C C . GLY A 1 373 ? -2.942 48.248 5.892 1.00 67.56 373 GLY A C 1
ATOM 2775 O O . GLY A 1 373 ? -3.810 48.947 6.402 1.00 67.56 373 GLY A O 1
ATOM 2776 N N . GLY A 1 374 ? -2.605 47.050 6.389 1.00 64.00 374 GLY A N 1
ATOM 2777 C CA . GLY A 1 374 ? -3.314 46.384 7.497 1.00 64.00 374 GLY A CA 1
ATOM 2778 C C . GLY A 1 374 ? -2.905 46.873 8.890 1.00 64.00 374 GLY A C 1
ATOM 2779 O O . GLY A 1 374 ? -3.582 46.607 9.883 1.00 64.00 374 GLY A O 1
ATOM 2780 N N . VAL A 1 375 ? -1.818 47.643 8.974 1.00 64.75 375 VAL A N 1
ATOM 2781 C CA . VAL A 1 375 ? -1.298 48.202 10.230 1.00 64.75 375 VAL A CA 1
ATOM 2782 C C . VAL A 1 375 ? -2.281 49.201 10.849 1.00 64.75 375 VAL A C 1
ATOM 2784 O O . VAL A 1 375 ? -2.430 49.245 12.071 1.00 64.75 375 VAL A O 1
ATOM 2787 N N . LYS A 1 376 ? -2.990 49.979 10.018 1.00 63.56 376 LYS A N 1
ATOM 2788 C CA . LYS A 1 376 ? -4.016 50.928 10.482 1.00 63.56 376 LYS A CA 1
ATOM 2789 C C . LYS A 1 376 ? -5.237 50.217 11.061 1.00 63.56 376 LYS A C 1
ATOM 2791 O O . LYS A 1 376 ? -5.699 50.606 12.132 1.00 63.56 376 LYS A O 1
ATOM 2796 N N . ASP A 1 377 ? -5.698 49.160 10.400 1.00 64.38 377 ASP A N 1
ATOM 2797 C CA . ASP A 1 377 ? -6.874 48.394 10.824 1.00 64.38 377 ASP A CA 1
ATOM 2798 C C . ASP A 1 377 ? -6.603 47.633 12.130 1.00 64.38 377 ASP A C 1
ATOM 2800 O O . ASP A 1 377 ? -7.430 47.632 13.042 1.00 64.38 377 ASP A O 1
ATOM 2804 N N . PHE A 1 378 ? -5.398 47.076 12.285 1.00 66.00 378 PHE A N 1
ATOM 2805 C CA . PHE A 1 378 ? -4.994 46.414 13.524 1.00 66.00 378 PHE A CA 1
ATOM 2806 C C . PHE A 1 378 ? -4.827 47.389 14.696 1.00 66.00 378 PHE A C 1
ATOM 2808 O O . PHE A 1 378 ? -5.324 47.113 15.786 1.00 66.00 378 PHE A O 1
ATOM 2815 N N . ARG A 1 379 ? -4.171 48.546 14.502 1.00 66.69 379 ARG A N 1
ATOM 2816 C CA . ARG A 1 379 ? -4.014 49.557 15.571 1.00 66.69 379 ARG A CA 1
ATOM 2817 C C . ARG A 1 379 ? -5.370 50.088 16.051 1.00 66.69 379 ARG A C 1
ATOM 2819 O O . ARG A 1 379 ? -5.551 50.273 17.253 1.00 66.69 379 ARG A O 1
ATOM 2826 N N . ALA A 1 380 ? -6.328 50.260 15.136 1.00 63.31 380 ALA A N 1
ATOM 2827 C CA . ALA A 1 380 ? -7.699 50.647 15.466 1.00 63.31 380 ALA A CA 1
ATOM 2828 C C . ALA A 1 380 ? -8.446 49.567 16.271 1.00 63.31 380 ALA A C 1
ATOM 2830 O O . ALA A 1 380 ? -9.210 49.898 17.175 1.00 63.31 380 ALA A O 1
ATOM 2831 N N . MET A 1 381 ? -8.200 48.285 15.983 1.00 57.28 381 MET A N 1
ATOM 2832 C CA . MET A 1 381 ? -8.843 47.156 16.664 1.00 57.28 381 MET A CA 1
ATOM 2833 C C . MET A 1 381 ? -8.188 46.802 18.014 1.00 57.28 381 MET A C 1
ATOM 2835 O O . MET A 1 381 ? -8.878 46.379 18.938 1.00 57.28 381 MET A O 1
ATOM 2839 N N . ALA A 1 382 ? -6.874 47.003 18.151 1.00 64.56 382 ALA A N 1
ATOM 2840 C CA . ALA A 1 382 ? -6.094 46.692 19.354 1.00 64.56 382 ALA A CA 1
ATOM 2841 C C . ALA A 1 382 ? -6.026 47.844 20.380 1.00 64.56 382 ALA A C 1
ATOM 2843 O O . ALA A 1 382 ? -5.485 47.661 21.469 1.00 64.56 382 ALA A O 1
ATOM 2844 N N . GLY A 1 383 ? -6.554 49.030 20.053 1.00 52.75 383 GLY A N 1
ATOM 2845 C CA . GLY A 1 383 ? -6.650 50.162 20.984 1.00 52.75 383 GLY A CA 1
ATOM 2846 C C . GLY A 1 383 ? -5.311 50.805 21.370 1.00 52.75 383 GLY A C 1
ATOM 2847 O O . GLY A 1 383 ? -5.218 51.427 22.428 1.00 52.75 383 GLY A O 1
ATOM 2848 N N . VAL A 1 384 ? -4.270 50.667 20.541 1.00 58.25 384 VAL A N 1
ATOM 2849 C CA . VAL A 1 384 ? -2.942 51.249 20.801 1.00 58.25 384 VAL A CA 1
ATOM 2850 C C . VAL A 1 384 ? -2.883 52.669 20.215 1.00 58.25 384 VAL A C 1
ATOM 2852 O O . VAL A 1 384 ? -3.045 52.818 19.002 1.00 58.25 384 VAL A O 1
ATOM 2855 N N . PRO A 1 385 ? -2.668 53.725 21.025 1.00 55.00 385 PRO A N 1
ATOM 2856 C CA . PRO A 1 385 ? -2.639 55.099 20.525 1.00 55.00 385 PRO A CA 1
ATOM 2857 C C . PRO A 1 385 ? -1.405 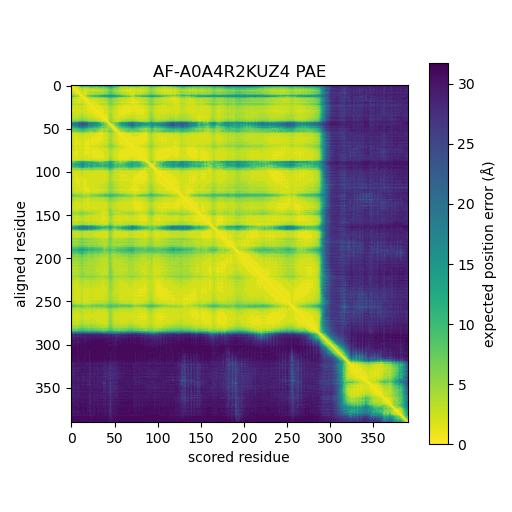55.361 19.649 1.00 55.00 385 PRO A C 1
ATOM 2859 O O . PRO A 1 385 ? -0.323 54.831 19.906 1.00 55.00 385 PRO A O 1
ATOM 2862 N N . GLU A 1 386 ? -1.552 56.208 18.623 1.00 52.00 386 GLU A N 1
ATOM 2863 C CA . GLU A 1 386 ? -0.409 56.684 17.838 1.00 52.00 386 GLU A CA 1
ATOM 2864 C C . GLU A 1 386 ? 0.557 57.448 18.750 1.00 52.00 386 GLU A C 1
ATOM 2866 O O . GLU A 1 386 ? 0.193 58.465 19.345 1.00 52.00 386 GLU A O 1
ATOM 2871 N N . ASN A 1 387 ? 1.809 56.990 18.833 1.00 46.59 387 ASN A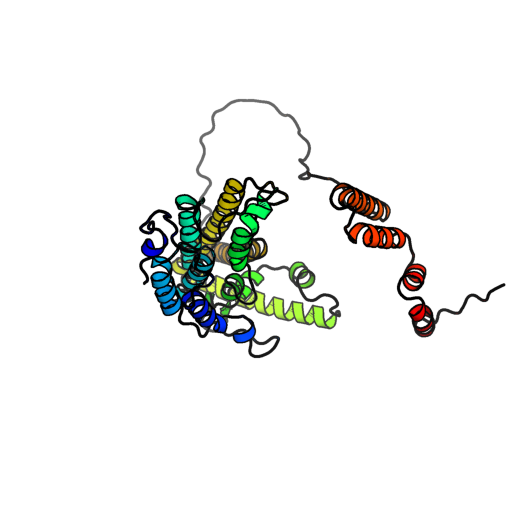 N 1
ATOM 2872 C CA . ASN A 1 387 ? 2.878 57.821 19.368 1.00 46.59 387 ASN A CA 1
ATOM 2873 C C . ASN A 1 387 ? 3.029 59.033 18.444 1.00 46.59 387 ASN A C 1
ATOM 2875 O O . ASN A 1 387 ? 3.554 58.937 17.334 1.00 46.59 387 ASN A O 1
ATOM 2879 N N . GLY A 1 388 ? 2.509 60.168 18.910 1.00 38.47 388 GLY A N 1
ATOM 2880 C CA . GLY A 1 388 ? 2.603 61.446 18.229 1.00 38.47 388 GLY A CA 1
ATOM 2881 C C . GLY A 1 388 ? 4.058 61.784 17.922 1.00 38.47 388 GLY A C 1
ATOM 2882 O O . GLY A 1 388 ? 4.915 61.783 18.807 1.00 38.47 388 GLY A O 1
ATOM 2883 N N . LYS A 1 389 ? 4.317 62.091 16.651 1.00 39.03 389 LYS A N 1
ATOM 2884 C CA . LYS A 1 389 ? 5.565 62.700 16.194 1.00 39.03 389 LYS A CA 1
ATOM 2885 C C . LYS A 1 389 ? 5.841 63.972 17.005 1.00 39.03 389 LYS A C 1
ATOM 2887 O O . LYS A 1 389 ? 4.986 64.857 17.066 1.00 39.03 389 LYS A O 1
ATOM 2892 N N . LYS A 1 390 ? 7.044 64.072 17.564 1.00 33.66 390 LYS A N 1
ATOM 2893 C CA . LYS A 1 390 ? 7.743 65.349 17.722 1.00 33.66 390 LYS A CA 1
ATOM 2894 C C . LYS A 1 390 ? 8.914 65.371 16.763 1.00 33.66 390 LYS A C 1
ATOM 2896 O O . LYS A 1 390 ? 9.567 64.311 16.646 1.00 33.66 390 LYS A O 1
#

InterPro domains:
  IPR010657 ImpA, N-terminal [PF06812] (8-146)
  IPR017740 Type VI secretion system protein TssA-like [PTHR37951] (1-386)

Mean predicted aligned error: 14.19 Å

Nearest PDB structures (foldseek):
  3ee4-assembly1_A-2  TM=2.810E-01  e=3.538E+00  Mycobacterium tuberculosis

pLDDT: mean 85.32, std 18.43, range [28.25, 98.75]

Secondary structure (DSSP, 8-state):
---GGGGTSPPSSS-TTBS--TT-HHHHHHHHHHGGGSHHHH-SSTTPPP-SS-S--HHHHHHHHHHHHTTB-BHHHHHHHHHHHHHHTSEETTTEE-HHHHHHHHHHHHHHHHHHHTTTSBSPPP--SSHHHHTHHHHHHHGGGG-TTTSHHHHHHHSEEEEETTTEEEEHHHHHHTT--HHHHHHHS-TT--HHHHHHHHHHHHHHHHHHHHHHHHHHHH-HHHHHHHHHHHHHHHHHHHHHHHHHHHHHT--TTT----HHHHHHHHHHHHHHHHHHHHHHHHTT--------PPPPP---------------S------SHHHHHHHHHHHHHHHHHH-TT-SHHHHHHHHHHHTT--HHHHHHHH-TTHHHHHHHHHTPPP----